Protein AF-0000000065801698 (afdb_homodimer)

Solvent-accessible surface area (backbone atoms only — not comparable to full-atom values): 20460 Å² total; per-residue (Å²): 96,37,34,38,33,41,35,30,36,60,37,56,90,82,57,32,66,11,53,52,47,44,53,54,29,50,53,45,30,39,73,75,41,70,82,44,44,78,46,79,43,58,47,73,79,41,55,24,32,75,39,61,62,28,48,66,34,53,72,70,52,48,40,42,62,55,33,39,16,66,60,52,45,51,54,54,61,67,17,36,30,36,39,40,22,29,28,54,44,90,65,25,55,24,54,35,43,52,22,48,52,60,36,46,66,35,81,79,71,25,25,41,72,39,63,78,78,51,47,72,46,35,58,36,58,59,20,64,29,34,43,40,30,29,23,33,46,58,48,83,74,75,57,84,56,52,53,43,65,58,37,53,53,47,52,44,43,55,30,26,26,37,68,75,50,72,67,44,72,51,54,23,50,56,21,69,70,49,52,75,44,57,62,69,58,56,51,53,74,44,42,71,61,39,41,52,51,31,74,73,102,96,37,34,36,33,40,36,32,38,61,37,55,89,82,56,33,66,10,52,52,47,45,51,52,29,50,53,46,31,37,73,75,41,70,81,45,43,78,46,80,45,59,46,74,78,42,56,24,29,76,38,61,63,29,48,66,33,54,72,71,53,47,39,42,63,57,34,39,16,67,61,53,46,50,53,52,61,67,16,35,29,36,37,42,20,30,29,54,44,9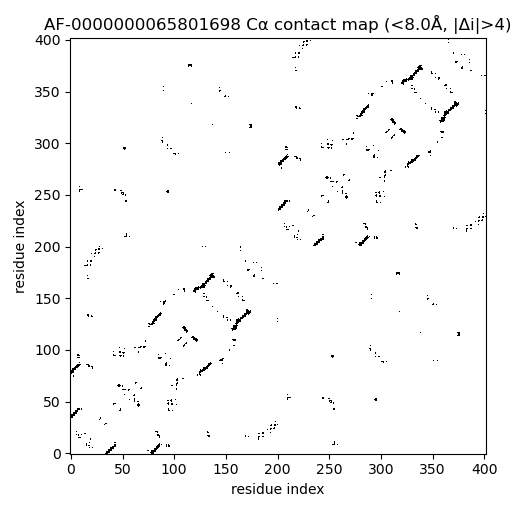0,67,26,55,24,53,34,42,52,21,48,50,59,35,45,66,35,82,80,69,24,26,41,74,39,60,80,79,52,47,70,44,36,57,34,58,58,19,63,29,36,42,40,32,28,22,33,45,58,48,83,76,76,58,86,62,49,53,42,66,60,41,53,52,45,52,43,42,56,29,27,26,37,67,75,52,73,67,45,73,50,53,22,50,56,20,69,71,50,53,75,44,58,62,69,57,54,51,55,74,44,42,69,61,40,41,52,51,31,74,72,102

Structure (mmCIF, N/CA/C/O backbone):
data_AF-0000000065801698-model_v1
#
loop_
_entity.id
_entity.type
_entity.pdbx_description
1 polymer 'FMN-dependent NADH:quinone oxidoreductase'
#
loop_
_atom_site.group_PDB
_atom_site.id
_atom_site.type_symbol
_atom_site.label_atom_id
_atom_site.label_alt_id
_atom_site.label_comp_id
_atom_site.label_asym_id
_atom_site.label_entity_id
_atom_site.label_seq_id
_atom_site.pdbx_PDB_ins_code
_atom_site.Cartn_x
_atom_site.Cartn_y
_atom_site.Cartn_z
_atom_site.occupancy
_atom_site.B_iso_or_equiv
_atom_site.auth_seq_id
_atom_site.auth_comp_id
_atom_site.auth_asym_id
_atom_site.auth_atom_id
_atom_site.pdbx_PDB_model_num
ATOM 1 N N . MET A 1 1 ? 5.68 28.672 13.141 1 96.81 1 MET A N 1
ATOM 2 C CA . MET A 1 1 ? 6.113 27.484 12.414 1 96.81 1 MET A CA 1
ATOM 3 C C . MET A 1 1 ? 5.254 27.25 11.18 1 96.81 1 MET A C 1
ATOM 5 O O . MET A 1 1 ? 4.137 27.766 11.094 1 96.81 1 MET A O 1
ATOM 9 N N . ASN A 1 2 ? 5.82 26.594 10.211 1 98.56 2 ASN A N 1
ATOM 10 C CA . ASN A 1 2 ? 5.094 26.203 9 1 98.56 2 ASN A CA 1
ATOM 11 C C . ASN A 1 2 ? 4.586 24.766 9.094 1 98.56 2 ASN A C 1
ATOM 13 O O . ASN A 1 2 ? 5.379 23.828 9.203 1 98.56 2 ASN A O 1
ATOM 17 N N . ILE A 1 3 ? 3.27 24.625 9.055 1 98.81 3 ILE A N 1
ATOM 18 C CA . ILE A 1 3 ? 2.639 23.312 9.117 1 98.81 3 ILE A CA 1
ATOM 19 C C . ILE A 1 3 ? 2.074 22.938 7.75 1 98.81 3 ILE A C 1
ATOM 21 O O . ILE A 1 3 ? 1.29 23.688 7.168 1 98.81 3 ILE A O 1
ATOM 25 N N . LEU A 1 4 ? 2.562 21.844 7.258 1 98.94 4 LEU A N 1
ATOM 26 C CA . LEU A 1 4 ? 2.029 21.297 6.016 1 98.94 4 LEU A CA 1
ATOM 27 C C . LEU A 1 4 ? 0.995 20.203 6.293 1 98.94 4 LEU A C 1
ATOM 29 O O . LEU A 1 4 ? 1.304 19.203 6.93 1 98.94 4 LEU A O 1
ATOM 33 N N . VAL A 1 5 ? -0.253 20.453 5.898 1 98.88 5 VAL A N 1
ATOM 34 C CA . VAL A 1 5 ? -1.344 19.484 6.047 1 98.88 5 VAL A CA 1
ATOM 35 C C . VAL A 1 5 ? -1.593 18.781 4.719 1 98.88 5 VAL A C 1
ATOM 37 O O . VAL A 1 5 ? -1.855 19.422 3.701 1 98.88 5 VAL A O 1
ATOM 40 N N . ILE A 1 6 ? -1.492 17.484 4.789 1 98.88 6 ILE A N 1
ATOM 41 C CA . ILE A 1 6 ? -1.672 16.672 3.592 1 98.88 6 ILE A CA 1
ATOM 42 C C . ILE A 1 6 ? -2.84 15.711 3.793 1 98.88 6 ILE A C 1
ATOM 44 O O . ILE A 1 6 ? -2.83 14.906 4.723 1 98.88 6 ILE A O 1
ATOM 48 N N . LYS A 1 7 ? -3.832 15.828 2.934 1 98.19 7 LYS A N 1
ATOM 49 C CA . LYS A 1 7 ? -5 14.953 2.926 1 98.19 7 LYS A CA 1
ATOM 50 C C . LYS A 1 7 ? -5.004 14.055 1.692 1 98.19 7 LYS A C 1
ATOM 52 O O . LYS A 1 7 ? -4.656 14.492 0.596 1 98.19 7 LYS A O 1
ATOM 57 N N . SER A 1 8 ? -5.34 12.789 1.943 1 97.19 8 SER A N 1
ATOM 58 C CA . SER A 1 8 ? -5.164 11.891 0.807 1 97.19 8 SER A CA 1
ATOM 59 C C . SER A 1 8 ? -6.23 10.797 0.797 1 97.19 8 SER A C 1
ATOM 61 O O . SER A 1 8 ? -6.035 9.734 0.203 1 97.19 8 SER A O 1
ATOM 63 N N . SER A 1 9 ? -7.34 11 1.373 1 95.06 9 SER A N 1
ATOM 64 C CA . SER A 1 9 ? -8.406 10 1.397 1 95.06 9 SER A CA 1
ATOM 65 C C . SER A 1 9 ? -9.117 9.922 0.053 1 95.06 9 SER A C 1
ATOM 67 O O . SER A 1 9 ? -9.367 10.945 -0.583 1 95.06 9 SER A O 1
ATOM 69 N N . VAL A 1 10 ? -9.539 8.703 -0.298 1 90.31 10 VAL A N 1
ATOM 70 C CA . VAL A 1 10 ? -10.234 8.484 -1.56 1 90.31 10 VAL A CA 1
ATOM 71 C C . VAL A 1 10 ? -11.664 9.016 -1.458 1 90.31 10 VAL A C 1
ATOM 73 O O . VAL A 1 10 ? -12.344 9.188 -2.473 1 90.31 10 VAL A O 1
ATOM 76 N N . ASN A 1 11 ? -12.078 9.406 -0.282 1 88.56 11 ASN A N 1
ATOM 77 C CA . ASN A 1 11 ? -13.453 9.836 -0.056 1 88.56 11 ASN A CA 1
ATOM 78 C C . ASN A 1 11 ? -13.523 11.328 0.25 1 88.56 11 ASN A C 1
ATOM 80 O O . ASN A 1 11 ? -14.523 11.805 0.798 1 88.56 11 ASN A O 1
ATOM 84 N N . GLU A 1 12 ? -12.555 12.031 -0.166 1 86.25 12 GLU A N 1
ATOM 85 C CA . GLU A 1 12 ? -12.461 13.438 0.227 1 86.25 12 GLU A CA 1
ATOM 86 C C . GLU A 1 12 ? -13.672 14.227 -0.255 1 86.25 12 GLU A C 1
ATOM 88 O O . GLU A 1 12 ? -14.211 15.055 0.482 1 86.25 12 GLU A O 1
ATOM 93 N N . LYS A 1 13 ? -14.156 13.953 -1.426 1 82 13 LYS A N 1
ATOM 94 C CA . LYS A 1 13 ? -15.25 14.719 -2.021 1 82 13 LYS A CA 1
ATOM 95 C C . LYS A 1 13 ? -16.562 14.461 -1.294 1 82 13 LYS A C 1
ATOM 97 O O . LYS A 1 13 ? -17.375 15.367 -1.133 1 82 13 LYS A O 1
ATOM 102 N N . LYS A 1 14 ? -16.812 13.25 -0.791 1 83.19 14 LYS A N 1
ATOM 103 C CA . LYS A 1 14 ? -18.062 12.859 -0.153 1 83.19 14 LYS A CA 1
ATOM 104 C C . LYS A 1 14 ? -17.984 13.008 1.363 1 83.19 14 LYS A C 1
ATOM 106 O O . LYS A 1 14 ? -18.969 12.812 2.066 1 83.19 14 LYS A O 1
ATOM 111 N N . GLY A 1 15 ? -16.875 13.359 1.707 1 88.38 15 GLY A N 1
ATOM 112 C CA . GLY A 1 15 ? -16.641 13.383 3.143 1 88.38 15 GLY A CA 1
ATOM 113 C C . GLY A 1 15 ? -15.797 12.219 3.629 1 88.38 15 GLY A C 1
ATOM 114 O O . GLY A 1 15 ? -16.078 11.062 3.297 1 88.38 15 GLY A O 1
ATOM 115 N N . SER A 1 16 ? -14.711 12.508 4.285 1 94.12 16 SER A N 1
ATOM 116 C CA . SER A 1 16 ? -13.75 11.531 4.793 1 94.12 16 SER A CA 1
ATOM 117 C C . SER A 1 16 ? -13.562 11.672 6.301 1 94.12 16 SER A C 1
ATOM 119 O O . SER A 1 16 ? 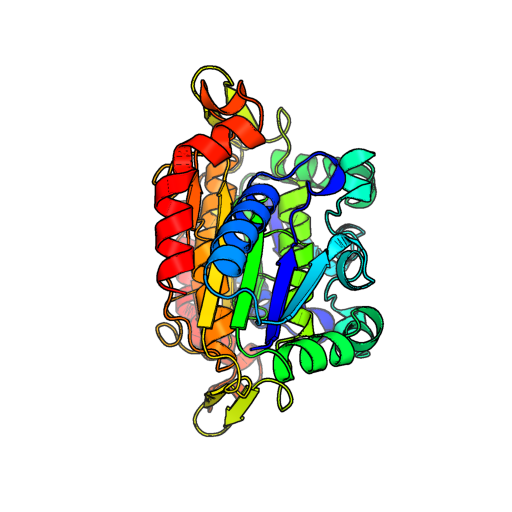-13.398 12.781 6.809 1 94.12 16 SER A O 1
ATOM 121 N N . TYR A 1 17 ? -13.68 10.492 6.938 1 97 17 TYR A N 1
ATOM 122 C CA . TYR A 1 17 ? -13.438 10.469 8.375 1 97 17 TYR A CA 1
ATOM 123 C C . TYR A 1 17 ? -12.062 11.031 8.711 1 97 17 TYR A C 1
ATOM 125 O O . TYR A 1 17 ? -11.93 11.867 9.609 1 97 17 TYR A O 1
ATOM 133 N N . SER A 1 18 ? -11.039 10.609 7.973 1 97.5 18 SER A N 1
ATOM 134 C CA . SER A 1 18 ? -9.68 11.055 8.242 1 97.5 18 SER A CA 1
ATOM 135 C C . SER A 1 18 ? -9.523 12.547 7.965 1 97.5 18 SER A C 1
ATOM 137 O O . SER A 1 18 ? -8.789 13.242 8.672 1 97.5 18 SER A O 1
ATOM 139 N N . SER A 1 19 ? -10.172 13.039 6.953 1 96.81 19 SER A N 1
ATOM 140 C CA . SER A 1 19 ? -10.125 14.461 6.645 1 96.81 19 SER A CA 1
ATOM 141 C C . SER A 1 19 ? -10.766 15.289 7.758 1 96.81 19 SER A C 1
ATOM 143 O O . SER A 1 19 ? -10.258 16.344 8.125 1 96.81 19 SER A O 1
ATOM 145 N N . HIS A 1 20 ? -11.914 14.836 8.289 1 97.56 20 HIS A N 1
ATOM 146 C CA . HIS A 1 20 ? -12.578 15.523 9.398 1 97.56 20 HIS A CA 1
ATOM 147 C C . HIS A 1 20 ? -11.711 15.523 10.648 1 97.56 20 HIS A C 1
ATOM 149 O O . HIS A 1 20 ? -11.68 16.516 11.383 1 97.56 20 HIS A O 1
ATOM 155 N N . LEU A 1 21 ? -11.055 14.398 10.859 1 98.31 21 LEU A N 1
ATOM 156 C CA . LEU A 1 21 ? -10.094 14.336 11.961 1 98.31 21 LEU A CA 1
ATOM 157 C C . LEU A 1 21 ? -9.023 15.414 11.805 1 98.31 21 LEU A C 1
ATOM 159 O O . LEU A 1 21 ? -8.695 16.109 12.773 1 98.31 21 LEU A O 1
ATOM 163 N N . SER A 1 22 ? -8.461 15.5 10.633 1 98.38 22 SER A N 1
ATOM 164 C CA . SER A 1 22 ? -7.422 16.484 10.336 1 98.38 22 SER A CA 1
ATOM 165 C C . SER A 1 22 ? -7.922 17.906 10.57 1 98.38 22 SER A C 1
ATOM 167 O O . SER A 1 22 ? -7.23 18.719 11.188 1 98.38 22 SER A O 1
ATOM 169 N N . ASP A 1 23 ? -9.133 18.188 10.086 1 98 23 ASP A N 1
ATOM 170 C CA . ASP A 1 23 ? -9.711 19.516 10.258 1 98 23 ASP A CA 1
ATOM 171 C C . ASP A 1 23 ? -9.875 19.859 11.734 1 98 23 ASP A C 1
ATOM 173 O O . ASP A 1 23 ? -9.539 20.969 12.164 1 98 23 ASP A O 1
ATOM 177 N N . LEU A 1 24 ? -10.406 18.891 12.461 1 98.44 24 LEU A N 1
ATOM 178 C CA . LEU A 1 24 ? -10.609 19.078 13.891 1 98.44 24 LEU A CA 1
ATOM 179 C C . LEU A 1 24 ? -9.273 19.297 14.602 1 98.44 24 LEU A C 1
ATOM 181 O O . LEU A 1 24 ? -9.156 20.172 15.469 1 98.44 24 LEU A O 1
ATOM 185 N N . PHE A 1 25 ? -8.266 18.5 14.266 1 98.81 25 PHE A N 1
ATOM 186 C CA . PHE A 1 25 ? -6.93 18.625 14.828 1 98.81 25 PHE A CA 1
ATOM 187 C C . PHE A 1 25 ? -6.359 20 14.578 1 98.81 25 PHE A C 1
ATOM 189 O O . PHE A 1 25 ? -5.836 20.641 15.492 1 98.81 25 PHE A O 1
ATOM 196 N N . ILE A 1 26 ? -6.461 20.453 13.336 1 98.62 26 ILE A N 1
ATOM 197 C CA . ILE A 1 26 ? -5.895 21.734 12.953 1 98.62 26 ILE A CA 1
ATOM 198 C C . ILE A 1 26 ? -6.625 22.859 13.68 1 98.62 26 ILE A C 1
ATOM 200 O O . ILE A 1 26 ? -6.008 23.844 14.086 1 98.62 26 ILE A O 1
ATOM 204 N N . LYS A 1 27 ? -7.941 22.688 13.789 1 98.38 27 LYS A N 1
ATOM 205 C CA . LYS A 1 27 ? -8.703 23.672 14.555 1 98.38 27 LYS A CA 1
ATOM 206 C C . LYS A 1 27 ? -8.148 23.828 15.969 1 98.38 27 LYS A C 1
ATOM 208 O O . LYS A 1 27 ? -7.848 24.938 16.406 1 98.38 27 LYS A O 1
ATOM 213 N N . PHE A 1 28 ? -7.977 22.75 16.672 1 98.69 28 PHE A N 1
ATOM 214 C CA . PHE A 1 28 ? -7.453 22.766 18.031 1 98.69 28 PHE A CA 1
ATOM 215 C C . PHE A 1 28 ? -6.016 23.281 18.047 1 98.69 28 PHE A C 1
ATOM 217 O O . PHE A 1 28 ? -5.641 24.062 18.938 1 98.69 28 PHE A O 1
ATOM 224 N N . TYR A 1 29 ? -5.227 22.844 17.078 1 98.69 29 TYR A N 1
ATOM 225 C CA . TYR A 1 29 ? -3.83 23.266 17 1 98.69 29 TYR A CA 1
ATOM 226 C C . TYR A 1 29 ? -3.721 24.781 16.875 1 98.69 29 TYR A C 1
ATOM 228 O O . TYR A 1 29 ? -2.9 25.406 17.547 1 98.69 29 TYR A O 1
ATOM 236 N N . LEU A 1 30 ? -4.543 25.328 16.031 1 98.12 30 LEU A N 1
ATOM 237 C CA . LEU A 1 30 ? -4.492 26.766 15.773 1 98.12 30 LEU A CA 1
ATOM 238 C C . LEU A 1 30 ? -4.988 27.562 16.969 1 98.12 30 LEU A C 1
ATOM 240 O O . LEU A 1 30 ? -4.598 28.719 17.172 1 98.12 30 LEU A O 1
ATOM 244 N N . GLU A 1 31 ? -5.848 26.969 17.766 1 98 31 GLU A N 1
ATOM 245 C CA . GLU A 1 31 ? -6.258 27.594 19.016 1 98 31 GLU A CA 1
ATOM 246 C C . GLU A 1 31 ? -5.078 27.766 19.969 1 98 31 GLU A C 1
ATOM 248 O O . GLU A 1 31 ? -5.016 28.734 20.734 1 98 31 GLU A O 1
ATOM 253 N N . ILE A 1 32 ? -4.172 26.891 19.875 1 97.62 32 ILE A N 1
ATOM 254 C CA . ILE A 1 32 ? -3.012 26.859 20.75 1 97.62 32 ILE A CA 1
ATOM 255 C C . ILE A 1 32 ? -1.871 27.656 20.141 1 97.62 32 ILE A C 1
ATOM 257 O O . ILE A 1 32 ? -1.122 28.328 20.844 1 97.62 32 ILE A O 1
ATOM 261 N N . HIS A 1 33 ? -1.751 27.562 18.844 1 98 33 HIS A N 1
ATOM 262 C CA . HIS A 1 33 ? -0.671 28.219 18.109 1 98 33 HIS A CA 1
ATOM 263 C C . HIS A 1 33 ? -1.22 29.125 17.016 1 98 33 HIS A C 1
ATOM 265 O O . HIS A 1 33 ? -0.954 28.906 15.828 1 98 33 HIS A O 1
ATOM 271 N N . PRO A 1 34 ? -1.867 30.156 17.375 1 97.69 34 PRO A N 1
ATOM 272 C CA . PRO A 1 34 ? -2.553 31 16.406 1 97.69 34 PRO A CA 1
ATOM 273 C C . PRO A 1 34 ? -1.59 31.672 15.43 1 97.69 34 PRO A C 1
ATOM 275 O O . PRO A 1 34 ? -2.008 32.156 14.367 1 97.69 34 PRO A O 1
ATOM 278 N N . GLU A 1 35 ? -0.328 31.688 15.703 1 97.81 35 GLU A N 1
ATOM 279 C CA . GLU A 1 35 ? 0.637 32.406 14.891 1 97.81 35 GLU A CA 1
ATOM 280 C C . GLU A 1 35 ? 1.252 31.516 13.82 1 97.81 35 GLU A C 1
ATOM 282 O O . GLU A 1 35 ? 1.9 32 12.891 1 97.81 35 GLU A O 1
ATOM 287 N N . ASP A 1 36 ? 1.142 30.219 13.961 1 98.06 36 ASP A N 1
ATOM 288 C CA . ASP A 1 36 ? 1.739 29.281 13.016 1 98.06 36 ASP A CA 1
ATOM 289 C C . ASP A 1 36 ? 1.029 29.328 11.664 1 98.06 36 ASP A C 1
ATOM 291 O O . ASP A 1 36 ? -0.14 29.719 11.586 1 98.06 36 ASP A O 1
ATOM 295 N N . GLN A 1 37 ? 1.748 29.047 10.648 1 98.38 37 GLN A N 1
ATOM 296 C CA . GLN A 1 37 ? 1.224 29.062 9.289 1 98.38 37 GLN A CA 1
ATOM 297 C C . GLN A 1 37 ? 0.821 27.656 8.836 1 98.38 37 GLN A C 1
ATOM 299 O O . GLN A 1 37 ? 1.578 26.703 9.008 1 98.38 37 GLN A O 1
ATOM 304 N N . ILE A 1 38 ? -0.379 27.609 8.328 1 98.38 38 ILE A N 1
ATOM 305 C CA . ILE A 1 38 ? -0.914 26.328 7.883 1 98.38 38 ILE A CA 1
ATOM 306 C C . ILE A 1 38 ? -1.077 26.328 6.367 1 98.38 38 ILE A C 1
ATOM 308 O O . ILE A 1 38 ? -1.649 27.25 5.797 1 98.38 38 ILE A O 1
ATOM 312 N N . GLU A 1 39 ? -0.556 25.359 5.676 1 98.5 39 GLU A N 1
ATOM 313 C CA . GLU A 1 39 ? -0.835 25.047 4.273 1 98.5 39 GLU A CA 1
ATOM 314 C C . GLU A 1 39 ? -1.505 23.688 4.125 1 98.5 39 GLU A C 1
ATOM 316 O O . GLU A 1 39 ? -0.99 22.688 4.613 1 98.5 39 GLU A O 1
ATOM 321 N N . VAL A 1 40 ? -2.643 23.688 3.488 1 98.38 40 VAL A N 1
ATOM 322 C CA . VAL A 1 40 ? -3.408 22.453 3.342 1 98.38 40 VAL A CA 1
ATOM 323 C C . VAL A 1 40 ? -3.424 22.031 1.876 1 98.38 40 VAL A C 1
ATOM 325 O O . VAL A 1 40 ? -3.725 22.844 0.991 1 98.38 40 VAL A O 1
ATOM 328 N N . TYR A 1 41 ? -3.061 20.797 1.637 1 98.44 41 TYR A N 1
ATOM 329 C CA . TYR A 1 41 ? -3.145 20.219 0.299 1 98.44 41 TYR A CA 1
ATOM 330 C C . TYR A 1 41 ? -3.967 18.938 0.306 1 98.44 41 TYR A C 1
ATOM 332 O O . TYR A 1 41 ? -3.754 18.062 1.146 1 98.44 41 TYR A O 1
ATOM 340 N N . ASP A 1 42 ? -4.938 18.875 -0.56 1 97.69 42 ASP A N 1
ATOM 341 C CA . ASP A 1 42 ? -5.609 17.625 -0.915 1 97.69 42 ASP A CA 1
ATOM 342 C C . ASP A 1 42 ? -4.961 16.984 -2.135 1 97.69 42 ASP A C 1
ATOM 344 O O . ASP A 1 42 ? -5.129 17.453 -3.26 1 97.69 42 ASP A O 1
ATOM 348 N N . LEU A 1 43 ? -4.289 15.852 -1.904 1 97.88 43 LEU A N 1
ATOM 349 C CA . LEU A 1 43 ? -3.496 15.219 -2.953 1 97.88 43 LEU A CA 1
ATOM 350 C C . LEU A 1 43 ? -4.379 14.805 -4.129 1 97.88 43 LEU A C 1
ATOM 352 O O . LEU A 1 43 ? -3.895 14.672 -5.254 1 97.88 43 LEU A O 1
ATOM 356 N N . ASN A 1 44 ? -5.629 14.609 -3.85 1 96.12 44 ASN A N 1
ATOM 357 C CA . ASN A 1 44 ? -6.543 14.148 -4.891 1 96.12 44 ASN A CA 1
ATOM 358 C C . ASN A 1 44 ? -6.707 15.195 -5.992 1 96.12 44 ASN A C 1
ATOM 360 O O . ASN A 1 44 ? -7.199 14.883 -7.078 1 96.12 44 ASN A O 1
ATOM 364 N N . GLN A 1 45 ? -6.281 16.391 -5.715 1 95.69 45 GLN A N 1
ATOM 365 C CA . GLN A 1 45 ? -6.508 17.5 -6.641 1 95.69 45 GLN A CA 1
ATOM 366 C C . GLN A 1 45 ? -5.289 17.734 -7.527 1 95.69 45 GLN A C 1
ATOM 368 O O . GLN A 1 45 ? -5.254 18.688 -8.305 1 95.69 45 GLN A O 1
ATOM 373 N N . PHE A 1 46 ? -4.309 16.891 -7.445 1 96.75 46 PHE A N 1
ATOM 374 C CA . PHE A 1 46 ? -3.049 17.094 -8.156 1 96.75 46 PHE A CA 1
ATOM 375 C C . PHE A 1 46 ? -2.738 15.906 -9.062 1 96.75 46 PHE A C 1
ATOM 377 O O . PHE A 1 46 ? -3.396 14.867 -8.977 1 96.75 46 PHE A O 1
ATOM 384 N N . GLY A 1 47 ? -1.699 16.078 -9.914 1 95.06 47 GLY A N 1
ATOM 385 C CA . GLY A 1 47 ? -1.354 15.078 -10.914 1 95.06 47 GLY A CA 1
ATOM 386 C C . GLY A 1 47 ? -1.023 13.727 -10.328 1 95.06 47 GLY A C 1
ATOM 387 O O . GLY A 1 47 ? -1.324 12.688 -10.922 1 95.06 47 GLY A O 1
ATOM 388 N N . LEU A 1 48 ? -0.48 13.688 -9.195 1 95.56 48 LEU A N 1
ATOM 389 C CA . LEU A 1 48 ? -0.036 12.43 -8.609 1 95.56 48 LEU A CA 1
ATOM 390 C C . LEU A 1 48 ? -1.226 11.539 -8.266 1 95.56 48 LEU A C 1
ATOM 392 O O . LEU A 1 48 ? -1.074 10.32 -8.102 1 95.56 48 LEU A O 1
ATOM 396 N N . ALA A 1 49 ? -2.432 12.102 -8.102 1 94.75 49 ALA A N 1
ATOM 397 C CA . ALA A 1 49 ? -3.617 11.297 -7.816 1 94.75 49 ALA A CA 1
ATOM 398 C C . ALA A 1 49 ? -3.938 10.367 -8.977 1 94.75 49 ALA A C 1
ATOM 400 O O . ALA A 1 49 ? -4.559 9.32 -8.789 1 94.75 49 ALA A O 1
ATOM 401 N N . ASN A 1 50 ? -3.418 10.75 -10.18 1 93.62 50 ASN A N 1
ATOM 402 C CA . ASN A 1 50 ? -3.73 9.977 -11.375 1 93.62 50 ASN A CA 1
ATOM 403 C C . ASN A 1 50 ? -2.475 9.375 -12 1 93.62 50 ASN A C 1
ATOM 405 O O . ASN A 1 50 ? -2.504 8.906 -13.141 1 93.62 50 ASN A O 1
ATOM 409 N N . THR A 1 51 ? -1.405 9.453 -11.289 1 95.62 51 THR A N 1
ATOM 410 C CA . THR A 1 51 ? -0.133 8.961 -11.805 1 95.62 51 THR A CA 1
ATOM 411 C C . THR A 1 51 ? 0.508 7.988 -10.812 1 95.62 51 THR A C 1
ATOM 413 O O . THR A 1 51 ? 1.053 8.406 -9.789 1 95.62 51 THR A O 1
ATOM 416 N N . ASN A 1 52 ? 0.365 6.715 -11.117 1 96.38 52 ASN A N 1
ATOM 417 C CA . ASN A 1 52 ? 1.074 5.75 -10.281 1 96.38 52 ASN A CA 1
ATOM 418 C C . ASN A 1 52 ? 2.367 5.281 -10.945 1 96.38 52 ASN A C 1
ATOM 420 O O . ASN A 1 52 ? 2.537 5.422 -12.156 1 96.38 52 ASN A O 1
ATOM 424 N N . LEU A 1 53 ? 3.289 4.82 -10.133 1 96.06 53 LEU A N 1
ATOM 425 C CA . LEU A 1 53 ? 4.57 4.316 -10.617 1 96.06 53 LEU A CA 1
ATOM 426 C C . LEU A 1 53 ? 4.387 3.014 -11.383 1 96.06 53 LEU A C 1
ATOM 428 O O . LEU A 1 53 ? 3.889 2.027 -10.836 1 96.06 53 LEU A O 1
ATOM 432 N N . THR A 1 54 ? 4.66 3.07 -12.633 1 94.31 54 THR A N 1
ATOM 433 C CA . THR A 1 54 ? 4.57 1.903 -13.5 1 94.31 54 THR A CA 1
ATOM 434 C C . THR A 1 54 ? 5.949 1.518 -14.031 1 94.31 54 THR A C 1
ATOM 436 O O . THR A 1 54 ? 6.914 2.27 -13.875 1 94.31 54 THR A O 1
ATOM 439 N N . ILE A 1 55 ? 5.969 0.415 -14.617 1 91.31 55 ILE A N 1
ATOM 440 C CA . ILE A 1 55 ? 7.211 -0.045 -15.227 1 91.31 55 ILE A CA 1
ATOM 441 C C . ILE A 1 55 ? 7.664 0.952 -16.297 1 91.31 55 ILE A C 1
ATOM 443 O O . ILE A 1 55 ? 8.852 1.271 -16.391 1 91.31 55 ILE A O 1
ATOM 447 N N . LYS A 1 56 ? 6.75 1.432 -17.031 1 89.75 56 LYS A N 1
ATOM 448 C CA . LYS A 1 56 ? 7.066 2.318 -18.141 1 89.75 56 LYS A CA 1
ATOM 449 C C . LYS A 1 56 ? 7.57 3.67 -17.641 1 89.75 56 LYS A C 1
ATOM 451 O O . LYS A 1 56 ? 8.641 4.129 -18.047 1 89.75 56 LYS A O 1
ATOM 456 N N . ASN A 1 57 ? 6.836 4.262 -16.734 1 91.31 57 ASN A N 1
ATOM 457 C CA . ASN A 1 57 ? 7.188 5.625 -16.344 1 91.31 57 ASN A CA 1
ATOM 458 C C . ASN A 1 57 ? 8.297 5.637 -15.297 1 91.31 57 ASN A C 1
ATOM 460 O O . ASN A 1 57 ? 8.859 6.691 -14.992 1 91.31 57 ASN A O 1
ATOM 464 N N . PHE A 1 58 ? 8.539 4.477 -14.789 1 87.44 58 PHE A N 1
ATOM 465 C CA . PHE A 1 58 ? 9.742 4.332 -13.969 1 87.44 58 PHE A CA 1
ATOM 466 C C . PHE A 1 58 ? 10.992 4.328 -14.844 1 87.44 58 PHE A C 1
ATOM 468 O O . PHE A 1 58 ? 11.953 5.035 -14.555 1 87.44 58 PHE A O 1
ATOM 475 N N . GLU A 1 59 ? 10.93 3.605 -15.875 1 85.12 59 GLU A N 1
ATOM 476 C CA . GLU A 1 59 ? 12.062 3.447 -16.781 1 85.12 59 GLU A CA 1
ATOM 477 C C . GLU A 1 59 ? 12.406 4.766 -17.469 1 85.12 59 GLU A C 1
ATOM 479 O O . GLU A 1 59 ? 13.578 5.137 -17.562 1 85.12 59 GLU A O 1
ATOM 484 N N . ASP A 1 60 ? 11.391 5.426 -17.938 1 88.75 60 ASP A N 1
ATOM 485 C CA . ASP A 1 60 ? 11.672 6.648 -18.688 1 88.75 60 ASP A CA 1
ATOM 486 C C . ASP A 1 60 ? 11.695 7.867 -17.766 1 88.75 60 ASP A C 1
ATOM 488 O O . ASP A 1 60 ? 11.844 9 -18.234 1 88.75 60 ASP A O 1
ATOM 492 N N . LYS A 1 61 ? 11.445 7.688 -16.5 1 87.38 61 LYS A N 1
ATOM 493 C CA . LYS A 1 61 ? 11.562 8.664 -15.414 1 87.38 61 LYS A CA 1
ATOM 494 C C . LYS A 1 61 ? 10.5 9.758 -15.547 1 87.38 61 LYS A C 1
ATOM 496 O O . LYS A 1 61 ? 10.617 10.82 -14.93 1 87.38 61 LYS A O 1
ATOM 501 N N . THR A 1 62 ? 9.484 9.477 -16.297 1 95.44 62 THR A N 1
ATOM 502 C CA . THR A 1 62 ? 8.453 10.484 -16.469 1 95.44 62 THR A CA 1
ATOM 503 C C . THR A 1 62 ? 7.523 10.523 -15.25 1 95.44 62 THR A C 1
ATOM 505 O O . THR A 1 62 ? 6.77 11.477 -15.07 1 95.44 62 THR A O 1
ATOM 508 N N . PHE A 1 63 ? 7.57 9.508 -14.422 1 96.12 63 PHE A N 1
ATOM 509 C CA . PHE A 1 63 ? 6.738 9.445 -13.227 1 96.12 63 PHE A CA 1
ATOM 510 C C . PHE A 1 63 ? 6.949 10.68 -12.359 1 96.12 63 PHE A C 1
ATOM 512 O O . PHE A 1 63 ? 5.984 11.328 -11.945 1 96.12 63 PHE A O 1
ATOM 519 N N . TYR A 1 64 ? 8.172 11.086 -12.141 1 96.88 64 TYR A N 1
ATOM 520 C CA . TYR A 1 64 ? 8.508 12.125 -11.172 1 96.88 64 TYR A CA 1
ATOM 521 C C . TYR A 1 64 ? 8.07 13.492 -11.672 1 96.88 64 TYR A C 1
ATOM 523 O O . TYR A 1 64 ? 7.684 14.352 -10.875 1 96.88 64 TYR A O 1
ATOM 531 N N . GLN A 1 65 ? 8.125 13.641 -12.922 1 97.06 65 GLN A N 1
ATOM 532 C CA . GLN A 1 65 ? 7.625 14.883 -13.5 1 97.06 65 GLN A CA 1
ATOM 533 C C . GLN A 1 65 ? 6.105 14.953 -13.406 1 97.06 65 GLN A C 1
ATOM 535 O O . GLN A 1 65 ? 5.555 15.953 -12.945 1 97.06 65 GLN A O 1
ATOM 540 N N . LYS A 1 66 ? 5.441 13.891 -13.828 1 96.88 66 LYS A N 1
ATOM 541 C CA . LYS A 1 66 ? 3.982 13.859 -13.867 1 96.88 66 LYS A CA 1
ATOM 542 C C . LYS A 1 66 ? 3.4 13.93 -12.453 1 96.88 66 LYS A C 1
ATOM 544 O O . LYS A 1 66 ? 2.328 14.5 -12.25 1 96.88 66 LYS A O 1
ATOM 549 N N . ALA A 1 67 ? 4.109 13.375 -11.484 1 97.44 67 ALA A N 1
ATOM 550 C CA . ALA A 1 67 ? 3.666 13.367 -10.094 1 97.44 67 ALA A CA 1
ATOM 551 C C . ALA A 1 67 ? 4.105 14.633 -9.367 1 97.44 67 ALA A C 1
ATOM 553 O O . ALA A 1 67 ? 3.834 14.797 -8.18 1 97.44 67 ALA A O 1
ATOM 554 N N . GLU A 1 68 ? 4.781 15.516 -10.094 1 97.81 68 GLU A N 1
ATOM 555 C CA . GLU A 1 68 ? 5.273 16.766 -9.531 1 97.81 68 GLU A CA 1
ATOM 556 C C . GLU A 1 68 ? 6.129 16.516 -8.289 1 97.81 68 GLU A C 1
ATOM 558 O O . GLU A 1 68 ? 5.922 17.141 -7.25 1 97.81 68 GLU A O 1
ATOM 563 N N . SER A 1 69 ? 7.043 15.57 -8.383 1 98.06 69 SER A N 1
ATOM 564 C CA . SER A 1 69 ? 7.906 15.125 -7.289 1 98.06 69 SER A CA 1
ATOM 565 C C . SER A 1 69 ? 8.648 16.297 -6.66 1 98.06 69 SER A C 1
ATOM 567 O O . SER A 1 69 ? 8.609 16.484 -5.441 1 98.06 69 SER A O 1
ATOM 569 N N . ASP A 1 70 ? 9.211 17.172 -7.477 1 98.38 70 ASP A N 1
ATOM 570 C CA . ASP A 1 70 ? 9.992 18.297 -6.965 1 98.38 70 ASP A CA 1
ATOM 571 C C . ASP A 1 70 ? 9.117 19.266 -6.188 1 98.38 70 ASP A C 1
ATOM 573 O O . ASP A 1 70 ? 9.547 19.844 -5.184 1 98.38 70 ASP A O 1
ATOM 577 N N . PHE A 1 71 ? 7.961 19.5 -6.66 1 98.75 71 PHE A N 1
ATOM 578 C CA . PHE A 1 71 ? 7.035 20.375 -5.965 1 98.75 71 PHE A CA 1
ATOM 579 C C . PHE A 1 71 ? 6.762 19.875 -4.555 1 98.75 71 PHE A C 1
ATOM 581 O O . PHE A 1 71 ? 6.883 20.641 -3.586 1 98.75 71 PHE A O 1
ATOM 588 N N . TRP A 1 72 ? 6.457 18.641 -4.426 1 98.81 72 TRP A N 1
ATOM 589 C CA . TRP A 1 72 ? 6.109 18.062 -3.133 1 98.81 72 TRP A CA 1
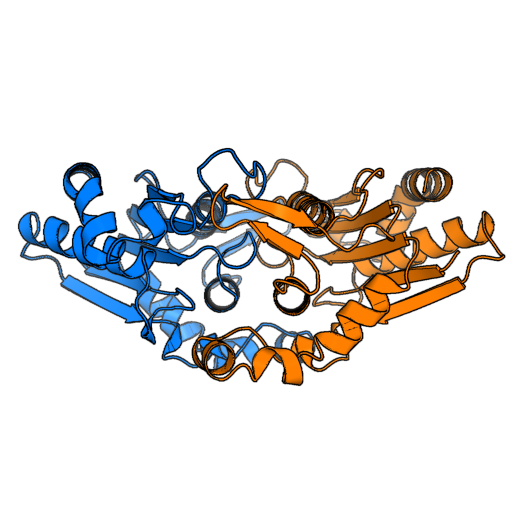ATOM 590 C C . TRP A 1 72 ? 7.328 17.984 -2.219 1 98.81 72 TRP A C 1
ATOM 592 O O . TRP A 1 72 ? 7.23 18.266 -1.021 1 98.81 72 TRP A O 1
ATOM 602 N N . ILE A 1 73 ? 8.453 17.594 -2.77 1 98.88 73 ILE A N 1
ATOM 603 C CA . ILE A 1 73 ? 9.68 17.531 -1.979 1 98.88 73 ILE A CA 1
ATOM 604 C C . ILE A 1 73 ? 10.023 18.922 -1.447 1 98.88 73 ILE A C 1
ATOM 606 O O . ILE A 1 73 ? 10.422 19.078 -0.289 1 98.88 73 ILE A O 1
ATOM 610 N N . ASN A 1 74 ? 9.844 19.938 -2.289 1 98.81 74 ASN A N 1
ATOM 611 C CA . ASN A 1 74 ? 10.086 21.297 -1.846 1 98.81 74 ASN A CA 1
ATOM 612 C C . ASN A 1 74 ? 9.133 21.719 -0.73 1 98.81 74 ASN A C 1
ATOM 614 O O . ASN A 1 74 ? 9.539 22.375 0.232 1 98.81 74 ASN A O 1
ATOM 618 N N . LYS A 1 75 ? 7.832 21.359 -0.854 1 98.88 75 LYS A N 1
ATOM 619 C CA . LYS A 1 75 ? 6.871 21.625 0.212 1 98.88 75 LYS A CA 1
ATOM 620 C C . LYS A 1 75 ? 7.309 20.984 1.521 1 98.88 75 LYS A C 1
ATOM 622 O O . LYS A 1 75 ? 7.227 21.594 2.586 1 98.88 75 LYS A O 1
ATOM 627 N N . LEU A 1 76 ? 7.77 19.766 1.445 1 98.94 76 LEU A N 1
ATOM 628 C CA . LEU A 1 76 ? 8.211 19.031 2.627 1 98.94 76 LEU A CA 1
ATOM 629 C C . LEU A 1 76 ? 9.445 19.688 3.24 1 98.94 76 LEU A C 1
ATOM 631 O O . LEU A 1 76 ? 9.555 19.781 4.465 1 98.94 76 LEU A O 1
ATOM 635 N N . ARG A 1 77 ? 10.32 20.156 2.42 1 98.69 77 ARG A N 1
ATOM 636 C CA . ARG A 1 77 ? 11.562 20.766 2.891 1 98.69 77 ARG A CA 1
ATOM 637 C C . ARG A 1 77 ? 11.297 22.078 3.627 1 98.69 77 ARG A C 1
ATOM 639 O O . ARG A 1 77 ? 12.047 22.453 4.531 1 98.69 77 ARG A O 1
ATOM 646 N N . LYS A 1 78 ? 10.242 22.672 3.285 1 98.5 78 LYS A N 1
ATOM 647 C CA . LYS A 1 78 ? 9.945 23.984 3.852 1 98.5 78 LYS A CA 1
ATOM 648 C C . LYS A 1 78 ? 9.062 23.859 5.09 1 98.5 78 LYS A C 1
ATOM 650 O O . LYS A 1 78 ? 8.828 24.844 5.797 1 98.5 78 LYS A O 1
ATOM 655 N N . ALA A 1 79 ? 8.586 22.672 5.379 1 98.81 79 ALA A N 1
ATOM 656 C CA . ALA A 1 79 ? 7.66 22.469 6.488 1 98.81 79 ALA A CA 1
ATOM 657 C C . ALA A 1 79 ? 8.414 22.172 7.781 1 98.81 79 ALA A C 1
ATOM 659 O O . ALA A 1 79 ? 9.398 21.438 7.773 1 98.81 79 ALA A O 1
ATOM 660 N N . ASP A 1 80 ? 7.941 22.766 8.883 1 98.81 80 ASP A N 1
ATOM 661 C CA . ASP A 1 80 ? 8.461 22.438 10.203 1 98.81 80 ASP A CA 1
ATOM 662 C C . ASP A 1 80 ? 7.785 21.188 10.758 1 98.81 80 ASP A C 1
ATOM 664 O O . ASP A 1 80 ? 8.422 20.375 11.438 1 98.81 80 ASP A O 1
ATOM 668 N N . LYS A 1 81 ? 6.492 21.047 10.539 1 98.81 81 LYS A N 1
ATOM 669 C CA . LYS A 1 81 ? 5.684 19.906 10.969 1 98.81 81 LYS A CA 1
ATOM 670 C C . LYS A 1 81 ? 4.695 19.5 9.883 1 98.81 81 LYS A C 1
ATOM 672 O O . LYS A 1 81 ? 4.359 20.297 9.008 1 98.81 81 LYS A O 1
ATOM 677 N N . ILE A 1 82 ? 4.297 18.234 9.992 1 98.94 82 ILE A N 1
ATOM 678 C CA . ILE A 1 82 ? 3.377 17.688 8.992 1 98.94 82 ILE A CA 1
ATOM 679 C C . ILE A 1 82 ? 2.162 17.078 9.695 1 98.94 82 ILE A C 1
ATOM 681 O O . ILE A 1 82 ? 2.295 16.422 10.727 1 98.94 82 ILE A O 1
ATOM 685 N N . VAL A 1 83 ? 0.999 17.359 9.203 1 98.94 83 VAL A N 1
ATOM 686 C CA . VAL A 1 83 ? -0.217 16.609 9.492 1 98.94 83 VAL A CA 1
ATOM 687 C C . VAL A 1 83 ? -0.635 15.805 8.266 1 98.94 83 VAL A C 1
ATOM 689 O O . VAL A 1 83 ? -0.847 16.375 7.191 1 98.94 83 VAL A O 1
ATOM 692 N N . PHE A 1 84 ? -0.688 14.516 8.438 1 98.94 84 PHE A N 1
ATOM 693 C CA . PHE A 1 84 ? -0.999 13.633 7.316 1 98.94 84 PHE A CA 1
ATOM 694 C C . PHE A 1 84 ? -2.254 12.812 7.605 1 98.94 84 PHE A C 1
ATOM 696 O O . PHE A 1 84 ? -2.352 12.164 8.648 1 98.94 84 PHE A O 1
ATOM 703 N N . SER A 1 85 ? -3.23 12.875 6.723 1 98.5 85 SER A N 1
ATOM 704 C CA . SER A 1 85 ? -4.465 12.125 6.934 1 98.5 85 SER A CA 1
ATOM 705 C C . SER A 1 85 ? -4.832 11.305 5.707 1 98.5 85 SER A C 1
ATOM 707 O O . SER A 1 85 ? -4.68 11.766 4.574 1 98.5 85 SER A O 1
ATOM 709 N N . THR A 1 86 ? -5.219 10.07 5.914 1 97.62 86 THR A N 1
ATOM 710 C CA . THR A 1 86 ? -5.715 9.188 4.863 1 97.62 86 THR A CA 1
ATOM 711 C C . THR A 1 86 ? -6.621 8.109 5.445 1 97.62 86 THR A C 1
ATOM 713 O O . THR A 1 86 ? -6.516 7.773 6.629 1 97.62 86 THR A O 1
ATOM 716 N N . SER A 1 87 ? -7.52 7.652 4.668 1 93.44 87 SER A N 1
ATOM 717 C CA . SER A 1 87 ? -8.328 6.496 5.051 1 93.44 87 SER A CA 1
ATOM 718 C C . SER A 1 87 ? -7.656 5.195 4.629 1 93.44 87 SER A C 1
ATOM 720 O O . SER A 1 87 ? -6.77 5.195 3.771 1 93.44 87 SER A O 1
ATOM 722 N N . MET A 1 88 ? -8.094 4.117 5.32 1 93.56 88 MET A N 1
ATOM 723 C CA . MET A 1 88 ? -7.73 2.791 4.836 1 93.56 88 MET A CA 1
ATOM 724 C C . MET A 1 88 ? -8.562 2.406 3.617 1 93.56 88 MET A C 1
ATOM 726 O O . MET A 1 88 ? -9.781 2.584 3.609 1 93.56 88 MET A O 1
ATOM 730 N N . THR A 1 89 ? -7.93 2.012 2.596 1 93.25 89 THR A N 1
ATOM 731 C CA . THR A 1 89 ? -8.57 1.483 1.395 1 93.25 89 THR A CA 1
ATOM 732 C C . THR A 1 89 ? -8.07 0.071 1.096 1 93.25 89 THR A C 1
ATOM 734 O O . THR A 1 89 ? -6.902 -0.122 0.75 1 93.25 89 THR A O 1
ATOM 737 N N . ASN A 1 90 ? -8.945 -0.867 1.329 1 91.94 90 ASN A N 1
ATOM 738 C CA . ASN A 1 90 ? -8.625 -2.271 1.092 1 91.94 90 ASN A CA 1
ATOM 739 C C . ASN A 1 90 ? -7.344 -2.686 1.808 1 91.94 90 ASN A C 1
ATOM 741 O O . ASN A 1 90 ? -6.426 -3.221 1.184 1 91.94 90 ASN A O 1
ATOM 745 N N . PHE A 1 91 ? -7.285 -2.357 3.133 1 90.75 91 PHE A N 1
ATOM 746 C CA . PHE A 1 91 ? -6.324 -2.85 4.113 1 90.75 91 PHE A CA 1
ATOM 747 C C . PHE A 1 91 ? -5.008 -2.088 4.012 1 90.75 91 PHE A C 1
ATOM 749 O O . PHE A 1 91 ? -4.02 -2.457 4.648 1 90.75 91 PHE A O 1
ATOM 756 N N . ASN A 1 92 ? -4.977 -1.053 3.26 1 92.31 92 ASN A N 1
ATOM 757 C CA . ASN A 1 92 ? -3.799 -0.2 3.123 1 92.31 92 ASN A CA 1
ATOM 758 C C . ASN A 1 92 ? -4.188 1.264 2.936 1 92.31 92 ASN A C 1
ATOM 760 O O . ASN A 1 92 ? -5.371 1.593 2.865 1 92.31 92 ASN A O 1
ATOM 764 N N . TYR A 1 93 ? -3.09 2.08 2.953 1 94.62 93 TYR A N 1
ATOM 765 C CA . TYR A 1 93 ? -3.393 3.453 2.572 1 94.62 93 TYR A CA 1
ATOM 766 C C . TYR A 1 93 ? -3.82 3.533 1.111 1 94.62 93 TYR A C 1
ATOM 768 O O . TYR A 1 93 ? -3.65 2.574 0.355 1 94.62 93 TYR A O 1
ATOM 776 N N . SER A 1 94 ? -4.414 4.605 0.747 1 95.88 94 SER A N 1
ATOM 777 C CA . SER A 1 94 ? -5 4.789 -0.577 1 95.88 94 SER A CA 1
ATOM 778 C C . SER A 1 94 ? -3.932 4.75 -1.665 1 95.88 94 SER A C 1
ATOM 780 O O . SER A 1 94 ? -2.752 4.984 -1.393 1 95.88 94 SER A O 1
ATOM 782 N N . ALA A 1 95 ? -4.352 4.473 -2.889 1 96.69 95 ALA A N 1
ATOM 783 C CA . ALA A 1 95 ? -3.453 4.527 -4.039 1 96.69 95 ALA A CA 1
ATOM 784 C C . ALA A 1 95 ? -2.822 5.91 -4.176 1 96.69 95 ALA A C 1
ATOM 786 O O . ALA A 1 95 ? -1.646 6.031 -4.523 1 96.69 95 ALA A O 1
ATOM 787 N N . THR A 1 96 ? -3.605 6.934 -3.92 1 97.19 96 THR A N 1
ATOM 788 C CA . THR A 1 96 ? -3.098 8.305 -3.961 1 97.19 96 THR A CA 1
ATOM 789 C C . THR A 1 96 ? -1.956 8.484 -2.967 1 97.19 96 THR A C 1
ATOM 791 O O . THR A 1 96 ? -0.929 9.086 -3.295 1 97.19 96 THR A O 1
ATOM 794 N N . THR A 1 97 ? -2.133 7.945 -1.79 1 97.81 97 THR A N 1
ATOM 795 C CA . THR A 1 97 ? -1.074 8 -0.788 1 97.81 97 THR A CA 1
ATOM 796 C C . THR A 1 97 ? 0.163 7.246 -1.266 1 97.81 97 THR A C 1
ATOM 798 O O . THR A 1 97 ? 1.288 7.723 -1.104 1 97.81 97 THR A O 1
ATOM 801 N N . LYS A 1 98 ? -0.038 6.055 -1.841 1 97.25 98 LYS A N 1
ATOM 802 C CA . LYS A 1 98 ? 1.071 5.297 -2.408 1 97.25 98 LYS A CA 1
ATOM 803 C C . LYS A 1 98 ? 1.826 6.117 -3.447 1 97.25 98 LYS A C 1
ATOM 805 O O . LYS A 1 98 ? 3.059 6.148 -3.447 1 97.25 98 LYS A O 1
ATOM 810 N N . ASN A 1 99 ? 1.08 6.742 -4.332 1 97.69 99 ASN A N 1
ATOM 811 C CA . ASN A 1 99 ? 1.695 7.57 -5.363 1 97.69 99 ASN A CA 1
ATOM 812 C C . ASN A 1 99 ? 2.508 8.711 -4.754 1 97.69 99 ASN A C 1
ATOM 814 O O . ASN A 1 99 ? 3.594 9.031 -5.238 1 97.69 99 ASN A O 1
ATOM 818 N N . PHE A 1 100 ? 1.995 9.305 -3.721 1 98.69 100 PHE A N 1
ATOM 819 C CA . PHE A 1 100 ? 2.686 10.391 -3.033 1 98.69 100 PHE A CA 1
ATOM 820 C C . PHE A 1 100 ? 4.02 9.914 -2.469 1 98.69 100 PHE A C 1
ATOM 822 O O . PHE A 1 100 ? 5.055 10.531 -2.711 1 98.69 100 PHE A O 1
ATOM 829 N N . PHE A 1 101 ? 4.004 8.805 -1.762 1 98.06 101 PHE A N 1
ATOM 830 C CA . PHE A 1 101 ? 5.23 8.312 -1.146 1 98.06 101 PHE A CA 1
ATOM 831 C C . PHE A 1 101 ? 6.23 7.871 -2.209 1 98.06 101 PHE A C 1
ATOM 833 O O . PHE A 1 101 ? 7.438 8.07 -2.051 1 98.06 101 PHE A O 1
ATOM 840 N N . ASP A 1 102 ? 5.738 7.297 -3.26 1 97.69 102 ASP A N 1
ATOM 841 C CA . ASP A 1 102 ? 6.637 6.965 -4.359 1 97.69 102 ASP A CA 1
ATOM 842 C C . ASP A 1 102 ? 7.254 8.227 -4.965 1 97.69 102 ASP A C 1
ATOM 844 O O . ASP A 1 102 ? 8.398 8.203 -5.414 1 97.69 102 ASP A O 1
ATOM 848 N N . ALA A 1 103 ? 6.535 9.281 -4.961 1 98.12 103 ALA A N 1
ATOM 849 C CA . ALA A 1 103 ? 6.98 10.523 -5.586 1 98.12 103 ALA A CA 1
ATOM 850 C C . ALA A 1 103 ? 8.016 11.234 -4.719 1 98.12 103 ALA A C 1
ATOM 852 O O . ALA A 1 103 ? 8.867 11.969 -5.23 1 98.12 103 ALA A O 1
ATOM 853 N N . ILE A 1 104 ? 7.961 10.992 -3.42 1 98.69 104 ILE A N 1
ATOM 854 C CA . ILE A 1 104 ? 8.82 11.812 -2.572 1 98.69 104 ILE A CA 1
ATOM 855 C C . ILE A 1 104 ? 9.984 10.984 -2.051 1 98.69 104 ILE A C 1
ATOM 857 O O . ILE A 1 104 ? 10.922 11.523 -1.455 1 98.69 104 ILE A O 1
ATOM 861 N N . THR A 1 105 ? 9.938 9.648 -2.176 1 97.25 105 THR A N 1
ATOM 862 C CA . THR A 1 105 ? 11.047 8.781 -1.787 1 97.25 105 THR A CA 1
ATOM 863 C C . THR A 1 105 ? 12.055 8.664 -2.924 1 97.25 105 THR A C 1
ATOM 865 O O . THR A 1 105 ? 12.039 7.691 -3.682 1 97.25 105 THR A O 1
ATOM 868 N N . VAL A 1 106 ? 12.938 9.625 -3.037 1 96.44 106 VAL A N 1
ATOM 869 C CA . VAL A 1 106 ? 13.836 9.773 -4.176 1 96.44 106 VAL A CA 1
ATOM 870 C C . VAL A 1 106 ? 15.281 9.844 -3.688 1 96.44 106 VAL A C 1
ATOM 872 O O . VAL A 1 106 ? 15.633 10.711 -2.885 1 96.44 106 VAL A O 1
ATOM 875 N N . PRO A 1 107 ? 16.109 8.984 -4.18 1 94.12 107 PRO A N 1
ATOM 876 C CA . PRO A 1 107 ? 17.516 9.016 -3.785 1 94.12 107 PRO A CA 1
ATOM 877 C C . PRO A 1 107 ? 18.188 10.352 -4.082 1 94.12 107 PRO A C 1
ATOM 879 O O . PRO A 1 107 ? 17.906 10.969 -5.113 1 94.12 107 PRO A O 1
ATOM 882 N N . ASN A 1 108 ? 18.984 10.766 -3.154 1 96.25 108 ASN A N 1
ATOM 883 C CA . ASN A 1 108 ? 19.781 11.977 -3.246 1 96.25 108 ASN A CA 1
ATOM 884 C C . ASN A 1 108 ? 18.906 13.227 -3.172 1 96.25 108 ASN A C 1
ATOM 886 O O . ASN A 1 108 ? 19.406 14.352 -3.307 1 96.25 108 ASN A O 1
ATOM 890 N N . LYS A 1 109 ? 17.656 13.055 -3.021 1 97.75 109 LYS A N 1
ATOM 891 C CA . LYS A 1 109 ? 16.766 14.195 -2.797 1 97.75 109 LYS A CA 1
ATOM 892 C C . LYS A 1 109 ? 16.156 14.148 -1.399 1 97.75 109 LYS A C 1
ATOM 894 O O . LYS A 1 109 ? 16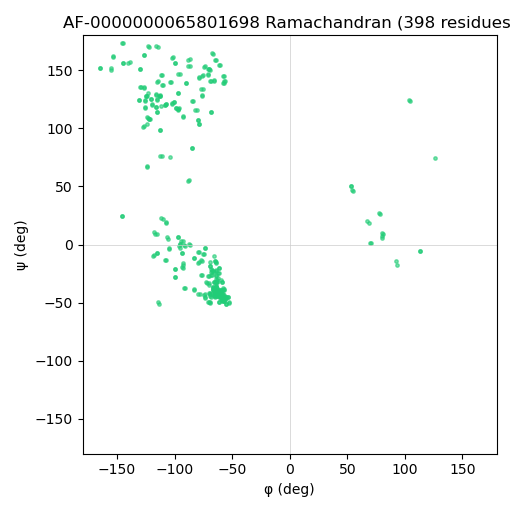.234 15.125 -0.651 1 97.75 109 LYS A O 1
ATOM 899 N N . THR A 1 110 ? 15.594 12.992 -1.075 1 98.69 110 THR A N 1
ATOM 900 C CA . THR A 1 110 ? 14.969 12.922 0.24 1 98.69 110 THR A CA 1
ATOM 901 C C . THR A 1 110 ? 15.648 11.867 1.109 1 98.69 110 THR A C 1
ATOM 903 O O . THR A 1 110 ? 15.367 11.758 2.303 1 98.69 110 THR A O 1
ATOM 906 N N . PHE A 1 111 ? 16.531 11.07 0.528 1 97.06 111 PHE A N 1
ATOM 907 C CA . PHE A 1 111 ? 17.375 10.188 1.31 1 97.06 111 PHE A CA 1
ATOM 908 C C . PHE A 1 111 ? 18.688 9.891 0.569 1 97.06 111 PHE A C 1
ATOM 910 O O . PHE A 1 111 ? 18.781 10.125 -0.638 1 97.06 111 PHE A O 1
ATOM 917 N N . LEU A 1 112 ? 19.672 9.43 1.322 1 95.69 112 LEU A N 1
ATOM 918 C CA . LEU A 1 112 ? 20.938 8.938 0.793 1 95.69 112 LEU A CA 1
ATOM 919 C C . LEU A 1 112 ? 21.094 7.449 1.067 1 95.69 112 LEU A C 1
ATOM 921 O O . LEU A 1 112 ? 20.641 6.949 2.1 1 95.69 112 LEU A O 1
ATOM 925 N N . LEU A 1 113 ? 21.625 6.793 0.084 1 87.62 113 LEU A N 1
ATOM 926 C CA . LEU A 1 113 ? 21.984 5.387 0.253 1 87.62 113 LEU A CA 1
ATOM 927 C C . LEU A 1 113 ? 23.5 5.191 0.12 1 87.62 113 LEU A C 1
ATOM 929 O O . LEU A 1 113 ? 24.094 5.574 -0.893 1 87.62 113 LEU A O 1
ATOM 933 N N . ASP A 1 114 ? 24.078 4.711 1.233 1 86.12 114 ASP A N 1
ATOM 934 C CA . ASP A 1 114 ? 25.469 4.25 1.125 1 86.12 114 ASP A CA 1
ATOM 935 C C . ASP A 1 114 ? 25.531 2.855 0.508 1 86.12 114 ASP A C 1
ATOM 937 O O . ASP A 1 114 ? 25.203 1.863 1.166 1 86.12 114 ASP A O 1
ATOM 941 N N . LYS A 1 115 ? 25.922 2.715 -0.618 1 77.25 115 LYS A N 1
ATOM 942 C CA . LYS A 1 115 ? 25.875 1.472 -1.384 1 77.25 115 LYS A CA 1
ATOM 943 C C . LYS A 1 115 ? 26.828 0.432 -0.798 1 77.25 115 LYS A C 1
ATOM 945 O O . LYS A 1 115 ? 26.672 -0.766 -1.042 1 77.25 115 LYS A O 1
ATOM 950 N N . ASN A 1 116 ? 27.812 0.908 -0.089 1 79.44 116 ASN A N 1
ATOM 951 C CA . ASN A 1 116 ? 28.797 -0.003 0.502 1 79.44 116 ASN A CA 1
ATOM 952 C C . ASN A 1 116 ? 28.25 -0.648 1.776 1 79.44 116 ASN A C 1
ATOM 954 O O . ASN A 1 116 ? 28.406 -1.855 1.976 1 79.44 116 ASN A O 1
ATOM 958 N N . THR A 1 117 ? 27.625 0.13 2.551 1 78.19 117 THR A N 1
ATOM 959 C CA . THR A 1 117 ? 27.141 -0.344 3.844 1 78.19 117 THR A CA 1
ATOM 960 C C . THR A 1 117 ? 25.656 -0.681 3.781 1 78.19 117 THR A C 1
ATOM 962 O O . THR A 1 117 ? 25.141 -1.392 4.645 1 78.19 117 THR A O 1
ATOM 965 N N . GLY A 1 118 ? 25 -0.104 2.779 1 77.12 118 GLY A N 1
ATOM 966 C CA . GLY A 1 118 ? 23.562 -0.276 2.693 1 77.12 118 GLY A CA 1
ATOM 967 C C . GLY A 1 118 ? 22.797 0.64 3.627 1 77.12 118 GLY A C 1
ATOM 968 O O . GLY A 1 118 ? 21.578 0.53 3.75 1 77.12 118 GLY A O 1
ATOM 969 N N . LYS A 1 119 ? 23.656 1.542 4.23 1 84.5 119 LYS A N 1
ATOM 970 C CA . LYS A 1 119 ? 23.047 2.441 5.203 1 84.5 119 LYS A CA 1
ATOM 971 C C . LYS A 1 119 ? 22.281 3.561 4.508 1 84.5 119 LYS A C 1
ATOM 973 O O . LYS A 1 119 ? 22.75 4.117 3.514 1 84.5 119 LYS A O 1
ATOM 978 N N . TYR A 1 120 ? 21.062 3.807 4.984 1 88.31 120 TYR A N 1
ATOM 979 C CA . TYR A 1 120 ? 20.234 4.902 4.496 1 88.31 120 TYR A CA 1
ATOM 980 C C . TYR A 1 120 ? 20.234 6.066 5.48 1 88.31 120 TYR A C 1
ATOM 982 O O . TYR A 1 120 ? 20.25 5.863 6.695 1 88.31 120 TYR A O 1
ATOM 990 N N . THR A 1 121 ? 20.281 7.289 4.965 1 95.31 121 THR A N 1
ATOM 991 C CA . THR A 1 121 ? 20.156 8.516 5.742 1 95.31 121 THR A CA 1
ATOM 992 C C . THR A 1 121 ? 19.047 9.406 5.18 1 95.31 121 THR A C 1
ATOM 994 O O . THR A 1 121 ? 19.094 9.805 4.016 1 95.31 121 THR A O 1
ATOM 997 N N . GLY A 1 122 ? 18.016 9.656 5.992 1 97.5 122 GLY A N 1
ATOM 998 C CA . GLY A 1 122 ? 16.953 10.562 5.578 1 97.5 122 GLY A CA 1
ATOM 999 C C . GLY A 1 122 ? 17.406 12.016 5.531 1 97.5 122 GLY A C 1
ATOM 1000 O O . GLY A 1 122 ? 18.234 12.438 6.336 1 97.5 122 GLY A O 1
ATOM 1001 N N . LEU A 1 123 ? 16.797 12.781 4.66 1 98.69 123 LEU A N 1
ATOM 1002 C CA . LEU A 1 123 ? 17.281 14.141 4.43 1 98.69 123 LEU A CA 1
ATOM 1003 C C . LEU A 1 123 ? 16.234 15.164 4.855 1 98.69 123 LEU A C 1
ATOM 1005 O O . LEU A 1 123 ? 16.5 16.375 4.848 1 98.69 123 LEU A O 1
ATOM 1009 N N . LEU A 1 124 ? 15.055 14.742 5.203 1 98.81 124 LEU A N 1
ATOM 1010 C CA . LEU A 1 124 ? 14.008 15.672 5.613 1 98.81 124 LEU A CA 1
ATOM 1011 C C . LEU A 1 124 ? 14.086 15.953 7.109 1 98.81 124 LEU A C 1
ATOM 1013 O O . LEU A 1 124 ? 13.078 15.844 7.816 1 98.81 124 LEU A O 1
ATOM 1017 N N . LYS A 1 125 ? 15.227 16.391 7.555 1 98.56 125 LYS A N 1
ATOM 1018 C CA . LYS A 1 125 ? 15.516 16.578 8.969 1 98.56 125 LYS A CA 1
ATOM 1019 C C . LYS A 1 125 ? 14.867 17.859 9.5 1 98.56 125 LYS A C 1
ATOM 1021 O O . LYS A 1 125 ? 14.789 18.062 10.711 1 98.56 125 LYS A O 1
ATOM 1026 N N . ASN A 1 126 ? 14.438 18.656 8.578 1 98.69 126 ASN A N 1
ATOM 1027 C CA . ASN A 1 126 ? 13.75 19.891 8.945 1 98.69 126 ASN A CA 1
ATOM 1028 C C . ASN A 1 126 ? 12.406 19.609 9.609 1 98.69 126 ASN A C 1
ATOM 1030 O O . ASN A 1 126 ? 11.867 20.469 10.32 1 98.69 126 ASN A O 1
ATOM 1034 N N . ILE A 1 127 ? 11.836 18.438 9.352 1 98.81 127 ILE A N 1
ATOM 1035 C CA . ILE A 1 127 ? 10.516 18.109 9.867 1 98.81 127 ILE A CA 1
ATOM 1036 C C . ILE A 1 127 ? 10.641 17.625 11.312 1 98.81 127 ILE A C 1
ATOM 1038 O O . ILE A 1 127 ? 11.141 16.531 11.57 1 98.81 127 ILE A O 1
ATOM 1042 N N . GLN A 1 128 ? 10.078 18.375 12.164 1 98.69 128 GLN A N 1
ATOM 1043 C CA . GLN A 1 128 ? 10.32 18.188 13.594 1 98.69 128 GLN A CA 1
ATOM 1044 C C . GLN A 1 128 ? 9.266 17.266 14.211 1 98.69 128 GLN A C 1
ATOM 1046 O O . GLN A 1 128 ? 9.445 16.766 15.32 1 98.69 128 GLN A O 1
ATOM 1051 N N . ASN A 1 129 ? 8.172 17.141 13.547 1 98.81 129 ASN A N 1
ATOM 1052 C CA . ASN A 1 129 ? 7.121 16.234 14 1 98.81 129 ASN A CA 1
ATOM 1053 C C . ASN A 1 129 ? 6.102 15.961 12.898 1 98.81 129 ASN A C 1
ATOM 1055 O O . ASN A 1 129 ? 5.926 16.781 11.992 1 98.81 129 ASN A O 1
ATOM 1059 N N . VAL A 1 130 ? 5.5 14.805 12.969 1 98.88 130 VAL A N 1
ATOM 1060 C CA . VAL A 1 130 ? 4.43 14.414 12.062 1 98.88 130 VAL A CA 1
ATOM 1061 C C . VAL A 1 130 ? 3.242 13.875 12.852 1 98.88 130 VAL A C 1
ATOM 1063 O O . VAL A 1 130 ? 3.4 12.977 13.68 1 98.88 130 VAL A O 1
ATOM 1066 N N . GLN A 1 131 ? 2.061 14.445 12.672 1 98.88 131 GLN A N 1
ATOM 1067 C CA . GLN A 1 131 ? 0.824 13.875 13.195 1 98.88 131 GLN A CA 1
ATOM 1068 C C . GLN A 1 131 ? 0.073 13.102 12.117 1 98.88 131 GLN A C 1
ATOM 1070 O O . GLN A 1 131 ? -0.364 13.688 11.117 1 98.88 131 GLN A O 1
ATOM 1075 N N . ILE A 1 132 ? -0.048 11.836 12.383 1 98.69 132 ILE A N 1
ATOM 1076 C CA . ILE A 1 132 ? -0.726 10.945 11.445 1 98.69 132 ILE A CA 1
ATOM 1077 C C . ILE A 1 132 ? -2.137 10.648 11.945 1 98.69 132 ILE A C 1
ATOM 1079 O O . ILE A 1 132 ? -2.314 10.148 13.055 1 98.69 132 ILE A O 1
ATOM 1083 N N . LEU A 1 133 ? -3.143 10.984 11.148 1 98.62 133 LEU A N 1
ATOM 1084 C CA . LEU A 1 133 ? -4.559 10.82 11.445 1 98.62 133 LEU A CA 1
ATOM 1085 C C . LEU A 1 133 ? -5.246 9.969 10.391 1 98.62 133 LEU A C 1
ATOM 1087 O O . LEU A 1 133 ? -5.449 10.414 9.258 1 98.62 133 LEU A O 1
ATOM 1091 N N . THR A 1 134 ? -5.609 8.727 10.773 1 97.38 134 THR A N 1
ATOM 1092 C CA . THR A 1 134 ? -6.156 7.809 9.789 1 97.38 134 THR A CA 1
ATOM 1093 C C . THR A 1 134 ? -7.5 7.25 10.25 1 97.38 134 THR A C 1
ATOM 1095 O O . THR A 1 134 ? -7.898 7.457 11.398 1 97.38 134 THR A O 1
ATOM 1098 N N . ALA A 1 135 ? -8.227 6.699 9.328 1 96.06 135 ALA A N 1
ATOM 1099 C CA . ALA A 1 135 ? -9.5 6.043 9.617 1 96.06 135 ALA A CA 1
ATOM 1100 C C . ALA A 1 135 ? -9.555 4.656 8.984 1 96.06 135 ALA A C 1
ATOM 1102 O O . ALA A 1 135 ? -8.891 4.395 7.98 1 96.06 135 ALA A O 1
ATOM 1103 N N . GLN A 1 136 ? -10.312 3.807 9.625 1 93.25 136 GLN A N 1
ATOM 1104 C CA . GLN A 1 136 ? -10.539 2.477 9.07 1 93.25 136 GLN A CA 1
ATOM 1105 C C . GLN A 1 136 ? -11.953 1.992 9.367 1 93.25 136 GLN A C 1
ATOM 1107 O O . GLN A 1 136 ? -12.562 2.412 10.359 1 93.25 136 GLN A O 1
ATOM 1112 N N . GLY A 1 137 ? -12.406 1.081 8.547 1 90.06 137 GLY A N 1
ATOM 1113 C CA . GLY A 1 137 ? -13.773 0.584 8.68 1 90.06 137 GLY A CA 1
ATOM 1114 C C . GLY A 1 137 ? -13.953 -0.354 9.852 1 90.06 137 GLY A C 1
ATOM 1115 O O . GLY A 1 137 ? -14.914 -0.223 10.617 1 90.06 137 GLY A O 1
ATOM 1116 N N . ALA A 1 138 ? -13.039 -1.262 10.062 1 88 138 ALA A N 1
ATOM 1117 C CA . ALA A 1 138 ? -13.141 -2.273 11.117 1 88 138 ALA A CA 1
ATOM 1118 C C . ALA A 1 138 ? -12.586 -1.75 12.438 1 88 138 ALA A C 1
ATOM 1120 O O . ALA A 1 138 ? -11.711 -0.878 12.445 1 88 138 ALA A O 1
ATOM 1121 N N . PRO A 1 139 ? -13.055 -2.26 13.523 1 88.62 139 PRO A N 1
ATOM 1122 C CA . PRO A 1 139 ? -12.406 -1.973 14.805 1 88.62 139 PRO A CA 1
ATOM 1123 C C . PRO A 1 139 ? -10.961 -2.457 14.859 1 88.62 139 PRO A C 1
ATOM 1125 O O . PRO A 1 139 ? -10.586 -3.389 14.141 1 88.62 139 PRO A O 1
ATOM 1128 N N . LEU A 1 140 ? -10.211 -1.823 15.688 1 87.06 140 LEU A N 1
ATOM 1129 C CA . LEU A 1 140 ? -8.828 -2.256 15.883 1 87.06 140 LEU A CA 1
ATOM 1130 C C . LEU A 1 140 ? -8.773 -3.721 16.312 1 87.06 140 LEU A C 1
ATOM 1132 O O . LEU A 1 140 ? -9.602 -4.172 17.109 1 87.06 140 LEU A O 1
ATOM 1136 N N . GLY A 1 141 ? -7.859 -4.398 15.82 1 80.69 141 GLY A N 1
ATOM 1137 C CA . GLY A 1 141 ? -7.645 -5.773 16.25 1 80.69 141 GLY A CA 1
ATOM 1138 C C . GLY A 1 141 ? -8.375 -6.785 15.383 1 80.69 141 GLY A C 1
ATOM 1139 O O . GLY A 1 141 ? -8.086 -7.98 15.438 1 80.69 141 GLY A O 1
ATOM 1140 N N . TRP A 1 142 ? -9.367 -6.336 14.602 1 77.69 142 TRP A N 1
ATOM 1141 C CA . TRP A 1 142 ? -10.109 -7.27 13.766 1 77.69 142 TRP A CA 1
ATOM 1142 C C . TRP A 1 142 ? -9.211 -7.887 12.695 1 77.69 142 TRP A C 1
ATOM 1144 O O . TRP A 1 142 ? -9.312 -9.078 12.406 1 77.69 142 TRP A O 1
ATOM 1154 N N . TYR A 1 143 ? -8.367 -6.969 12.156 1 70.56 143 TYR A N 1
ATOM 1155 C CA . TYR A 1 143 ? -7.383 -7.449 11.188 1 70.56 143 TYR A CA 1
ATOM 1156 C C . TYR A 1 143 ? -5.969 -7.082 11.617 1 70.56 143 TYR A C 1
ATOM 1158 O O . TYR A 1 143 ? -5.57 -5.918 11.539 1 70.56 143 TYR A O 1
ATOM 1166 N N . PRO A 1 144 ? -5.332 -8.031 12.094 1 65.75 144 PRO A N 1
ATOM 1167 C CA . PRO A 1 144 ? -4.016 -7.738 12.672 1 65.75 144 PRO A CA 1
ATOM 1168 C C . PRO A 1 144 ? -3.008 -7.273 11.625 1 65.75 144 PRO A C 1
ATOM 1170 O O . PRO A 1 144 ? -1.884 -6.898 11.969 1 65.75 144 PRO A O 1
ATOM 1173 N N . PHE A 1 145 ? -3.549 -7.477 10.453 1 64.06 145 PHE A N 1
ATOM 1174 C CA . PHE A 1 145 ? -2.566 -7.191 9.414 1 64.06 145 PHE A CA 1
ATOM 1175 C C . PHE A 1 145 ? -2.953 -5.945 8.625 1 64.06 145 PHE A C 1
ATOM 1177 O O . PHE A 1 145 ? -4.117 -5.535 8.633 1 64.06 145 PHE A O 1
ATOM 1184 N N . GLY A 1 146 ? -2.135 -4.906 8.633 1 64.5 146 GLY A N 1
ATOM 1185 C CA . GLY A 1 146 ? -2.402 -3.662 7.93 1 64.5 146 GLY A CA 1
ATOM 1186 C C . GLY A 1 146 ? -2.322 -2.441 8.828 1 64.5 146 GLY A C 1
ATOM 1187 O O . GLY A 1 146 ? -3.324 -2.035 9.422 1 64.5 146 GLY A O 1
ATOM 1188 N N . ASN A 1 147 ? -1.42 -2.176 9.07 1 82.12 147 ASN A N 1
ATOM 1189 C CA . ASN A 1 147 ? -1.204 -0.967 9.859 1 82.12 147 ASN A CA 1
ATOM 1190 C C . ASN A 1 147 ? -0.681 0.178 9 1 82.12 147 ASN A C 1
ATOM 1192 O O . ASN A 1 147 ? 0.508 0.498 9.039 1 82.12 147 ASN A O 1
ATOM 1196 N N . HIS A 1 148 ? -1.771 0.687 8.227 1 90.5 148 HIS A N 1
ATOM 1197 C CA . HIS A 1 148 ? -1.428 1.741 7.281 1 90.5 148 HIS A CA 1
ATOM 1198 C C . HIS A 1 148 ? -0.83 2.949 7.992 1 90.5 148 HIS A C 1
ATOM 1200 O O . HIS A 1 148 ? 0.073 3.604 7.465 1 90.5 148 HIS A O 1
ATOM 1206 N N . SER A 1 149 ? -1.239 3.191 9.25 1 93.12 149 SER A N 1
ATOM 1207 C CA . SER A 1 149 ? -0.706 4.309 10.023 1 93.12 149 SER A CA 1
ATOM 1208 C C . SER A 1 149 ? 0.76 4.086 10.383 1 93.12 149 SER A C 1
ATOM 1210 O O . SER A 1 149 ? 1.586 4.988 10.227 1 93.12 149 SER A O 1
ATOM 1212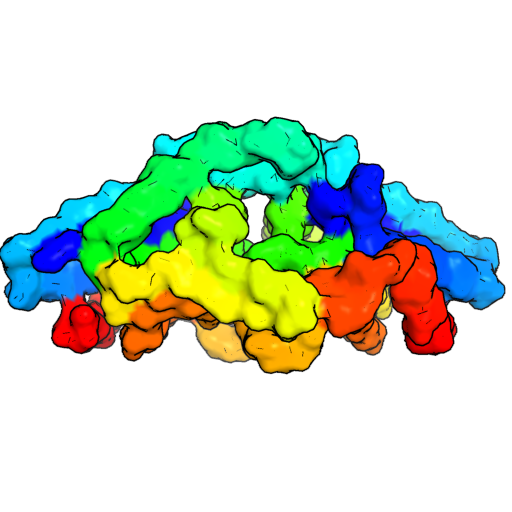 N N . ALA A 1 150 ? 1.065 2.852 10.836 1 90.25 150 ALA A N 1
ATOM 1213 C CA . ALA A 1 150 ? 2.441 2.525 11.203 1 90.25 150 ALA A CA 1
ATOM 1214 C C . ALA A 1 150 ? 3.363 2.6 9.984 1 90.25 150 ALA A C 1
ATOM 1216 O O . ALA A 1 150 ? 4.523 3.006 10.102 1 90.25 150 ALA A O 1
ATOM 1217 N N . LEU A 1 151 ? 2.857 2.213 8.875 1 91 151 LEU A N 1
ATOM 1218 C CA . LEU A 1 151 ? 3.652 2.279 7.656 1 91 151 LEU A CA 1
ATOM 1219 C C . LEU A 1 151 ? 3.957 3.727 7.281 1 91 151 LEU A C 1
ATOM 1221 O O . LEU A 1 151 ? 5.09 4.055 6.918 1 91 151 LEU A O 1
ATOM 1225 N N . ILE A 1 152 ? 2.98 4.559 7.379 1 96.06 152 ILE A N 1
ATOM 1226 C CA . ILE A 1 152 ? 3.166 5.977 7.082 1 96.06 152 ILE A CA 1
ATOM 1227 C C . ILE A 1 152 ? 4.215 6.566 8.023 1 96.06 152 ILE A C 1
ATOM 1229 O O . ILE A 1 152 ? 5.117 7.281 7.582 1 96.06 152 ILE A O 1
ATOM 1233 N N . LYS A 1 153 ? 4.113 6.223 9.297 1 95.75 153 LYS A N 1
ATOM 1234 C CA . LYS A 1 153 ? 5.086 6.68 10.289 1 95.75 153 LYS A CA 1
ATOM 1235 C C . LYS A 1 153 ? 6.504 6.27 9.898 1 95.75 153 LYS A C 1
ATOM 1237 O O . LYS A 1 153 ? 7.422 7.09 9.922 1 95.75 153 LYS A O 1
ATOM 1242 N N . GLN A 1 154 ? 6.633 5.074 9.5 1 92.69 154 GLN A N 1
ATOM 1243 C CA . GLN A 1 154 ? 7.941 4.531 9.164 1 92.69 154 GLN A CA 1
ATOM 1244 C C . GLN A 1 154 ? 8.539 5.242 7.957 1 92.69 154 GLN A C 1
ATOM 1246 O O . GLN A 1 154 ? 9.742 5.516 7.922 1 92.69 154 GLN A O 1
ATOM 1251 N N . ILE A 1 155 ? 7.754 5.496 6.984 1 95.56 155 ILE A N 1
ATOM 1252 C CA . ILE A 1 155 ? 8.258 6.129 5.773 1 95.56 155 ILE A CA 1
ATOM 1253 C C . ILE A 1 155 ? 8.766 7.535 6.098 1 95.56 155 ILE A C 1
ATOM 1255 O O . ILE A 1 155 ? 9.852 7.922 5.672 1 95.56 155 ILE A O 1
ATOM 1259 N N . PHE A 1 156 ? 8 8.266 6.902 1 97.88 156 PHE A N 1
ATOM 1260 C CA . PHE A 1 156 ? 8.453 9.602 7.285 1 97.88 156 PHE A CA 1
ATOM 1261 C C . PHE A 1 156 ? 9.742 9.523 8.086 1 97.88 156 PHE A C 1
ATOM 1263 O O . PHE A 1 156 ? 10.656 10.328 7.887 1 97.88 156 PHE A O 1
ATOM 1270 N N . GLU A 1 157 ? 9.82 8.555 9 1 96.19 157 GLU A N 1
ATOM 1271 C CA . GLU A 1 157 ? 11.039 8.375 9.781 1 96.19 157 GLU A CA 1
ATOM 1272 C C . GLU A 1 157 ? 12.219 8.016 8.883 1 96.19 157 GLU A C 1
ATOM 1274 O O . GLU A 1 157 ? 13.328 8.531 9.07 1 96.19 157 GLU A O 1
ATOM 1279 N N . PHE A 1 158 ? 11.984 7.191 7.941 1 94.5 158 PHE A N 1
ATOM 1280 C CA . PHE A 1 158 ? 13.023 6.812 6.992 1 94.5 158 PHE A CA 1
ATOM 1281 C C . PHE A 1 158 ? 13.547 8.031 6.246 1 94.5 158 PHE A C 1
ATOM 1283 O O . PHE A 1 158 ? 14.75 8.148 6.008 1 94.5 158 PHE A O 1
ATOM 1290 N N . LEU A 1 159 ? 12.68 8.922 5.902 1 97.69 159 LEU A N 1
ATOM 1291 C CA . LEU A 1 159 ? 13.039 10.086 5.094 1 97.69 159 LEU A CA 1
ATOM 1292 C C . LEU A 1 159 ? 13.695 11.156 5.949 1 97.69 159 LEU A C 1
ATOM 1294 O O . LEU A 1 159 ? 14.125 12.195 5.43 1 97.69 159 LEU A O 1
ATOM 1298 N N . GLY A 1 160 ? 13.727 10.938 7.289 1 98.12 160 GLY A N 1
ATOM 1299 C CA . GLY A 1 160 ? 14.508 11.82 8.141 1 98.12 160 GLY A CA 1
ATOM 1300 C C . GLY A 1 160 ? 13.656 12.656 9.078 1 98.12 160 GLY A C 1
ATOM 1301 O O . GLY A 1 160 ? 14.188 13.359 9.945 1 98.12 160 GLY A O 1
ATOM 1302 N N . ALA A 1 161 ? 12.352 12.539 8.898 1 98.69 161 ALA A N 1
ATOM 1303 C CA . ALA A 1 161 ? 11.453 13.297 9.773 1 98.69 161 ALA A CA 1
ATOM 1304 C C . ALA A 1 161 ? 11.453 12.727 11.188 1 98.69 161 ALA A C 1
ATOM 1306 O O . ALA A 1 161 ? 11.625 11.516 11.375 1 98.69 161 ALA A O 1
ATOM 1307 N N . LYS A 1 162 ? 11.312 13.594 12.148 1 98.31 162 LYS A N 1
ATOM 1308 C CA . LYS A 1 162 ? 11.008 13.148 13.508 1 98.31 162 LYS A CA 1
ATOM 1309 C C . LYS A 1 162 ? 9.516 12.922 13.695 1 98.31 162 LYS A C 1
ATOM 1311 O O . LYS A 1 162 ? 8.703 13.789 13.359 1 98.31 162 LYS A O 1
ATOM 1316 N N . VAL A 1 163 ? 9.227 11.742 14.086 1 97.81 163 VAL A N 1
ATOM 1317 C CA . VAL A 1 163 ? 7.828 11.445 14.375 1 97.81 163 VAL A CA 1
ATOM 1318 C C . VAL A 1 163 ? 7.66 11.188 15.875 1 97.81 163 VAL A C 1
ATOM 1320 O O . VAL A 1 163 ? 7.812 10.055 16.344 1 97.81 163 VAL A O 1
ATOM 1323 N N . ARG A 1 164 ? 7.223 12.195 16.547 1 97.56 164 ARG A N 1
ATOM 1324 C CA . ARG A 1 164 ? 7.141 12.148 18 1 97.56 164 ARG A CA 1
ATOM 1325 C C . ARG A 1 164 ? 5.715 11.852 18.469 1 97.56 164 ARG A C 1
ATOM 1327 O O . ARG A 1 164 ? 5.508 11.305 19.547 1 97.56 164 ARG A O 1
ATOM 1334 N N . SER A 1 165 ? 4.82 12.242 17.672 1 97.06 165 SER A N 1
ATOM 1335 C CA . SER A 1 165 ? 3.414 12.055 18 1 97.06 165 SER A CA 1
ATOM 1336 C C . SER A 1 165 ? 2.965 10.625 17.734 1 97.06 165 SER A C 1
ATOM 1338 O O . SER A 1 165 ? 3.377 10.016 16.75 1 97.06 165 SER A O 1
ATOM 1340 N N . ASP A 1 166 ? 2.105 10.148 18.594 1 95.06 166 ASP A N 1
ATOM 1341 C CA . ASP A 1 166 ? 1.387 8.922 18.266 1 95.06 166 ASP A CA 1
ATOM 1342 C C . ASP A 1 166 ? 0.413 9.156 17.109 1 95.06 166 ASP A C 1
ATOM 1344 O O . ASP A 1 166 ? -0.224 10.203 17.031 1 95.06 166 ASP A O 1
ATOM 1348 N N . PHE A 1 167 ? 0.365 8.164 16.266 1 96.19 167 PHE A N 1
ATOM 1349 C CA . PHE A 1 167 ? -0.699 8.281 15.273 1 96.19 167 PHE A CA 1
ATOM 1350 C C . PHE A 1 167 ? -2.057 7.98 15.898 1 96.19 167 PHE A C 1
ATOM 1352 O O . PHE A 1 167 ? -2.137 7.289 16.922 1 96.19 167 PHE A O 1
ATOM 1359 N N . PHE A 1 168 ? -3.094 8.547 15.336 1 97.75 168 PHE A N 1
ATOM 1360 C CA . PHE A 1 168 ? -4.465 8.328 15.781 1 97.75 168 PHE A CA 1
ATOM 1361 C C . PHE A 1 168 ? -5.281 7.645 14.688 1 97.75 168 PHE A C 1
ATOM 1363 O O . PHE A 1 168 ? -5.262 8.07 13.531 1 97.75 168 PHE A O 1
ATOM 1370 N N . VAL A 1 169 ? -5.945 6.559 15.086 1 96.31 169 VAL A N 1
ATOM 1371 C CA . VAL A 1 169 ? -6.777 5.805 14.156 1 96.31 169 VAL A CA 1
ATOM 1372 C C . VAL A 1 169 ? -8.242 5.879 14.594 1 96.31 169 VAL A C 1
ATOM 1374 O O . VAL A 1 169 ? -8.586 5.426 15.688 1 96.31 169 VAL A O 1
ATOM 1377 N N . LEU A 1 170 ? -9.062 6.527 13.789 1 96.94 170 LEU A N 1
ATOM 1378 C CA . LEU A 1 170 ? -10.508 6.414 13.977 1 96.94 170 LEU A CA 1
ATOM 1379 C C . LEU A 1 170 ? -11.023 5.102 13.398 1 96.94 170 LEU A C 1
ATOM 1381 O O . LEU A 1 170 ? -11.203 4.98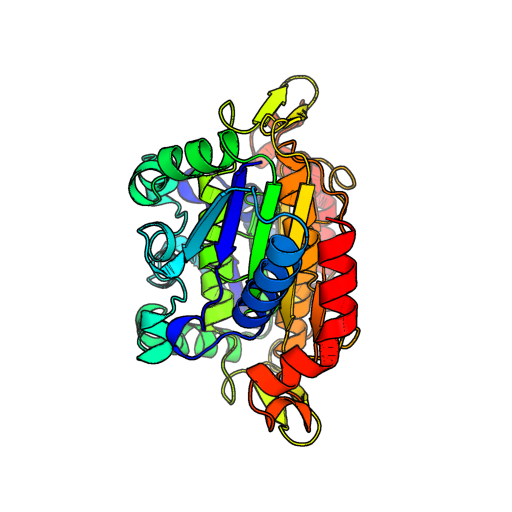4 12.18 1 96.94 170 LEU A O 1
ATOM 1385 N N . ASP A 1 171 ? -11.312 4.152 14.273 1 93.75 171 ASP A N 1
ATOM 1386 C CA . ASP A 1 171 ? -11.641 2.797 13.844 1 93.75 171 ASP A CA 1
ATOM 1387 C C . ASP A 1 171 ? -13.148 2.555 13.898 1 93.75 171 ASP A C 1
ATOM 1389 O O . ASP A 1 171 ? -13.883 3.338 14.5 1 93.75 171 ASP A O 1
ATOM 1393 N N . GLY A 1 172 ? -13.617 1.536 13.18 1 91.62 172 GLY A N 1
ATOM 1394 C CA . GLY A 1 172 ? -14.992 1.069 13.25 1 91.62 172 GLY A CA 1
ATOM 1395 C C . GLY A 1 172 ? -15.961 1.944 12.469 1 91.62 172 GLY A C 1
ATOM 1396 O O . GLY A 1 172 ? -17.156 1.992 12.781 1 91.62 172 GLY A O 1
ATOM 1397 N N . THR A 1 173 ? -15.477 2.623 11.469 1 92.56 173 THR A N 1
ATOM 1398 C CA . THR A 1 173 ? -16.312 3.582 10.766 1 92.56 173 THR A CA 1
ATOM 1399 C C . THR A 1 173 ? -17.406 2.865 9.969 1 92.56 173 THR A C 1
ATOM 1401 O O . THR A 1 173 ? -18.406 3.475 9.594 1 92.56 173 THR A O 1
ATOM 1404 N N . LYS A 1 174 ? -17.266 1.519 9.688 1 88.38 174 LYS A N 1
ATOM 1405 C CA . LYS A 1 174 ? -18.219 0.8 8.852 1 88.38 174 LYS A CA 1
ATOM 1406 C C . LYS A 1 174 ? -19.109 -0.114 9.695 1 88.38 174 LYS A C 1
ATOM 1408 O O . LYS A 1 174 ? -19.906 -0.889 9.148 1 88.38 174 LYS A O 1
ATOM 1413 N N . VAL A 1 175 ? -18.953 -0.029 10.953 1 88.06 175 VAL A N 1
ATOM 1414 C CA . VAL A 1 175 ? -19.719 -0.93 11.82 1 88.06 175 VAL A CA 1
ATOM 1415 C C . VAL A 1 175 ? -20.766 -0.139 12.602 1 88.06 175 VAL A C 1
ATOM 1417 O O . VAL A 1 175 ? -20.516 1.004 12.992 1 88.06 175 VAL A O 1
ATOM 1420 N N . ALA A 1 176 ? -21.938 -0.778 12.852 1 87.94 176 ALA A N 1
ATOM 1421 C CA . ALA A 1 176 ? -22.969 -0.166 13.688 1 87.94 176 ALA A CA 1
ATOM 1422 C C . ALA A 1 176 ? -22.484 -0.012 15.125 1 87.94 176 ALA A C 1
ATOM 1424 O O . ALA A 1 176 ? -21.766 -0.869 15.641 1 87.94 176 ALA A O 1
ATOM 1425 N N . PRO A 1 177 ? -22.828 1.134 15.797 1 89.56 177 PRO A N 1
ATOM 1426 C CA . PRO A 1 177 ? -23.734 2.186 15.32 1 89.56 177 PRO A CA 1
ATOM 1427 C C . PRO A 1 177 ? -22.984 3.332 14.633 1 89.56 177 PRO A C 1
ATOM 1429 O O . PRO A 1 177 ? -23.609 4.316 14.234 1 89.56 177 PRO A O 1
ATOM 1432 N N . ASN A 1 178 ? -21.672 3.201 14.5 1 89.75 178 ASN A N 1
ATOM 1433 C CA . ASN A 1 178 ? -20.844 4.301 14.008 1 89.75 178 ASN A CA 1
ATOM 1434 C C . ASN A 1 178 ? -21.203 4.656 12.562 1 89.75 178 ASN A C 1
ATOM 1436 O O . ASN A 1 178 ? -21.219 5.836 12.203 1 89.75 178 ASN A O 1
ATOM 1440 N N . ASN A 1 179 ? -21.531 3.609 11.828 1 88.06 179 ASN A N 1
ATOM 1441 C CA . ASN A 1 179 ? -21.797 3.807 10.414 1 88.06 179 ASN A CA 1
ATOM 1442 C C . ASN A 1 179 ? -23.141 4.496 10.188 1 88.06 179 ASN A C 1
ATOM 1444 O O . ASN A 1 179 ? -23.5 4.824 9.055 1 88.06 179 ASN A O 1
ATOM 1448 N N . GLN A 1 180 ? -23.812 4.723 11.258 1 90.12 180 GLN A N 1
ATOM 1449 C CA . GLN A 1 180 ? -25.125 5.352 11.156 1 90.12 180 GLN A CA 1
ATOM 1450 C C . GLN A 1 180 ? -25.078 6.816 11.586 1 90.12 180 GLN A C 1
ATOM 1452 O O . GLN A 1 180 ? -26.062 7.535 11.492 1 90.12 180 GLN A O 1
ATOM 1457 N N . LYS A 1 181 ? -24 7.301 12.031 1 93.12 181 LYS A N 1
ATOM 1458 C CA . LYS A 1 181 ? -23.797 8.68 12.477 1 93.12 181 LYS A CA 1
ATOM 1459 C C . LYS A 1 181 ? -23.219 9.539 11.359 1 93.12 181 LYS A C 1
ATOM 1461 O O . LYS A 1 181 ? -22.438 9.047 10.539 1 93.12 181 LYS A O 1
ATOM 1466 N N . PRO A 1 182 ? -23.688 10.836 11.438 1 95.31 182 PRO A N 1
ATOM 1467 C CA . PRO A 1 182 ? -22.922 11.727 10.578 1 95.31 182 PRO A CA 1
ATOM 1468 C C . PRO A 1 182 ? -21.422 11.719 10.906 1 95.31 182 PRO A C 1
ATOM 1470 O O . PRO A 1 182 ? -21.047 11.594 12.078 1 95.31 182 PRO A O 1
ATOM 1473 N N . ILE A 1 183 ? -20.594 11.859 9.875 1 96.06 183 ILE A N 1
ATOM 1474 C CA . ILE A 1 183 ? -19.141 11.781 10.023 1 96.06 183 ILE A CA 1
ATOM 1475 C C . ILE A 1 183 ? -18.688 12.75 11.117 1 96.06 183 ILE A C 1
ATOM 1477 O O . ILE A 1 183 ? -17.938 12.367 12.016 1 96.06 183 ILE A O 1
ATOM 1481 N N . ALA A 1 184 ? -19.156 14 11.023 1 95.06 184 ALA A N 1
ATOM 1482 C CA . ALA A 1 184 ? -18.75 15.039 11.977 1 95.06 184 ALA A CA 1
ATOM 1483 C C . ALA A 1 184 ? -19.094 14.625 13.406 1 95.06 184 ALA A C 1
ATOM 1485 O O . ALA A 1 184 ? -18.312 14.867 14.328 1 95.06 184 ALA A O 1
ATOM 1486 N N . ASP A 1 185 ? -20.234 13.977 13.555 1 96.31 185 ASP A N 1
ATOM 1487 C CA . ASP A 1 185 ? -20.672 13.555 14.883 1 96.31 185 ASP A CA 1
ATOM 1488 C C . ASP A 1 185 ? -19.781 12.43 15.414 1 96.31 185 ASP A C 1
ATOM 1490 O O . ASP A 1 185 ? -19.422 12.422 16.594 1 96.31 185 ASP A O 1
ATOM 1494 N N . PHE A 1 186 ? -19.469 11.539 14.578 1 96.75 186 PHE A N 1
ATOM 1495 C CA . PHE A 1 186 ? -18.609 10.43 14.984 1 96.75 186 PHE A CA 1
ATOM 1496 C C . PHE A 1 186 ? -17.219 10.93 15.359 1 96.75 186 PHE A C 1
ATOM 1498 O O . PHE A 1 186 ? -16.672 10.539 16.391 1 96.75 186 PHE A O 1
ATOM 1505 N N . VAL A 1 187 ? -16.656 11.805 14.609 1 97.38 187 VAL A N 1
ATOM 1506 C CA . VAL A 1 187 ? -15.336 12.375 14.875 1 97.38 187 VAL A CA 1
ATOM 1507 C C . VAL A 1 187 ? -15.375 13.172 16.172 1 97.38 187 VAL A C 1
ATOM 1509 O O . VAL A 1 187 ? -14.438 13.109 16.969 1 97.38 187 VAL A O 1
ATOM 1512 N N . ALA A 1 188 ? -16.453 13.875 16.422 1 96.56 188 ALA A N 1
ATOM 1513 C CA . ALA A 1 188 ? -16.594 14.734 17.594 1 96.56 188 ALA A CA 1
ATOM 1514 C C . ALA A 1 188 ? -16.562 13.906 18.875 1 96.56 188 ALA A C 1
ATOM 1516 O O . ALA A 1 188 ? -16.203 14.414 19.953 1 96.56 188 ALA A O 1
ATOM 1517 N N . GLN A 1 189 ? -16.969 12.656 18.734 1 96.88 189 GLN A N 1
ATOM 1518 C CA . GLN A 1 189 ? -16.922 11.773 19.891 1 96.88 189 GLN A CA 1
ATOM 1519 C C . GLN A 1 189 ? -15.484 11.602 20.391 1 96.88 189 GLN A C 1
ATOM 1521 O O . GLN A 1 189 ? -15.258 11.219 21.531 1 96.88 189 GLN A O 1
ATOM 1526 N N . ARG A 1 190 ? -14.531 11.891 19.516 1 97.62 190 ARG A N 1
ATOM 1527 C CA . ARG A 1 190 ? -13.117 11.734 19.875 1 97.62 190 ARG A CA 1
ATOM 1528 C C . ARG A 1 190 ? -12.453 13.086 20.078 1 97.62 190 ARG A C 1
ATOM 1530 O O . ARG A 1 190 ? -11.219 13.18 20.094 1 97.62 190 ARG A O 1
ATOM 1537 N N . GLN A 1 191 ? -13.164 14.102 20.281 1 97.69 191 GLN A N 1
ATOM 1538 C CA . GLN A 1 191 ? -12.641 15.461 20.297 1 97.69 191 GLN A CA 1
ATOM 1539 C C . GLN A 1 191 ? -11.617 15.648 21.422 1 97.69 191 GLN A C 1
ATOM 1541 O O . GLN A 1 191 ? -10.625 16.359 21.25 1 97.69 191 GLN A O 1
ATOM 1546 N N . ASN A 1 192 ? -11.828 15.078 22.578 1 98.19 192 ASN A N 1
ATOM 1547 C CA . ASN A 1 192 ? -10.891 15.234 23.672 1 98.19 192 ASN A CA 1
ATOM 1548 C C . ASN A 1 192 ? -9.531 14.625 23.344 1 98.19 192 ASN A C 1
ATOM 1550 O O . ASN A 1 192 ? -8.492 15.227 23.641 1 98.19 192 ASN A O 1
ATOM 1554 N N . GLN A 1 193 ? -9.586 13.484 22.734 1 98.19 193 GLN A N 1
ATOM 1555 C CA . GLN A 1 193 ? -8.344 12.844 22.328 1 98.19 193 GLN A CA 1
ATOM 1556 C C . GLN A 1 193 ? -7.613 13.68 21.266 1 98.19 193 GLN A C 1
ATOM 1558 O O . GLN A 1 193 ? -6.395 13.844 21.344 1 98.19 193 GLN A O 1
ATOM 1563 N N . ILE A 1 194 ? -8.344 14.18 20.359 1 98.44 194 ILE A N 1
ATOM 1564 C CA . ILE A 1 194 ? -7.762 14.977 19.281 1 98.44 194 ILE A CA 1
ATOM 1565 C C . ILE A 1 194 ? -7.191 16.266 19.844 1 98.44 194 ILE A C 1
ATOM 1567 O O . ILE A 1 194 ? -6.141 16.75 19.391 1 98.44 194 ILE A O 1
ATOM 1571 N N . LYS A 1 195 ? -7.875 16.844 20.797 1 98.19 195 LYS A N 1
ATOM 1572 C CA . LYS A 1 195 ? -7.379 18.047 21.438 1 98.19 195 LYS A CA 1
ATOM 1573 C C . LYS A 1 195 ? -6.051 17.797 22.156 1 98.19 195 LYS A C 1
ATOM 1575 O O . LYS A 1 195 ? -5.125 18.594 22.062 1 98.19 195 LYS A O 1
ATOM 1580 N N . ILE A 1 196 ? -5.953 16.688 22.844 1 98.12 196 ILE A N 1
ATOM 1581 C CA . ILE A 1 196 ? -4.727 16.328 23.547 1 98.12 196 ILE A CA 1
ATOM 1582 C C . ILE A 1 196 ? -3.588 16.141 22.547 1 98.12 196 ILE A C 1
ATOM 1584 O O . ILE A 1 196 ? -2.465 16.594 22.781 1 98.12 196 ILE A O 1
ATOM 1588 N N . LEU A 1 197 ? -3.896 15.508 21.391 1 98.12 197 LEU A N 1
ATOM 1589 C CA . LEU A 1 197 ? -2.891 15.359 20.344 1 98.12 197 LEU A CA 1
ATOM 1590 C C . LEU A 1 197 ? -2.406 16.719 19.859 1 98.12 197 LEU A C 1
ATOM 1592 O O . LEU A 1 197 ? -1.205 16.922 19.672 1 98.12 197 LEU A O 1
ATOM 1596 N N . ALA A 1 198 ? -3.297 17.578 19.656 1 98.25 198 ALA A N 1
ATOM 1597 C CA . ALA A 1 198 ? -2.955 18.922 19.188 1 98.25 198 ALA A CA 1
ATOM 1598 C C . ALA A 1 198 ? -2.096 19.672 20.203 1 98.25 198 ALA A C 1
ATOM 1600 O O . ALA A 1 198 ? -1.143 20.359 19.828 1 98.25 198 ALA A O 1
ATOM 1601 N N . GLU A 1 199 ? -2.432 19.516 21.469 1 97.56 199 GLU A N 1
ATOM 1602 C CA . GLU A 1 199 ? -1.712 20.188 22.547 1 97.56 199 GLU A CA 1
ATOM 1603 C C . GLU A 1 199 ? -0.27 19.688 22.625 1 97.56 199 GLU A C 1
ATOM 1605 O O . GLU A 1 199 ? 0.631 20.453 22.984 1 97.56 199 GLU A O 1
ATOM 1610 N N . ASN A 1 200 ? -0.117 18.453 22.281 1 97.19 200 ASN A N 1
ATOM 1611 C CA . ASN A 1 200 ? 1.2 17.844 22.438 1 97.19 200 ASN A CA 1
ATOM 1612 C C . ASN A 1 200 ? 1.994 17.906 21.125 1 97.19 200 ASN A C 1
ATOM 1614 O O . ASN A 1 200 ? 3.117 17.406 21.062 1 97.19 200 ASN A O 1
ATOM 1618 N N . PHE A 1 201 ? 1.409 18.469 20.125 1 97.5 201 PHE A N 1
ATOM 1619 C CA . PHE A 1 201 ? 2.002 18.484 18.797 1 97.5 201 PHE A CA 1
ATOM 1620 C C . PHE A 1 201 ? 2.92 19.688 18.609 1 97.5 201 PHE A C 1
ATOM 1622 O O . PHE A 1 201 ? 3.998 19.562 18.031 1 97.5 201 PHE A O 1
ATOM 1629 N N . MET B 1 1 ? -4.637 -29.547 -11.578 1 96.75 1 MET B N 1
ATOM 1630 C CA . MET B 1 1 ? -5.105 -28.312 -10.953 1 96.75 1 MET B CA 1
ATOM 1631 C C . MET B 1 1 ? -4.762 -27.094 -11.812 1 96.75 1 MET B C 1
ATOM 1633 O O . MET B 1 1 ? -3.873 -27.172 -12.664 1 96.75 1 MET B O 1
ATOM 1637 N N . ASN B 1 2 ? -5.523 -26.062 -11.656 1 98.56 2 ASN B N 1
ATOM 1638 C CA . ASN B 1 2 ? -5.262 -24.781 -12.336 1 98.56 2 ASN B CA 1
ATOM 1639 C C . ASN B 1 2 ? -4.512 -23.812 -11.422 1 98.56 2 ASN B C 1
ATOM 1641 O O . ASN B 1 2 ? -5.02 -23.422 -10.375 1 98.56 2 ASN B O 1
ATOM 1645 N N . ILE B 1 3 ? -3.295 -23.453 -11.836 1 98.81 3 ILE B N 1
ATOM 1646 C CA . ILE B 1 3 ? -2.463 -22.531 -11.078 1 98.81 3 ILE B CA 1
ATOM 1647 C C . ILE B 1 3 ? -2.41 -21.188 -11.797 1 98.81 3 ILE B C 1
ATOM 1649 O O . ILE B 1 3 ? -2.055 -21.109 -12.977 1 98.81 3 ILE B O 1
ATOM 1653 N N . LEU B 1 4 ? -2.84 -20.188 -11.086 1 98.94 4 LEU B N 1
ATOM 1654 C CA . LEU B 1 4 ? -2.736 -18.828 -11.594 1 98.94 4 LEU B CA 1
ATOM 1655 C C . LEU B 1 4 ? -1.5 -18.125 -11.039 1 98.94 4 LEU B C 1
ATOM 1657 O O . LEU B 1 4 ? -1.358 -17.984 -9.82 1 98.94 4 LEU B O 1
ATOM 1661 N N . VAL B 1 5 ? -0.564 -17.766 -11.914 1 98.88 5 VAL B N 1
ATOM 1662 C CA . VAL B 1 5 ? 0.65 -17.047 -11.539 1 98.88 5 VAL B CA 1
ATOM 1663 C C . VAL B 1 5 ? 0.492 -15.562 -11.867 1 98.88 5 VAL B C 1
ATOM 1665 O O . VAL B 1 5 ? 0.223 -15.195 -13.008 1 98.88 5 VAL B O 1
ATOM 1668 N N . ILE B 1 6 ? 0.659 -14.797 -10.844 1 98.88 6 ILE B N 1
ATOM 1669 C CA . ILE B 1 6 ? 0.506 -13.352 -10.984 1 98.88 6 ILE B CA 1
ATOM 1670 C C . ILE B 1 6 ? 1.812 -12.656 -10.617 1 98.88 6 ILE B C 1
ATOM 1672 O O . ILE B 1 6 ? 2.303 -12.805 -9.492 1 98.88 6 ILE B O 1
ATOM 1676 N N . LYS B 1 7 ? 2.379 -11.922 -11.562 1 98.25 7 LYS B N 1
ATOM 1677 C CA . LYS B 1 7 ? 3.588 -11.125 -11.375 1 98.25 7 LYS B CA 1
ATOM 1678 C C . LYS B 1 7 ? 3.275 -9.633 -11.414 1 98.25 7 LYS B C 1
ATOM 1680 O O . LYS B 1 7 ? 2.461 -9.188 -12.227 1 98.25 7 LYS B O 1
ATOM 1685 N N . SER B 1 8 ? 3.9 -8.922 -10.477 1 97.31 8 SER B N 1
ATOM 1686 C CA . SER B 1 8 ? 3.461 -7.531 -10.398 1 97.31 8 SER B CA 1
ATOM 1687 C C . SER B 1 8 ? 4.613 -6.609 -10.016 1 97.31 8 SER B C 1
ATOM 1689 O O . SER B 1 8 ? 4.391 -5.504 -9.516 1 97.31 8 SER B O 1
ATOM 1691 N N . SER B 1 9 ? 5.809 -6.957 -10.258 1 95.31 9 SER B N 1
ATOM 1692 C CA . SER B 1 9 ? 6.957 -6.125 -9.914 1 95.31 9 SER B CA 1
ATOM 1693 C C . SER B 1 9 ? 7.117 -4.965 -10.883 1 95.31 9 SER B C 1
ATOM 1695 O O . SER B 1 9 ? 6.938 -5.133 -12.094 1 95.31 9 SER B O 1
ATOM 1697 N N . VAL B 1 10 ? 7.559 -3.84 -10.344 1 90.75 10 VAL B N 1
ATOM 1698 C CA . VAL B 1 10 ? 7.746 -2.648 -11.164 1 90.75 10 VAL B CA 1
ATOM 1699 C C . VAL B 1 10 ? 9.008 -2.801 -12.016 1 90.75 10 VAL B C 1
ATOM 1701 O O . VAL B 1 10 ? 9.219 -2.047 -12.969 1 90.75 10 VAL B O 1
ATOM 1704 N N . ASN B 1 11 ? 9.773 -3.83 -11.766 1 89.12 11 ASN B N 1
ATOM 1705 C CA . ASN B 1 11 ? 11.047 -4.027 -12.461 1 89.12 11 ASN B CA 1
ATOM 1706 C C . ASN B 1 11 ? 10.984 -5.207 -13.422 1 89.12 11 ASN B C 1
ATOM 1708 O O . ASN B 1 11 ? 12.023 -5.711 -13.867 1 89.12 11 ASN B O 1
ATOM 1712 N N . GLU B 1 12 ? 9.836 -5.555 -13.812 1 87.56 12 GLU B N 1
ATOM 1713 C CA . GLU B 1 12 ? 9.664 -6.777 -14.594 1 87.56 12 GLU B CA 1
ATOM 1714 C C . GLU B 1 12 ? 10.453 -6.715 -15.898 1 87.56 12 GLU B C 1
ATOM 1716 O O . GLU B 1 12 ? 11.094 -7.691 -16.281 1 87.56 12 GLU B O 1
ATOM 1721 N N . LYS B 1 13 ? 10.484 -5.598 -16.547 1 83.38 13 LYS B N 1
ATOM 1722 C CA . LYS B 1 13 ? 11.133 -5.457 -17.844 1 83.38 13 LYS B CA 1
ATOM 1723 C C . LYS B 1 13 ? 12.648 -5.555 -17.719 1 83.38 13 LYS B C 1
ATOM 1725 O O . LYS B 1 13 ? 13.32 -6.074 -18.609 1 83.38 13 LYS B O 1
ATOM 1730 N N . LYS B 1 14 ? 13.242 -5.105 -16.625 1 84.12 14 LYS B N 1
ATOM 1731 C CA . LYS B 1 14 ? 14.688 -5.07 -16.422 1 84.12 14 LYS B CA 1
ATOM 1732 C C . LYS B 1 14 ? 15.164 -6.293 -15.641 1 84.12 14 LYS B C 1
ATOM 1734 O O . LYS B 1 14 ? 16.359 -6.477 -15.438 1 84.12 14 LYS B O 1
ATOM 1739 N N . GLY B 1 15 ? 14.219 -7.004 -15.344 1 88.56 15 GLY B N 1
ATOM 1740 C CA . GLY B 1 15 ? 14.555 -8.117 -14.461 1 88.56 15 GLY B CA 1
ATOM 1741 C C . GLY B 1 15 ? 14.133 -7.887 -13.023 1 88.56 15 GLY B C 1
ATOM 1742 O O . GLY B 1 15 ? 14.391 -6.82 -12.461 1 88.56 15 GLY B O 1
ATOM 1743 N N . SER B 1 16 ? 13.367 -8.773 -12.469 1 94.25 16 SER B N 1
ATOM 1744 C CA . SER B 1 16 ? 12.828 -8.703 -11.117 1 94.25 16 SER B CA 1
ATOM 1745 C C . SER B 1 16 ? 13.211 -9.938 -10.305 1 94.25 16 SER B C 1
ATOM 1747 O O . SER B 1 16 ? 13.055 -11.07 -10.773 1 94.25 16 SER B O 1
ATOM 1749 N N . TYR B 1 17 ? 13.773 -9.617 -9.125 1 97.06 17 TYR B N 1
ATOM 1750 C CA . TYR B 1 17 ? 14.117 -10.703 -8.211 1 97.06 17 TYR B CA 1
ATOM 1751 C C . TYR B 1 17 ? 12.898 -11.562 -7.91 1 97.06 17 TYR B C 1
ATOM 1753 O O . TYR B 1 17 ? 12.961 -12.789 -7.969 1 97.06 17 TYR B O 1
ATOM 1761 N N . SER B 1 18 ? 11.766 -10.93 -7.621 1 97.56 18 SER B N 1
ATOM 1762 C CA . SER B 1 18 ? 10.547 -11.664 -7.277 1 97.56 18 SER B CA 1
ATOM 1763 C C . SER B 1 18 ? 10.031 -12.469 -8.469 1 97.56 18 SER B C 1
ATOM 1765 O O . SER B 1 18 ? 9.523 -13.57 -8.297 1 97.56 18 SER B O 1
ATOM 1767 N N . SER B 1 19 ? 10.133 -11.922 -9.648 1 96.88 19 SER B N 1
ATOM 1768 C CA . SER B 1 19 ? 9.719 -12.648 -10.844 1 96.88 19 SER B CA 1
ATOM 1769 C C . SER B 1 19 ? 10.586 -13.883 -11.07 1 96.88 19 SER B C 1
ATOM 1771 O O . SER B 1 19 ? 10.07 -14.938 -11.445 1 96.88 19 SER B O 1
ATOM 1773 N N . HIS B 1 20 ? 11.914 -13.766 -10.891 1 97.62 20 HIS B N 1
ATOM 1774 C CA . HIS B 1 20 ? 12.82 -14.898 -11.023 1 97.62 20 HIS B CA 1
ATOM 1775 C C . HIS B 1 20 ? 12.508 -15.977 -9.984 1 97.62 20 HIS B C 1
ATOM 1777 O O . HIS B 1 20 ? 12.586 -17.172 -10.281 1 97.62 20 HIS B O 1
ATOM 1783 N N . LEU B 1 21 ? 12.195 -15.508 -8.781 1 98.31 21 LEU B N 1
ATOM 1784 C CA . LEU B 1 21 ? 11.758 -16.453 -7.758 1 98.31 21 LEU B CA 1
ATOM 1785 C C . LEU B 1 21 ? 10.539 -17.234 -8.227 1 98.31 21 LEU B C 1
ATOM 1787 O O . LEU B 1 21 ? 10.484 -18.453 -8.062 1 98.31 21 LEU B O 1
ATOM 1791 N N . SER B 1 22 ? 9.562 -16.547 -8.734 1 98.38 22 SER B N 1
ATOM 1792 C CA . SER B 1 22 ? 8.336 -17.156 -9.219 1 98.38 22 SER B CA 1
ATOM 1793 C C . SER B 1 22 ? 8.625 -18.172 -10.32 1 98.38 22 SER B C 1
ATOM 1795 O O . SER B 1 22 ? 8.086 -19.281 -10.305 1 98.38 22 SER B O 1
ATOM 1797 N N . ASP B 1 23 ? 9.484 -17.781 -11.273 1 98.06 23 ASP B N 1
ATOM 1798 C CA . ASP B 1 23 ? 9.844 -18.672 -12.367 1 98.06 23 ASP B CA 1
ATOM 1799 C C . ASP B 1 23 ? 10.492 -19.953 -11.844 1 98.06 23 ASP B C 1
ATOM 1801 O O . ASP B 1 23 ? 10.148 -21.047 -12.281 1 98.06 23 ASP B O 1
ATOM 1805 N N . LEU B 1 24 ? 11.43 -19.75 -10.922 1 98.5 24 LEU B N 1
ATOM 1806 C CA . LEU B 1 24 ? 12.125 -20.891 -10.344 1 98.5 24 LEU B CA 1
ATOM 1807 C C . LEU B 1 24 ? 11.148 -21.781 -9.586 1 98.5 24 LEU B C 1
ATOM 1809 O O . LEU B 1 24 ? 11.219 -23.016 -9.688 1 98.5 24 LEU B O 1
ATOM 1813 N N . PHE B 1 25 ? 10.242 -21.188 -8.812 1 98.81 25 PHE B N 1
ATOM 1814 C CA . PHE B 1 25 ? 9.227 -21.922 -8.062 1 98.81 25 PHE B CA 1
ATOM 1815 C C . PHE B 1 25 ? 8.359 -22.75 -9.008 1 98.81 25 PHE B C 1
ATOM 1817 O O . PHE B 1 25 ? 8.117 -23.938 -8.758 1 98.81 25 PHE B O 1
ATOM 1824 N N . ILE B 1 26 ? 7.906 -22.125 -10.07 1 98.62 26 ILE B N 1
ATOM 1825 C CA . ILE B 1 26 ? 7.016 -22.797 -11.016 1 98.62 26 ILE B CA 1
ATOM 1826 C C . ILE B 1 26 ? 7.754 -23.938 -11.703 1 98.62 26 ILE B C 1
ATOM 1828 O O . ILE B 1 26 ? 7.176 -25 -11.969 1 98.62 26 ILE B O 1
ATOM 1832 N N . LYS B 1 27 ? 9.023 -23.672 -12.023 1 98.38 27 LYS B N 1
ATOM 1833 C CA . LYS B 1 27 ? 9.828 -24.734 -12.602 1 98.38 27 LYS B CA 1
ATOM 1834 C C . LYS B 1 27 ? 9.844 -25.969 -11.703 1 98.38 27 LYS B C 1
ATOM 1836 O O . LYS B 1 27 ? 9.531 -27.078 -12.156 1 98.38 27 LYS B O 1
ATOM 1841 N N . PHE B 1 28 ? 10.148 -25.812 -10.445 1 98.69 28 PHE B N 1
ATOM 1842 C CA . PHE B 1 28 ? 10.18 -26.906 -9.5 1 98.69 28 PHE B CA 1
ATOM 1843 C C . PHE B 1 28 ? 8.797 -27.516 -9.312 1 98.69 28 PHE B C 1
ATOM 1845 O O . PHE B 1 28 ? 8.648 -28.734 -9.242 1 98.69 28 PHE B O 1
ATOM 1852 N N . TYR B 1 29 ? 7.785 -26.656 -9.234 1 98.62 29 TYR B N 1
ATOM 1853 C CA . TYR B 1 29 ? 6.418 -27.125 -9.055 1 98.62 29 TYR B CA 1
ATOM 1854 C C . TYR B 1 29 ? 6 -28.047 -10.195 1 98.62 29 TYR B C 1
ATOM 1856 O O . TYR B 1 29 ? 5.398 -29.094 -9.969 1 98.62 29 TYR B O 1
ATOM 1864 N N . LEU B 1 30 ? 6.328 -27.656 -11.406 1 98.12 30 LEU B N 1
ATOM 1865 C CA . LEU B 1 30 ? 5.922 -28.406 -12.586 1 98.12 30 LEU B CA 1
ATOM 1866 C C . LEU B 1 30 ? 6.691 -29.719 -12.68 1 98.12 30 LEU B C 1
ATOM 1868 O O . LEU B 1 30 ? 6.203 -30.688 -13.266 1 98.12 30 LEU B O 1
ATOM 1872 N N . GLU B 1 31 ? 7.875 -29.75 -12.117 1 98 31 GLU B N 1
ATOM 1873 C CA . GLU B 1 31 ? 8.609 -31.016 -12.039 1 98 31 GLU B CA 1
ATOM 1874 C C . GLU B 1 31 ? 7.875 -32.031 -11.164 1 98 31 GLU B C 1
ATOM 1876 O O . GLU B 1 31 ? 7.93 -33.219 -11.43 1 98 31 GLU B O 1
ATOM 1881 N N . ILE B 1 32 ? 7.164 -31.547 -10.227 1 97.56 32 ILE B N 1
ATOM 1882 C CA . ILE B 1 32 ? 6.457 -32.375 -9.266 1 97.56 32 ILE B CA 1
ATOM 1883 C C . ILE B 1 32 ? 5.043 -32.656 -9.773 1 97.56 32 ILE B C 1
ATOM 1885 O O . ILE B 1 32 ? 4.52 -33.75 -9.578 1 97.56 32 ILE B O 1
ATOM 1889 N N . HIS B 1 33 ? 4.461 -31.672 -10.383 1 98 33 HIS B N 1
ATOM 1890 C CA . HIS B 1 33 ? 3.086 -31.75 -10.867 1 98 33 HIS B CA 1
ATOM 1891 C C . HIS B 1 33 ? 3.006 -31.438 -12.359 1 98 33 HIS B C 1
ATOM 1893 O O . HIS B 1 33 ? 2.354 -30.469 -12.758 1 98 33 HIS B O 1
ATOM 1899 N N . PRO B 1 34 ? 3.549 -32.281 -13.156 1 97.69 34 PRO B N 1
ATOM 1900 C CA . PRO B 1 34 ? 3.65 -32 -14.594 1 97.69 34 PRO B CA 1
ATOM 1901 C C . PRO B 1 34 ? 2.285 -31.891 -15.266 1 97.69 34 PRO B C 1
ATOM 1903 O O . PRO B 1 34 ? 2.178 -31.344 -16.375 1 97.69 34 PRO B O 1
ATOM 1906 N N . GLU B 1 35 ? 1.241 -32.344 -14.641 1 97.81 35 GLU B N 1
ATOM 1907 C CA . GLU B 1 35 ? -0.075 -32.375 -15.273 1 97.81 35 GLU B CA 1
ATOM 1908 C C . GLU B 1 35 ? -0.879 -31.125 -14.977 1 97.81 35 GLU B C 1
ATOM 1910 O O . GLU B 1 35 ? -1.907 -30.875 -15.602 1 97.81 35 GLU B O 1
ATOM 1915 N N . ASP B 1 36 ? -0.489 -30.344 -13.984 1 98 36 ASP B N 1
ATOM 1916 C CA . ASP B 1 36 ? -1.229 -29.156 -13.602 1 98 36 ASP B CA 1
ATOM 1917 C C . ASP B 1 36 ? -1.11 -28.062 -14.672 1 98 36 ASP B C 1
ATOM 1919 O O . ASP B 1 36 ? -0.15 -28.062 -15.445 1 98 36 ASP B O 1
ATOM 1923 N N . GLN B 1 37 ? -2.111 -27.266 -14.75 1 98.38 37 GLN B N 1
ATOM 1924 C CA . GLN B 1 37 ? -2.16 -26.172 -15.734 1 98.38 37 GLN B CA 1
ATOM 1925 C C . GLN B 1 37 ? -1.722 -24.859 -15.117 1 98.38 37 GLN B C 1
ATOM 1927 O O . GLN B 1 37 ? -2.17 -24.484 -14.023 1 98.38 37 GLN B O 1
ATOM 1932 N N . ILE B 1 38 ? -0.818 -24.234 -15.82 1 98.31 38 ILE B N 1
ATOM 1933 C CA . ILE B 1 38 ? -0.275 -22.969 -15.328 1 98.31 38 ILE B CA 1
ATOM 1934 C C . ILE B 1 38 ? -0.699 -21.828 -16.25 1 98.31 38 ILE B C 1
ATOM 1936 O O . ILE B 1 38 ? -0.556 -21.922 -17.469 1 98.31 38 ILE B O 1
ATOM 1940 N N . GLU B 1 39 ? -1.265 -20.781 -15.742 1 98.5 39 GLU B N 1
ATOM 1941 C CA . GLU B 1 39 ? -1.484 -19.5 -16.422 1 98.5 39 GLU B CA 1
ATOM 1942 C C . GLU B 1 39 ? -0.686 -18.375 -15.758 1 98.5 39 GLU B C 1
ATOM 1944 O O . GLU B 1 39 ? -0.779 -18.172 -14.547 1 98.5 39 GLU B O 1
ATOM 1949 N N . VAL B 1 40 ? 0.097 -17.703 -16.547 1 98.38 40 VAL B N 1
ATOM 1950 C CA . VAL B 1 40 ? 0.955 -16.641 -16.016 1 98.38 40 VAL B CA 1
ATOM 1951 C C . VAL B 1 40 ? 0.484 -15.289 -16.547 1 98.38 40 VAL B C 1
ATOM 1953 O O . VAL B 1 40 ? 0.273 -15.117 -17.75 1 98.38 40 VAL B O 1
ATOM 1956 N N . TYR B 1 41 ? 0.291 -14.383 -15.633 1 98.44 41 TYR B N 1
ATOM 1957 C CA . TYR B 1 41 ? -0.043 -13.008 -16 1 98.44 41 TYR B CA 1
ATOM 1958 C C . TYR B 1 41 ? 0.936 -12.023 -15.367 1 98.44 41 TYR B C 1
ATOM 1960 O O . TYR B 1 41 ? 1.218 -12.094 -14.172 1 98.44 41 TYR B O 1
ATOM 1968 N N . ASP B 1 42 ? 1.489 -11.188 -16.188 1 97.81 42 ASP B N 1
ATOM 1969 C CA . ASP B 1 42 ? 2.189 -9.984 -15.742 1 97.81 42 ASP B CA 1
ATOM 1970 C C . ASP B 1 42 ? 1.251 -8.781 -15.703 1 97.81 42 ASP B C 1
ATOM 1972 O O . ASP B 1 42 ? 0.889 -8.242 -16.75 1 97.81 42 ASP B O 1
ATOM 1976 N N . LEU B 1 43 ? 0.932 -8.32 -14.492 1 97.94 43 LEU B N 1
ATOM 1977 C CA . LEU B 1 43 ? -0.078 -7.281 -14.32 1 97.94 43 LEU B CA 1
ATOM 1978 C C . LEU B 1 43 ? 0.345 -5.992 -15.016 1 97.94 43 LEU B C 1
ATOM 1980 O O . LEU B 1 43 ? -0.5 -5.164 -15.367 1 97.94 43 LEU B O 1
ATOM 1984 N N . ASN B 1 44 ? 1.617 -5.848 -15.18 1 96.38 44 ASN B N 1
ATOM 1985 C CA . ASN B 1 44 ? 2.131 -4.617 -15.773 1 96.38 44 ASN B CA 1
ATOM 1986 C C . ASN B 1 44 ? 1.673 -4.465 -17.219 1 96.38 44 ASN B C 1
ATOM 1988 O O . ASN B 1 44 ? 1.761 -3.377 -17.797 1 96.38 44 ASN B O 1
ATOM 1992 N N . GLN B 1 45 ? 1.176 -5.527 -17.797 1 95.94 45 GLN B N 1
ATOM 1993 C CA . GLN B 1 45 ? 0.829 -5.531 -19.203 1 95.94 45 GLN B CA 1
ATOM 1994 C C . GLN B 1 45 ? -0.659 -5.262 -19.406 1 95.94 45 GLN B C 1
ATOM 1996 O O . GLN B 1 45 ? -1.156 -5.312 -20.531 1 95.94 45 GLN B O 1
ATOM 2001 N N . PHE B 1 46 ? -1.366 -4.953 -18.375 1 96.94 46 PHE B N 1
ATOM 2002 C CA . PHE B 1 46 ? -2.814 -4.797 -18.438 1 96.94 46 PHE B CA 1
ATOM 2003 C C . PHE B 1 46 ? -3.234 -3.41 -17.969 1 96.94 46 PHE B C 1
ATOM 2005 O O . PHE B 1 46 ? -2.426 -2.67 -17.406 1 96.94 46 PHE B O 1
ATOM 2012 N N . GLY B 1 47 ? -4.531 -3.092 -18.188 1 95.19 47 GLY B N 1
ATOM 2013 C CA . GLY B 1 47 ? -5.051 -1.767 -17.891 1 95.19 47 GLY B CA 1
ATOM 2014 C C . GLY B 1 47 ? -4.891 -1.367 -16.438 1 95.19 47 GLY B C 1
ATOM 2015 O O . GLY B 1 47 ? -4.668 -0.194 -16.125 1 95.19 47 GLY B O 1
ATOM 2016 N N . LEU B 1 48 ? -4.941 -2.266 -15.562 1 95.75 48 LEU B N 1
ATOM 2017 C CA . LEU B 1 48 ? -4.902 -1.952 -14.141 1 95.75 48 LEU B CA 1
ATOM 2018 C C . LEU B 1 48 ? -3.537 -1.406 -13.734 1 95.75 48 LEU B C 1
ATOM 2020 O O . LEU B 1 48 ? -3.402 -0.76 -12.695 1 95.75 48 LEU B O 1
ATOM 2024 N N . ALA B 1 49 ? -2.475 -1.673 -14.523 1 95.06 49 ALA B N 1
ATOM 2025 C CA . ALA B 1 49 ? -1.149 -1.137 -14.219 1 95.06 49 ALA B CA 1
ATOM 2026 C C . ALA B 1 49 ? -1.142 0.387 -14.305 1 95.06 49 ALA B C 1
ATOM 2028 O O . ALA B 1 49 ? -0.333 1.047 -13.648 1 95.06 49 ALA B O 1
ATOM 2029 N N . ASN B 1 50 ? -2.129 0.912 -15.078 1 93.81 50 ASN B N 1
ATOM 2030 C CA . ASN B 1 50 ? -2.168 2.352 -15.312 1 93.81 50 ASN B CA 1
ATOM 2031 C C . ASN B 1 50 ? -3.434 2.979 -14.734 1 93.81 50 ASN B C 1
ATOM 2033 O O . ASN B 1 50 ? -3.756 4.129 -15.039 1 93.81 50 ASN B O 1
ATOM 2037 N N . THR B 1 51 ? -4.152 2.211 -13.992 1 95.62 51 THR B N 1
ATOM 2038 C CA . THR B 1 51 ? -5.418 2.686 -13.438 1 95.62 51 THR B CA 1
ATOM 2039 C C . THR B 1 51 ? -5.449 2.492 -11.922 1 95.62 51 THR B C 1
ATOM 2041 O O . THR B 1 51 ? -5.613 1.371 -11.438 1 95.62 51 THR B O 1
ATOM 2044 N N . ASN B 1 52 ? -5.219 3.584 -11.219 1 96.19 52 ASN B N 1
ATOM 2045 C CA . ASN B 1 52 ? -5.367 3.49 -9.773 1 96.19 52 ASN B CA 1
ATOM 2046 C C . ASN B 1 52 ? -6.711 4.051 -9.312 1 96.19 52 ASN B C 1
ATOM 2048 O O . ASN B 1 52 ? -7.352 4.812 -10.031 1 96.19 52 ASN B O 1
ATOM 2052 N N . LEU B 1 53 ? -7.156 3.592 -8.164 1 95.81 53 LEU B N 1
ATOM 2053 C CA . LEU B 1 53 ? -8.414 4.043 -7.578 1 95.81 53 LEU B CA 1
ATOM 2054 C C . LEU B 1 53 ? -8.312 5.496 -7.125 1 95.81 53 LEU B C 1
ATOM 2056 O O . LEU B 1 53 ? -7.477 5.832 -6.281 1 95.81 53 LEU B O 1
ATOM 2060 N N . THR B 1 54 ? -9.055 6.32 -7.758 1 93.75 54 THR B N 1
ATOM 2061 C CA . THR B 1 54 ? -9.102 7.742 -7.422 1 93.75 54 THR B CA 1
ATOM 2062 C C . THR B 1 54 ? -10.492 8.133 -6.93 1 93.75 54 THR B C 1
ATOM 2064 O O . THR B 1 54 ? -11.438 7.348 -7.027 1 93.75 54 THR B O 1
ATOM 2067 N N . ILE B 1 55 ? -10.555 9.281 -6.457 1 90.69 55 ILE B N 1
ATOM 2068 C CA . ILE B 1 55 ? -11.836 9.797 -5.996 1 90.69 55 ILE B CA 1
ATOM 2069 C C . ILE B 1 55 ? -12.828 9.836 -7.16 1 90.69 55 ILE B C 1
ATOM 2071 O O . ILE B 1 55 ? -13.992 9.461 -7 1 90.69 55 ILE B O 1
ATOM 2075 N N . LYS B 1 56 ? -12.352 10.234 -8.273 1 88.94 56 LYS B N 1
ATOM 2076 C CA . LYS B 1 56 ? -13.219 10.406 -9.43 1 88.94 56 LYS B CA 1
ATOM 2077 C C . LYS B 1 56 ? -13.719 9.055 -9.953 1 88.94 56 LYS B C 1
ATOM 2079 O O . LYS B 1 56 ? -14.922 8.852 -10.109 1 88.94 56 LYS B O 1
ATOM 2084 N N . ASN B 1 57 ? -12.812 8.141 -10.141 1 90.81 57 ASN B N 1
ATOM 2085 C CA . ASN B 1 57 ? -13.211 6.895 -10.781 1 90.81 57 ASN B CA 1
ATOM 2086 C C . ASN B 1 57 ? -13.82 5.922 -9.781 1 90.81 57 ASN B C 1
ATOM 2088 O O . ASN B 1 57 ? -14.398 4.906 -10.172 1 90.81 57 ASN B O 1
ATOM 2092 N N . PHE B 1 58 ? -13.648 6.273 -8.555 1 86.38 58 PHE B N 1
ATOM 2093 C CA . PHE B 1 58 ? -14.398 5.547 -7.531 1 86.38 58 PHE B CA 1
ATOM 2094 C C . PHE B 1 58 ? -15.867 5.953 -7.555 1 86.38 58 PHE B C 1
ATOM 2096 O O . PHE B 1 58 ? -16.75 5.094 -7.543 1 86.38 58 PHE B O 1
ATOM 2103 N N . GLU B 1 59 ? -16.078 7.203 -7.617 1 84.19 59 GLU B N 1
ATOM 2104 C CA . GLU B 1 59 ? -17.438 7.758 -7.582 1 84.19 59 GLU B CA 1
ATOM 2105 C C . GLU B 1 59 ? -18.234 7.34 -8.812 1 84.19 59 GLU B C 1
ATOM 2107 O O . GLU B 1 59 ? -19.391 6.945 -8.695 1 84.19 59 GLU B O 1
ATOM 2112 N N . ASP B 1 60 ? -17.609 7.426 -9.945 1 88.06 60 ASP B N 1
ATOM 2113 C CA . ASP B 1 60 ? -18.359 7.121 -11.156 1 88.06 60 ASP B CA 1
ATOM 2114 C C . ASP B 1 60 ? -18.234 5.648 -11.531 1 88.06 60 ASP B C 1
ATOM 2116 O O . ASP B 1 60 ? -18.734 5.219 -12.57 1 88.06 60 ASP B O 1
ATOM 2120 N N . LYS B 1 61 ? -17.5 4.875 -10.773 1 86.94 61 LYS B N 1
ATOM 2121 C CA . LYS B 1 61 ? -17.344 3.424 -10.844 1 86.94 61 LYS B CA 1
ATOM 2122 C C . LYS B 1 61 ? -16.625 3.006 -12.117 1 86.94 61 LYS B C 1
ATOM 2124 O O . LYS B 1 61 ? -16.672 1.838 -12.508 1 86.94 61 LYS B O 1
ATOM 2129 N N . THR B 1 62 ? -15.938 3.906 -12.703 1 95.19 62 THR B N 1
ATOM 2130 C CA . THR B 1 62 ? -15.234 3.564 -13.938 1 95.19 62 THR B CA 1
ATOM 2131 C C . THR B 1 62 ? -13.938 2.822 -13.625 1 95.19 62 THR B C 1
ATOM 2133 O O . THR B 1 62 ? -13.344 2.195 -14.508 1 95.19 62 THR B O 1
ATOM 2136 N N . PHE B 1 63 ? -13.484 2.879 -12.406 1 95.94 63 PHE B N 1
ATOM 2137 C CA . PHE B 1 63 ? -12.266 2.193 -11.992 1 95.94 63 PHE B CA 1
ATOM 2138 C C . PHE B 1 63 ? -12.344 0.706 -12.32 1 95.94 63 PHE B C 1
ATOM 2140 O O . PHE B 1 63 ? -11.43 0.151 -12.938 1 95.94 63 PHE B O 1
ATOM 2147 N N . TYR B 1 64 ? -13.453 0.066 -12.031 1 96.81 64 TYR B N 1
ATOM 2148 C CA . TYR B 1 64 ? -13.57 -1.386 -12.117 1 96.81 64 TYR B CA 1
ATOM 2149 C C . TYR B 1 64 ? -13.602 -1.846 -13.57 1 96.81 64 TYR B C 1
ATOM 2151 O O . TYR B 1 64 ? -13.102 -2.926 -13.898 1 96.81 64 TYR B O 1
ATOM 2159 N N . GLN B 1 65 ? -14.156 -1.032 -14.359 1 97 65 GLN B N 1
ATOM 2160 C CA . GLN B 1 65 ? -14.141 -1.334 -15.789 1 97 65 GLN B CA 1
ATOM 2161 C C . GLN B 1 65 ? -12.742 -1.187 -16.375 1 97 65 GLN B C 1
ATOM 2163 O O . GLN B 1 65 ? -12.25 -2.09 -17.047 1 97 65 GLN B O 1
ATOM 2168 N N . LYS B 1 66 ? -12.109 -0.064 -16.094 1 96.81 66 LYS B N 1
ATOM 2169 C CA . LYS B 1 66 ? -10.789 0.239 -16.641 1 96.81 66 LYS B CA 1
ATOM 2170 C C . LYS B 1 66 ? -9.742 -0.735 -16.109 1 96.81 66 LYS B C 1
ATOM 2172 O O . LYS B 1 66 ? -8.789 -1.076 -16.828 1 96.81 66 LYS B O 1
ATOM 2177 N N . ALA B 1 67 ? -9.914 -1.199 -14.891 1 97.44 67 ALA B N 1
ATOM 2178 C CA . ALA B 1 67 ? -8.984 -2.135 -14.266 1 97.44 67 ALA B CA 1
ATOM 2179 C C . ALA B 1 67 ? -9.328 -3.576 -14.617 1 97.44 67 ALA B C 1
ATOM 2181 O O . ALA B 1 67 ? -8.664 -4.512 -14.172 1 97.44 67 ALA B O 1
ATOM 2182 N N . GLU B 1 68 ? -10.391 -3.744 -15.414 1 97.81 68 GLU B N 1
ATOM 2183 C CA . GLU B 1 68 ? -10.844 -5.066 -15.82 1 97.81 68 GLU B CA 1
ATOM 2184 C C . GLU B 1 68 ? -11.102 -5.961 -14.609 1 97.81 68 GLU B C 1
ATOM 2186 O O . GLU B 1 68 ? -10.633 -7.102 -14.562 1 97.81 68 GLU B O 1
ATOM 2191 N N . SER B 1 69 ? -11.789 -5.438 -13.625 1 98.06 69 SER B N 1
ATOM 2192 C CA . SER B 1 69 ? -12.078 -6.098 -12.359 1 98.06 69 SER B CA 1
ATOM 2193 C C . SER B 1 69 ? -12.719 -7.461 -12.578 1 98.06 69 SER B C 1
ATOM 2195 O O . SER B 1 69 ? -12.25 -8.469 -12.039 1 98.06 69 SER B O 1
ATOM 2197 N N . ASP B 1 70 ? -13.688 -7.543 -13.461 1 98.38 70 ASP B N 1
ATOM 2198 C CA . ASP B 1 70 ? -14.406 -8.797 -13.688 1 98.38 70 ASP B CA 1
ATOM 2199 C C . ASP B 1 70 ? -13.484 -9.852 -14.297 1 98.38 70 ASP B C 1
ATOM 2201 O O . ASP B 1 70 ? -13.594 -11.031 -13.984 1 98.38 70 ASP B O 1
ATOM 2205 N N . PHE B 1 71 ? -12.664 -9.445 -15.164 1 98.75 71 PHE B N 1
ATOM 2206 C CA . PHE B 1 71 ? -11.719 -10.367 -15.773 1 98.75 71 PHE B CA 1
ATOM 2207 C C . PHE B 1 71 ? -10.836 -11.023 -14.711 1 98.75 71 PHE B C 1
ATOM 2209 O O . PHE B 1 71 ? -10.711 -12.25 -14.672 1 98.75 71 PHE B O 1
ATOM 2216 N N . TRP B 1 72 ? -10.289 -10.25 -13.859 1 98.81 72 TRP B N 1
ATOM 2217 C CA . TRP B 1 72 ? -9.375 -10.742 -12.836 1 98.81 72 TRP B CA 1
ATOM 2218 C C . TRP B 1 72 ? -10.117 -11.586 -11.805 1 98.81 72 TRP B C 1
ATOM 2220 O O . TRP B 1 72 ? -9.617 -12.625 -11.367 1 98.81 72 TRP B O 1
ATOM 2230 N N . ILE B 1 73 ? -11.281 -11.133 -11.391 1 98.88 73 ILE B N 1
ATOM 2231 C CA . ILE B 1 73 ? -12.078 -11.891 -10.438 1 98.88 73 ILE B CA 1
ATOM 2232 C C . ILE B 1 73 ? -12.43 -13.258 -11.023 1 98.88 73 ILE B C 1
ATOM 2234 O O . ILE B 1 73 ? -12.375 -14.273 -10.32 1 98.88 73 ILE B O 1
ATOM 2238 N N . ASN B 1 74 ? -12.758 -13.266 -12.312 1 98.81 74 ASN B N 1
ATOM 2239 C CA . ASN B 1 74 ? -13.055 -14.531 -12.969 1 98.81 74 ASN B CA 1
ATOM 2240 C C . ASN B 1 74 ? -11.836 -15.445 -13 1 98.81 74 ASN B C 1
ATOM 2242 O O . ASN B 1 74 ? -11.945 -16.656 -12.781 1 98.81 74 ASN B O 1
ATOM 2246 N N . LYS B 1 75 ? -10.648 -14.891 -13.305 1 98.88 75 LYS B N 1
ATOM 2247 C CA . LYS B 1 75 ? -9.414 -15.68 -13.266 1 98.88 75 LYS B CA 1
ATOM 2248 C C . LYS B 1 75 ? -9.195 -16.281 -11.883 1 98.88 75 LYS B C 1
ATOM 2250 O O . LYS B 1 75 ? -8.82 -17.453 -11.766 1 98.88 75 LYS B O 1
ATOM 2255 N N . LEU B 1 76 ? -9.43 -15.516 -10.859 1 98.94 76 LEU B N 1
ATOM 2256 C CA . LEU B 1 76 ? -9.25 -15.977 -9.484 1 98.94 76 LEU B CA 1
ATOM 2257 C C . LEU B 1 76 ? -10.25 -17.078 -9.148 1 98.94 76 LEU B C 1
ATOM 2259 O O . LEU B 1 76 ? -9.898 -18.062 -8.484 1 98.94 76 LEU B O 1
ATOM 2263 N N . ARG B 1 77 ? -11.438 -16.953 -9.625 1 98.69 77 ARG B N 1
ATOM 2264 C CA . ARG B 1 77 ? -12.492 -17.906 -9.328 1 98.69 77 ARG B CA 1
ATOM 2265 C C . ARG B 1 77 ? -12.195 -19.266 -9.977 1 98.69 77 ARG B C 1
ATOM 2267 O O . ARG B 1 77 ? -12.602 -20.297 -9.453 1 98.69 77 ARG B O 1
ATOM 2274 N N . LYS B 1 78 ? -11.477 -19.219 -11.008 1 98.56 78 LYS B N 1
ATOM 2275 C CA . LYS B 1 78 ? -11.219 -20.438 -11.766 1 98.56 78 LYS B CA 1
ATOM 2276 C C . LYS B 1 78 ? -9.922 -21.094 -11.312 1 98.56 78 LYS B C 1
ATOM 2278 O O . LYS B 1 78 ? -9.609 -22.219 -11.727 1 98.56 78 LYS B O 1
ATOM 2283 N N . ALA B 1 79 ? -9.172 -20.438 -10.461 1 98.81 79 ALA B N 1
ATOM 2284 C CA . ALA B 1 79 ? -7.871 -20.953 -10.039 1 98.81 79 ALA B CA 1
ATOM 2285 C C . ALA B 1 79 ? -8.008 -21.844 -8.797 1 98.81 79 ALA B C 1
ATOM 2287 O O . ALA B 1 79 ? -8.773 -21.516 -7.887 1 98.81 79 ALA B O 1
ATOM 2288 N N . ASP B 1 80 ? -7.27 -22.953 -8.797 1 98.81 80 ASP B N 1
ATOM 2289 C CA . ASP B 1 80 ? -7.18 -23.797 -7.609 1 98.81 80 ASP B CA 1
ATOM 2290 C C . ASP B 1 80 ? -6.129 -23.266 -6.637 1 98.81 80 ASP B C 1
ATOM 2292 O O . ASP B 1 80 ? -6.305 -23.344 -5.422 1 98.81 80 ASP B O 1
ATOM 2296 N N . LYS B 1 81 ? -5.02 -22.766 -7.152 1 98.81 81 LYS B N 1
ATOM 2297 C CA . LYS B 1 81 ? -3.918 -22.188 -6.387 1 98.81 81 LYS B CA 1
ATOM 2298 C C . LYS B 1 81 ? -3.361 -20.953 -7.078 1 98.81 81 LYS B C 1
ATOM 2300 O O . LYS B 1 81 ? -3.531 -20.781 -8.289 1 98.81 81 LYS B O 1
ATOM 2305 N N . ILE B 1 82 ? -2.74 -20.125 -6.242 1 98.94 82 ILE B N 1
ATOM 2306 C CA . ILE B 1 82 ? -2.189 -18.875 -6.762 1 98.94 82 ILE B CA 1
ATOM 2307 C C . ILE B 1 82 ? -0.712 -18.766 -6.387 1 98.94 82 ILE B C 1
ATOM 2309 O O . ILE B 1 82 ? -0.323 -19.109 -5.266 1 98.94 82 ILE B O 1
ATOM 2313 N N . VAL B 1 83 ? 0.109 -18.375 -7.309 1 98.94 83 VAL B N 1
ATOM 2314 C CA . VAL B 1 83 ? 1.456 -17.875 -7.055 1 98.94 83 VAL B CA 1
ATOM 2315 C C . VAL B 1 83 ? 1.508 -16.375 -7.316 1 98.94 83 VAL B C 1
ATOM 2317 O O . VAL B 1 83 ? 1.186 -15.922 -8.414 1 98.94 83 VAL B O 1
ATOM 2320 N N . PHE B 1 84 ? 1.845 -15.648 -6.297 1 98.94 84 PHE B N 1
ATOM 2321 C CA . PHE B 1 84 ? 1.858 -14.195 -6.398 1 98.94 84 PHE B CA 1
ATOM 2322 C C . PHE B 1 84 ? 3.252 -13.648 -6.117 1 98.94 84 PHE B C 1
ATOM 2324 O O . PHE B 1 84 ? 3.854 -13.961 -5.086 1 98.94 84 PHE B O 1
ATOM 2331 N N . SER B 1 85 ? 3.793 -12.859 -7.031 1 98.5 85 SER B N 1
ATOM 2332 C CA . SER B 1 85 ? 5.129 -12.312 -6.836 1 98.5 85 SER B CA 1
ATOM 2333 C C . SER B 1 85 ? 5.141 -10.805 -7.066 1 98.5 85 SER B C 1
ATOM 2335 O O . SER B 1 85 ? 4.492 -10.305 -7.984 1 98.5 85 SER B O 1
ATOM 2337 N N . THR B 1 86 ? 5.797 -10.086 -6.195 1 97.69 86 THR B N 1
ATOM 2338 C CA . THR B 1 86 ? 6.012 -8.648 -6.336 1 97.69 86 THR B CA 1
ATOM 2339 C C . THR B 1 86 ? 7.246 -8.203 -5.559 1 97.69 86 THR B C 1
ATOM 2341 O O . THR B 1 86 ? 7.641 -8.859 -4.586 1 97.69 86 THR B O 1
ATOM 2344 N N . SER B 1 87 ? 7.875 -7.199 -6.02 1 93.62 87 SER B N 1
ATOM 2345 C CA . SER B 1 87 ? 8.953 -6.574 -5.262 1 93.62 87 SER B CA 1
ATOM 2346 C C . SER B 1 87 ? 8.422 -5.523 -4.297 1 93.62 87 SER B C 1
ATOM 2348 O O . SER B 1 87 ? 7.285 -5.062 -4.441 1 93.62 87 SER B O 1
ATOM 2350 N N . MET B 1 88 ? 9.266 -5.23 -3.295 1 93.62 88 MET B N 1
ATOM 2351 C CA . MET B 1 88 ? 8.969 -4.074 -2.451 1 93.62 88 MET B CA 1
ATOM 2352 C C . MET B 1 88 ? 9.32 -2.777 -3.17 1 93.62 88 MET B C 1
ATOM 2354 O O . MET B 1 88 ? 10.398 -2.66 -3.762 1 93.62 88 MET B O 1
ATOM 2358 N N . THR B 1 89 ? 8.43 -1.888 -3.217 1 93.44 89 THR B N 1
ATOM 2359 C CA . THR B 1 89 ? 8.633 -0.545 -3.748 1 93.44 89 THR B CA 1
ATOM 2360 C C . THR B 1 89 ? 8.328 0.509 -2.688 1 93.44 89 THR B C 1
ATOM 2362 O O . THR B 1 89 ? 7.176 0.676 -2.285 1 93.44 89 THR B O 1
ATOM 2365 N N . ASN B 1 90 ? 9.375 1.111 -2.215 1 92.06 90 ASN B N 1
ATOM 2366 C CA . ASN B 1 90 ? 9.25 2.148 -1.195 1 92.06 90 ASN B CA 1
ATOM 2367 C C . ASN B 1 90 ? 8.445 1.662 0.004 1 92.06 90 ASN B C 1
ATOM 2369 O O . ASN B 1 90 ? 7.469 2.303 0.4 1 92.06 90 ASN B O 1
ATOM 2373 N N . PHE B 1 91 ? 8.836 0.468 0.535 1 90.88 91 PHE B N 1
ATOM 2374 C CA . PHE B 1 91 ? 8.422 -0.108 1.81 1 90.88 91 PHE B CA 1
ATOM 2375 C C . PHE B 1 91 ? 7.051 -0.76 1.691 1 90.88 91 PHE B C 1
ATOM 2377 O O . PHE B 1 91 ? 6.453 -1.152 2.697 1 90.88 91 PHE B O 1
ATOM 2384 N N . ASN B 1 92 ? 6.555 -0.888 0.522 1 92.5 92 ASN B N 1
ATOM 2385 C CA . ASN B 1 92 ? 5.273 -1.541 0.263 1 92.5 92 ASN B CA 1
ATOM 2386 C C . ASN B 1 92 ? 5.293 -2.307 -1.058 1 92.5 92 ASN B C 1
ATOM 2388 O O . ASN B 1 92 ? 6.289 -2.273 -1.785 1 92.5 92 ASN B O 1
ATOM 2392 N N . TYR B 1 93 ? 4.164 -3.031 -1.234 1 94.88 93 TYR B N 1
ATOM 2393 C CA . TYR B 1 93 ? 4.047 -3.602 -2.572 1 94.88 93 TYR B CA 1
ATOM 2394 C C . TYR B 1 93 ? 3.857 -2.508 -3.617 1 94.88 93 TYR B C 1
ATOM 2396 O O . TYR B 1 93 ? 3.602 -1.352 -3.273 1 94.88 93 TYR B O 1
ATOM 2404 N N . SER B 1 94 ? 4.047 -2.846 -4.848 1 96 94 SER B N 1
ATOM 2405 C CA . SER B 1 94 ? 4.035 -1.891 -5.949 1 96 94 SER B CA 1
ATOM 2406 C C . SER B 1 94 ? 2.656 -1.26 -6.121 1 96 94 SER B C 1
ATOM 2408 O O . SER B 1 94 ? 1.652 -1.823 -5.68 1 96 94 SER B O 1
ATOM 2410 N N . ALA B 1 95 ? 2.627 -0.109 -6.754 1 96.88 95 ALA B N 1
ATOM 2411 C CA . ALA B 1 95 ? 1.361 0.534 -7.094 1 96.88 95 ALA B CA 1
ATOM 2412 C C . ALA B 1 95 ? 0.488 -0.387 -7.941 1 96.88 95 ALA B C 1
ATOM 2414 O O . ALA B 1 95 ? -0.733 -0.425 -7.773 1 96.88 95 ALA B O 1
ATOM 2415 N N . THR B 1 96 ? 1.109 -1.104 -8.852 1 97.31 96 THR B N 1
AT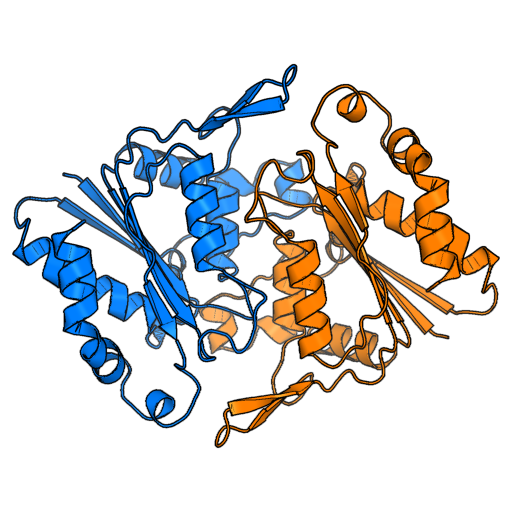OM 2416 C CA . THR B 1 96 ? 0.388 -2.064 -9.68 1 97.31 96 THR B CA 1
ATOM 2417 C C . THR B 1 96 ? -0.296 -3.119 -8.812 1 97.31 96 THR B C 1
ATOM 2419 O O . THR B 1 96 ? -1.459 -3.457 -9.039 1 97.31 96 THR B O 1
ATOM 2422 N N . THR B 1 97 ? 0.413 -3.59 -7.82 1 97.81 97 THR B N 1
ATOM 2423 C CA . THR B 1 97 ? -0.171 -4.551 -6.887 1 97.81 97 THR B CA 1
ATOM 2424 C C . THR B 1 97 ? -1.34 -3.928 -6.133 1 97.81 97 THR B C 1
ATOM 2426 O O . THR B 1 97 ? -2.385 -4.559 -5.961 1 97.81 97 THR B O 1
ATOM 2429 N N . LYS B 1 98 ? -1.168 -2.684 -5.656 1 97.25 98 LYS B N 1
ATOM 2430 C CA . LYS B 1 98 ? -2.256 -1.969 -4.992 1 97.25 98 LYS B CA 1
ATOM 2431 C C . LYS B 1 98 ? -3.484 -1.884 -5.895 1 97.25 98 LYS B C 1
ATOM 2433 O O . LYS B 1 98 ? -4.605 -2.119 -5.441 1 97.25 98 LYS B O 1
ATOM 2438 N N . ASN B 1 99 ? -3.254 -1.514 -7.133 1 97.69 99 ASN B N 1
ATOM 2439 C CA . ASN B 1 99 ? -4.355 -1.417 -8.086 1 97.69 99 ASN B CA 1
ATOM 2440 C C . ASN B 1 99 ? -5.062 -2.758 -8.266 1 97.69 99 ASN B C 1
ATOM 2442 O O . ASN B 1 99 ? -6.289 -2.811 -8.359 1 97.69 99 ASN B O 1
ATOM 2446 N N . PHE B 1 100 ? -4.309 -3.818 -8.312 1 98.69 100 PHE B N 1
ATOM 2447 C CA . PHE B 1 100 ? -4.867 -5.156 -8.461 1 98.69 100 PHE B CA 1
ATOM 2448 C C . PHE B 1 100 ? -5.773 -5.496 -7.281 1 98.69 100 PHE B C 1
ATOM 2450 O O . PHE B 1 100 ? -6.918 -5.914 -7.473 1 98.69 100 PHE B O 1
ATOM 2457 N N . PHE B 1 101 ? -5.289 -5.281 -6.074 1 98.06 101 PHE B N 1
ATOM 2458 C CA . PHE B 1 101 ? -6.078 -5.621 -4.898 1 98.06 101 PHE B CA 1
ATOM 2459 C C . PHE B 1 101 ? -7.316 -4.734 -4.801 1 98.06 101 PHE B C 1
ATOM 2461 O O . PHE B 1 101 ? -8.383 -5.195 -4.395 1 98.06 101 PHE B O 1
ATOM 2468 N N . ASP B 1 102 ? -7.168 -3.494 -5.168 1 97.69 102 ASP B N 1
ATOM 2469 C CA . ASP B 1 102 ? -8.344 -2.633 -5.203 1 97.69 102 ASP B CA 1
ATOM 2470 C C . ASP B 1 102 ? -9.359 -3.129 -6.23 1 97.69 102 ASP B C 1
ATOM 2472 O O . ASP B 1 102 ? -10.57 -2.99 -6.035 1 97.69 102 ASP B O 1
ATOM 2476 N N . ALA B 1 103 ? -8.898 -3.707 -7.277 1 98.12 103 ALA B N 1
ATOM 2477 C CA . ALA B 1 103 ? -9.758 -4.148 -8.367 1 98.12 103 ALA B CA 1
ATOM 2478 C C . ALA B 1 103 ? -10.492 -5.438 -8.008 1 98.12 103 ALA B C 1
ATOM 2480 O O . ALA B 1 103 ? -11.586 -5.699 -8.508 1 98.12 103 ALA B O 1
ATOM 2481 N N . ILE B 1 104 ? -9.906 -6.215 -7.117 1 98.62 104 ILE B N 1
ATOM 2482 C CA . ILE B 1 104 ? -10.508 -7.531 -6.922 1 98.62 104 ILE B CA 1
ATOM 2483 C C . ILE B 1 104 ? -11.219 -7.578 -5.57 1 98.62 104 ILE B C 1
ATOM 2485 O O . ILE B 1 104 ? -11.93 -8.539 -5.27 1 98.62 104 ILE B O 1
ATOM 2489 N N . THR B 1 105 ? -10.984 -6.602 -4.676 1 97.25 105 THR B N 1
ATOM 2490 C CA . THR B 1 105 ? -11.688 -6.52 -3.402 1 97.25 105 THR B CA 1
ATOM 2491 C C . THR B 1 105 ? -13.023 -5.793 -3.57 1 97.25 105 THR B C 1
ATOM 2493 O O . THR B 1 105 ? -13.117 -4.594 -3.305 1 97.25 105 THR B O 1
ATOM 2496 N N . VAL B 1 106 ? -14.031 -6.5 -3.998 1 96.38 106 VAL B N 1
ATOM 2497 C CA . VAL B 1 106 ? -15.312 -5.93 -4.41 1 96.38 106 VAL B CA 1
ATOM 2498 C C . VAL B 1 106 ? -16.453 -6.59 -3.633 1 96.38 106 VAL B C 1
ATOM 2500 O O . VAL B 1 106 ? -16.609 -7.812 -3.684 1 96.38 106 VAL B O 1
ATOM 2503 N N . PRO B 1 107 ? -17.219 -5.809 -2.959 1 94 107 PRO B N 1
ATOM 2504 C CA . PRO B 1 107 ? -18.359 -6.371 -2.217 1 94 107 PRO B CA 1
ATOM 2505 C C . PRO B 1 107 ? -19.312 -7.152 -3.107 1 94 107 PRO B C 1
ATOM 2507 O O . PRO B 1 107 ? -19.578 -6.754 -4.246 1 94 107 PRO B O 1
ATOM 2510 N N . ASN B 1 108 ? -19.766 -8.25 -2.584 1 96.12 108 ASN B N 1
ATOM 2511 C CA . ASN B 1 108 ? -20.734 -9.125 -3.221 1 96.12 108 ASN B CA 1
ATOM 2512 C C . ASN B 1 108 ? -20.141 -9.844 -4.426 1 96.12 108 ASN B C 1
ATOM 2514 O O . ASN B 1 108 ? -20.844 -10.57 -5.133 1 96.12 108 ASN B O 1
ATOM 2518 N N . LYS B 1 109 ? -18.906 -9.609 -4.699 1 97.75 109 LYS B N 1
ATOM 2519 C CA . LYS B 1 109 ? -18.234 -10.359 -5.746 1 97.75 109 LYS B CA 1
ATOM 2520 C C . LYS B 1 109 ? -17.125 -11.242 -5.164 1 97.75 109 LYS B C 1
ATOM 2522 O O . LYS B 1 109 ? -17.078 -12.445 -5.438 1 97.75 109 LYS B O 1
ATOM 2527 N N . THR B 1 110 ? -16.297 -10.625 -4.34 1 98.69 110 THR B N 1
ATOM 2528 C CA . THR B 1 110 ? -15.203 -11.422 -3.785 1 98.69 110 THR B CA 1
ATOM 2529 C C . THR B 1 110 ? -15.305 -11.492 -2.264 1 98.69 110 THR B C 1
ATOM 2531 O O . THR B 1 110 ? -14.57 -12.242 -1.622 1 98.69 110 THR B O 1
ATOM 2534 N N . PHE B 1 111 ? -16.188 -10.703 -1.678 1 96.94 111 PHE B N 1
ATOM 2535 C CA . PHE B 1 111 ? -16.5 -10.852 -0.262 1 96.94 111 PHE B CA 1
ATOM 2536 C C . PHE B 1 111 ? -17.906 -10.352 0.03 1 96.94 111 PHE B C 1
ATOM 2538 O O . PHE B 1 111 ? -18.5 -9.633 -0.781 1 96.94 111 PHE B O 1
ATOM 2545 N N . LEU B 1 112 ? -18.422 -10.773 1.173 1 95.44 112 LEU B N 1
ATOM 2546 C CA . LEU B 1 112 ? -19.688 -10.289 1.721 1 95.44 112 LEU B CA 1
ATOM 2547 C C . LEU B 1 112 ? -19.469 -9.547 3.031 1 95.44 112 LEU B C 1
ATOM 2549 O O . LEU B 1 112 ? -18.562 -9.891 3.801 1 95.44 112 LEU B O 1
ATOM 2553 N N . LEU B 1 113 ? -20.188 -8.492 3.16 1 87.12 113 LEU B N 1
ATOM 2554 C CA . LEU B 1 113 ? -20.203 -7.758 4.422 1 87.12 113 LEU B CA 1
ATOM 2555 C C . LEU B 1 113 ? -21.578 -7.789 5.062 1 87.12 113 LEU B C 1
ATOM 2557 O O . LEU B 1 113 ? -22.578 -7.402 4.434 1 87.12 113 LEU B O 1
ATOM 2561 N N . ASP B 1 114 ? -21.625 -8.375 6.27 1 85.38 114 ASP B N 1
ATOM 2562 C CA . ASP B 1 114 ? -22.828 -8.227 7.07 1 85.38 114 ASP B CA 1
ATOM 2563 C C . ASP B 1 114 ? -22.859 -6.875 7.777 1 85.38 114 ASP B C 1
ATOM 2565 O O . ASP B 1 114 ? -22.141 -6.66 8.758 1 85.38 114 ASP B O 1
ATOM 2569 N N . LYS B 1 115 ? -23.609 -6.016 7.402 1 76.75 115 LYS B N 1
ATOM 2570 C CA . LYS B 1 115 ? -23.625 -4.633 7.879 1 76.75 115 LYS B CA 1
ATOM 2571 C C . LYS B 1 115 ? -24.094 -4.559 9.328 1 76.75 115 LYS B C 1
ATOM 2573 O O . LYS B 1 115 ? -23.812 -3.576 10.023 1 76.75 115 LYS B O 1
ATOM 2578 N N . ASN B 1 116 ? -24.828 -5.566 9.727 1 79.25 116 ASN B N 1
ATOM 2579 C CA . ASN B 1 116 ? -25.328 -5.578 11.102 1 79.25 116 ASN B CA 1
ATOM 2580 C C . ASN B 1 116 ? -24.234 -6.004 12.086 1 79.25 116 ASN B C 1
ATOM 2582 O O . ASN B 1 116 ? -24.078 -5.391 13.141 1 79.25 116 ASN B O 1
ATOM 2586 N N . THR B 1 117 ? -23.516 -6.98 11.711 1 77.75 117 THR B N 1
ATOM 2587 C CA . THR B 1 117 ? -22.5 -7.543 12.602 1 77.75 117 THR B CA 1
ATOM 2588 C C . THR B 1 117 ? -21.125 -7.016 12.25 1 77.75 117 THR B C 1
ATOM 2590 O O . THR B 1 117 ? -20.188 -7.094 13.062 1 77.75 117 THR B O 1
ATOM 2593 N N . GLY B 1 118 ? -21.016 -6.535 11.008 1 77.12 118 GLY B N 1
ATOM 2594 C CA . GLY B 1 118 ? -19.703 -6.109 10.5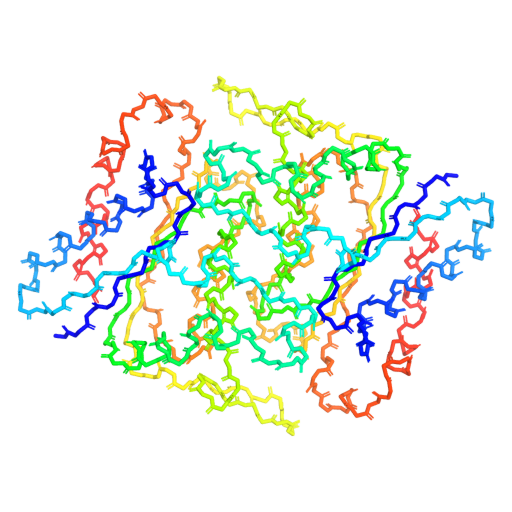39 1 77.12 118 GLY B CA 1
ATOM 2595 C C . GLY B 1 118 ? -18.828 -7.266 10.094 1 77.12 118 GLY B C 1
ATOM 2596 O O . GLY B 1 118 ? -17.656 -7.074 9.773 1 77.12 118 GLY B O 1
ATOM 2597 N N . LYS B 1 119 ? -19.531 -8.445 10.117 1 84.44 119 LYS B N 1
ATOM 2598 C CA . LYS B 1 119 ? -18.781 -9.641 9.766 1 84.44 119 LYS B CA 1
ATOM 2599 C C . LYS B 1 119 ? -18.547 -9.727 8.258 1 84.44 119 LYS B C 1
ATOM 2601 O O . LYS B 1 119 ? -19.438 -9.438 7.469 1 84.44 119 LYS B O 1
ATOM 2606 N N . TYR B 1 120 ? -17.312 -10.031 7.887 1 88.12 120 TYR B N 1
ATOM 2607 C CA . TYR B 1 120 ? -16.938 -10.242 6.492 1 88.12 120 TYR B CA 1
ATOM 2608 C C . TYR B 1 120 ? -16.766 -11.727 6.188 1 88.12 120 TYR B C 1
ATOM 2610 O O . TYR B 1 120 ? -16.297 -12.492 7.027 1 88.12 120 TYR B O 1
ATOM 2618 N N . THR B 1 121 ? -17.219 -12.156 5.023 1 95.06 121 THR B N 1
ATOM 2619 C CA . THR B 1 121 ? -17.016 -13.508 4.508 1 95.06 121 THR B CA 1
ATOM 2620 C C . THR B 1 121 ? -16.391 -13.469 3.119 1 95.06 121 THR B C 1
ATOM 2622 O O . THR B 1 121 ? -16.953 -12.891 2.189 1 95.06 121 THR B O 1
ATOM 2625 N N . GLY B 1 122 ? -15.188 -14.039 2.998 1 97.44 122 GLY B N 1
ATOM 2626 C CA . GLY B 1 122 ? -14.547 -14.133 1.693 1 97.44 122 GLY B CA 1
ATOM 2627 C C . GLY B 1 122 ? -15.227 -15.133 0.772 1 97.44 122 GLY B C 1
ATOM 2628 O O . GLY B 1 122 ? -15.75 -16.156 1.229 1 97.44 122 GLY B O 1
ATOM 2629 N N . LEU B 1 123 ? -15.141 -14.891 -0.505 1 98.62 123 LEU B N 1
ATOM 2630 C CA . LEU B 1 123 ? -15.906 -15.703 -1.445 1 98.62 123 LEU B CA 1
ATOM 2631 C C . LEU B 1 123 ? -14.977 -16.5 -2.357 1 98.62 123 LEU B C 1
ATOM 2633 O O . LEU B 1 123 ? -15.438 -17.328 -3.145 1 98.62 123 LEU B O 1
ATOM 2637 N N . LEU B 1 124 ? -13.711 -16.266 -2.297 1 98.81 124 LEU B N 1
ATOM 2638 C CA . LEU B 1 124 ? -12.766 -16.984 -3.145 1 98.81 124 LEU B CA 1
ATOM 2639 C C . LEU B 1 124 ? -12.312 -18.281 -2.477 1 98.81 124 LEU B C 1
ATOM 2641 O O . LEU B 1 124 ? -11.109 -18.547 -2.375 1 98.81 124 LEU B O 1
ATOM 2645 N N . LYS B 1 125 ? -13.25 -19.094 -2.107 1 98.56 125 LYS B N 1
ATOM 2646 C CA . LYS B 1 125 ? -13.008 -20.312 -1.339 1 98.56 125 LYS B CA 1
ATOM 2647 C C . LYS B 1 125 ? -12.438 -21.422 -2.223 1 98.56 125 LYS B C 1
ATOM 2649 O O . LYS B 1 125 ? -11.945 -22.438 -1.721 1 98.56 125 LYS B O 1
ATOM 2654 N N . ASN B 1 126 ? -12.547 -21.203 -3.498 1 98.62 126 ASN B N 1
ATOM 2655 C CA . ASN B 1 126 ? -12 -22.156 -4.453 1 98.62 126 ASN B CA 1
ATOM 2656 C C . ASN B 1 126 ? -10.477 -22.219 -4.379 1 98.62 126 ASN B C 1
ATOM 2658 O O . ASN B 1 126 ? -9.867 -23.188 -4.809 1 98.62 126 ASN B O 1
ATOM 2662 N N . ILE B 1 127 ? -9.859 -21.141 -3.887 1 98.81 127 ILE B N 1
ATOM 2663 C CA . ILE B 1 127 ? -8.406 -21.062 -3.844 1 98.81 127 ILE B CA 1
ATOM 2664 C C . ILE B 1 127 ? -7.883 -21.844 -2.629 1 98.81 127 ILE B C 1
ATOM 2666 O O . ILE B 1 127 ? -8.039 -21.391 -1.49 1 98.81 127 ILE B O 1
ATOM 2670 N N . GLN B 1 128 ? -7.176 -22.844 -2.918 1 98.62 128 GLN B N 1
ATOM 2671 C CA . GLN B 1 128 ? -6.816 -23.812 -1.877 1 98.62 128 GLN B CA 1
ATOM 2672 C C . GLN B 1 128 ? -5.461 -23.469 -1.264 1 98.62 128 GLN B C 1
ATOM 2674 O O . GLN B 1 128 ? -5.109 -23.984 -0.2 1 98.62 128 GLN B O 1
ATOM 2679 N N . ASN B 1 129 ? -4.699 -22.703 -1.96 1 98.81 129 ASN B N 1
ATOM 2680 C CA . ASN B 1 129 ? -3.416 -22.25 -1.438 1 98.81 129 ASN B CA 1
ATOM 2681 C C . ASN B 1 129 ? -2.861 -21.078 -2.252 1 98.81 129 ASN B C 1
ATOM 2683 O O . ASN B 1 129 ? -3.195 -20.922 -3.428 1 98.81 129 ASN B O 1
ATOM 2687 N N . VAL B 1 130 ? -2.084 -20.266 -1.593 1 98.88 130 VAL B N 1
ATOM 2688 C CA . VAL B 1 130 ? -1.391 -19.156 -2.229 1 98.88 130 VAL B CA 1
ATOM 2689 C C . VAL B 1 130 ? 0.085 -19.172 -1.834 1 98.88 130 VAL B C 1
ATOM 2691 O O . VAL B 1 130 ? 0.416 -19.203 -0.647 1 98.88 130 VAL B O 1
ATOM 2694 N N . GLN B 1 131 ? 0.989 -19.203 -2.809 1 98.88 131 GLN B N 1
ATOM 2695 C CA . GLN B 1 131 ? 2.412 -18.984 -2.564 1 98.88 131 GLN B CA 1
ATOM 2696 C C . GLN B 1 131 ? 2.816 -17.547 -2.896 1 98.88 131 GLN B C 1
ATOM 2698 O O . GLN B 1 131 ? 2.729 -17.125 -4.051 1 98.88 131 GLN B O 1
ATOM 2703 N N . ILE B 1 132 ? 3.254 -16.891 -1.861 1 98.69 132 ILE B N 1
ATOM 2704 C CA . ILE B 1 132 ? 3.666 -15.5 -2.006 1 98.69 132 ILE B CA 1
ATOM 2705 C C . ILE B 1 132 ? 5.191 -15.422 -2.039 1 98.69 132 ILE B C 1
ATOM 2707 O O . ILE B 1 132 ? 5.863 -15.883 -1.115 1 98.69 132 ILE B O 1
ATOM 2711 N N . LEU B 1 133 ? 5.742 -14.867 -3.117 1 98.62 133 LEU B N 1
ATOM 2712 C CA . LEU B 1 133 ? 7.172 -14.734 -3.365 1 98.62 133 LEU B CA 1
ATOM 2713 C C . LEU B 1 133 ? 7.547 -13.273 -3.596 1 98.62 133 LEU B C 1
ATOM 2715 O O . LEU B 1 133 ? 7.223 -12.703 -4.641 1 98.62 133 LEU B O 1
ATOM 2719 N N . THR B 1 134 ? 8.242 -12.695 -2.607 1 97.38 134 THR B N 1
ATOM 2720 C CA . THR B 1 134 ? 8.531 -11.266 -2.697 1 97.38 134 THR B CA 1
ATOM 2721 C C . THR B 1 134 ? 10.023 -11 -2.537 1 97.38 134 THR B C 1
ATOM 2723 O O . THR B 1 134 ? 10.781 -11.914 -2.201 1 97.38 134 THR B O 1
ATOM 2726 N N . ALA B 1 135 ? 10.43 -9.836 -2.934 1 96.12 135 ALA B N 1
ATOM 2727 C CA . ALA B 1 135 ? 11.812 -9.391 -2.777 1 96.12 135 ALA B CA 1
ATOM 2728 C C . ALA B 1 135 ? 11.875 -8.008 -2.143 1 96.12 135 ALA B C 1
ATOM 2730 O O . ALA B 1 135 ? 10.938 -7.211 -2.279 1 96.12 135 ALA B O 1
ATOM 2731 N N . GLN B 1 136 ? 12.945 -7.777 -1.449 1 93.25 136 GLN B N 1
ATOM 2732 C CA . GLN B 1 136 ? 13.188 -6.461 -0.874 1 93.25 136 GLN B CA 1
ATOM 2733 C C . GLN B 1 136 ? 14.672 -6.113 -0.887 1 93.25 136 GLN B C 1
ATOM 2735 O O . GLN B 1 136 ? 15.523 -7.008 -0.872 1 93.25 136 GLN B O 1
ATOM 2740 N N . GLY B 1 137 ? 14.945 -4.836 -0.861 1 90.12 137 GLY B N 1
ATOM 2741 C CA . GLY B 1 137 ? 16.312 -4.367 -0.939 1 90.12 137 GLY B CA 1
ATOM 2742 C C . GLY B 1 137 ? 17.094 -4.586 0.344 1 90.12 137 GLY B C 1
ATOM 2743 O O . GLY B 1 137 ? 18.234 -5.059 0.311 1 90.12 137 GLY B O 1
ATOM 2744 N N . ALA B 1 138 ? 16.5 -4.328 1.479 1 88.38 138 ALA B N 1
ATOM 2745 C CA . ALA B 1 138 ? 17.172 -4.414 2.773 1 88.38 138 ALA B CA 1
ATOM 2746 C C . ALA B 1 138 ? 17.062 -5.824 3.35 1 88.38 138 ALA B C 1
ATOM 2748 O O . ALA B 1 138 ? 16.125 -6.566 3.039 1 88.38 138 ALA B O 1
ATOM 2749 N N . PRO B 1 139 ? 18 -6.195 4.168 1 88.81 139 PRO B N 1
ATOM 2750 C CA . PRO B 1 139 ? 17.844 -7.434 4.93 1 88.81 139 PRO B CA 1
ATOM 2751 C C . PRO B 1 139 ? 16.625 -7.41 5.852 1 88.81 139 PRO B C 1
ATOM 2753 O O . PRO B 1 139 ? 16.172 -6.336 6.254 1 88.81 139 PRO B O 1
ATOM 2756 N N . LEU B 1 140 ? 16.141 -8.57 6.148 1 87.25 140 LEU B N 1
ATOM 2757 C CA . LEU B 1 140 ? 15.031 -8.672 7.086 1 87.25 140 LEU B CA 1
ATOM 2758 C C . LEU B 1 140 ? 15.383 -8.008 8.414 1 87.25 140 LEU B C 1
ATOM 2760 O O . LEU B 1 140 ? 16.516 -8.125 8.898 1 87.25 140 LEU B O 1
ATOM 2764 N N . GLY B 1 141 ? 14.453 -7.367 8.961 1 80.56 141 GLY B N 1
ATOM 2765 C CA . GLY B 1 141 ? 14.633 -6.797 10.289 1 80.56 141 GLY B CA 1
ATOM 2766 C C . GLY B 1 141 ? 15.133 -5.367 10.258 1 80.56 141 GLY B C 1
ATOM 2767 O O . GLY B 1 141 ? 15.086 -4.664 11.273 1 80.56 141 GLY B O 1
ATOM 2768 N N . TRP B 1 142 ? 15.625 -4.91 9.094 1 77.94 142 TRP B N 1
ATOM 2769 C CA . TRP B 1 142 ? 16.141 -3.547 9.023 1 77.94 142 TRP B CA 1
ATOM 2770 C C . TRP B 1 142 ? 15.016 -2.531 9.211 1 77.94 142 TRP B C 1
ATOM 2772 O O . TRP B 1 142 ? 15.203 -1.509 9.875 1 77.94 142 TRP B O 1
ATOM 2782 N N . TYR B 1 143 ? 13.828 -2.924 8.562 1 71.31 143 TYR B N 1
ATOM 2783 C CA . TYR B 1 143 ? 12.664 -2.068 8.727 1 71.31 143 TYR B CA 1
ATOM 2784 C C . TYR B 1 143 ? 11.484 -2.855 9.281 1 71.31 143 TYR B C 1
ATOM 2786 O O . TYR B 1 143 ? 10.883 -3.676 8.578 1 71.31 143 TYR B O 1
ATOM 2794 N N . PRO B 1 144 ? 11.125 -2.639 10.445 1 66.19 144 PRO B N 1
ATOM 2795 C CA . PRO B 1 144 ? 10.102 -3.459 11.109 1 66.19 144 PRO B CA 1
ATOM 2796 C C . PRO B 1 144 ? 8.703 -3.244 10.523 1 66.19 144 PRO B C 1
ATOM 2798 O O . PRO B 1 144 ? 7.789 -4.016 10.812 1 66.19 144 PRO B O 1
ATOM 2801 N N . PHE B 1 145 ? 8.398 -2.314 9.812 1 63.03 145 PHE B N 1
ATOM 2802 C CA . PHE B 1 145 ? 6.996 -1.998 9.555 1 63.03 145 PHE B CA 1
ATOM 2803 C C . PHE B 1 145 ? 6.66 -2.199 8.086 1 63.03 145 PHE B C 1
ATOM 2805 O O . PHE B 1 145 ? 5.484 -2.191 7.707 1 63.03 145 PHE B O 1
ATOM 2812 N N . GLY B 1 146 ? 7.508 -2.746 7.332 1 64.44 146 GLY B N 1
ATOM 2813 C CA . GLY B 1 146 ? 7.27 -2.984 5.918 1 64.44 146 GLY B CA 1
ATOM 2814 C C . GLY B 1 146 ? 7.172 -4.457 5.57 1 64.44 146 GLY B C 1
ATOM 2815 O O . GLY B 1 146 ? 8.109 -5.031 5.012 1 64.44 146 GLY B O 1
ATOM 2816 N N . ASN B 1 147 ? 5.926 -4.949 5.969 1 82.19 147 ASN B N 1
ATOM 2817 C CA . ASN B 1 147 ? 5.77 -6.359 5.629 1 82.19 147 ASN B CA 1
ATOM 2818 C C . ASN B 1 147 ? 4.742 -6.555 4.52 1 82.19 147 ASN B C 1
ATOM 2820 O O . ASN B 1 147 ? 3.613 -6.977 4.777 1 82.19 147 ASN B O 1
ATOM 2824 N N . HIS B 1 148 ? 5.242 -6.211 3.293 1 90.31 148 HIS B N 1
ATOM 2825 C CA . HIS B 1 148 ? 4.375 -6.277 2.121 1 90.31 148 HIS B CA 1
ATOM 2826 C C . HIS B 1 148 ? 3.893 -7.699 1.869 1 90.31 148 HIS B C 1
ATOM 2828 O O . HIS B 1 148 ? 2.756 -7.906 1.437 1 90.31 148 HIS B O 1
ATOM 2834 N N . SER B 1 149 ? 4.684 -8.719 2.26 1 93 149 SER B N 1
ATOM 2835 C CA . SER B 1 149 ? 4.301 -10.109 2.082 1 93 149 SER B CA 1
ATOM 2836 C C . SER B 1 149 ? 3.145 -10.492 3.002 1 93 149 SER B C 1
ATOM 2838 O O . SER B 1 149 ? 2.18 -11.125 2.568 1 93 149 SER B O 1
ATOM 2840 N N . ALA B 1 150 ? 3.254 -10.062 4.277 1 90.12 150 ALA B N 1
ATOM 2841 C CA . ALA B 1 150 ? 2.201 -10.359 5.246 1 90.12 150 ALA B CA 1
ATOM 2842 C C . ALA B 1 150 ? 0.889 -9.695 4.852 1 90.12 150 ALA B C 1
ATOM 2844 O O . ALA B 1 150 ? -0.19 -10.25 5.059 1 90.12 150 ALA B O 1
ATOM 2845 N N . LEU B 1 151 ? 0.996 -8.531 4.316 1 90.88 151 LEU B N 1
ATOM 2846 C CA . LEU B 1 151 ? -0.202 -7.828 3.879 1 90.88 151 LEU B CA 1
ATOM 2847 C C . LEU B 1 151 ? -0.876 -8.562 2.725 1 90.88 151 LEU B C 1
ATOM 2849 O O . LEU B 1 151 ? -2.1 -8.719 2.713 1 90.88 151 LEU B O 1
ATOM 2853 N N . ILE B 1 152 ? -0.103 -9 1.795 1 96 152 ILE B N 1
ATOM 2854 C CA . ILE B 1 152 ? -0.636 -9.75 0.66 1 96 152 ILE B CA 1
ATOM 2855 C C . ILE B 1 152 ? -1.335 -11.016 1.154 1 96 152 ILE B C 1
ATOM 2857 O O . ILE B 1 152 ? -2.449 -11.32 0.725 1 96 152 ILE B O 1
ATOM 2861 N N . LYS B 1 153 ? -0.692 -11.711 2.08 1 95.62 153 LYS B N 1
ATOM 2862 C CA . LYS B 1 153 ? -1.273 -12.914 2.668 1 95.62 153 LYS B CA 1
ATOM 2863 C C . LYS B 1 153 ? -2.637 -12.617 3.289 1 95.62 153 LYS B C 1
ATOM 2865 O O . LYS B 1 153 ? -3.604 -13.344 3.049 1 95.62 153 LYS B O 1
ATOM 2870 N N . GLN B 1 154 ? -2.703 -11.578 3.988 1 92.56 154 GLN B N 1
ATOM 2871 C CA . GLN B 1 154 ? -3.924 -11.227 4.707 1 92.56 154 GLN B CA 1
ATOM 2872 C C . GLN B 1 154 ? -5.055 -10.898 3.736 1 92.56 154 GLN B C 1
ATOM 2874 O O . GLN B 1 154 ? -6.211 -11.258 3.977 1 92.56 154 GLN B O 1
ATOM 2879 N N . ILE B 1 155 ? -4.742 -10.195 2.711 1 95.44 155 ILE B N 1
ATOM 2880 C CA . ILE B 1 155 ? -5.773 -9.805 1.755 1 95.44 155 ILE B CA 1
ATOM 2881 C C . ILE B 1 155 ? -6.363 -11.055 1.098 1 95.44 155 ILE B C 1
ATOM 2883 O O . ILE B 1 155 ? -7.582 -11.188 0.99 1 95.44 155 ILE B O 1
ATOM 2887 N N . PHE B 1 156 ? -5.5 -11.992 0.726 1 97.88 156 PHE B N 1
ATOM 2888 C CA . PHE B 1 156 ? -6.004 -13.219 0.132 1 97.88 156 PHE B CA 1
ATOM 2889 C C . PHE B 1 156 ? -6.855 -13.992 1.13 1 97.88 156 PHE B C 1
ATOM 2891 O O . PHE B 1 156 ? -7.902 -14.539 0.77 1 97.88 156 PHE B O 1
ATOM 2898 N N . GLU B 1 157 ? -6.402 -14.047 2.385 1 96.12 157 GLU B N 1
ATOM 2899 C CA . GLU B 1 157 ? -7.184 -14.727 3.414 1 96.12 157 GLU B CA 1
ATOM 2900 C C . GLU B 1 157 ? -8.531 -14.047 3.623 1 96.12 157 GLU B C 1
ATOM 2902 O O . GLU B 1 157 ? -9.555 -14.719 3.766 1 96.12 157 GLU B O 1
ATOM 2907 N N . PHE B 1 158 ? -8.539 -12.766 3.621 1 94.44 158 PHE B N 1
ATOM 2908 C CA . PHE B 1 158 ? -9.781 -12.008 3.76 1 94.44 158 PHE B CA 1
ATOM 2909 C C . PHE B 1 158 ? -10.75 -12.359 2.643 1 94.44 158 PHE B C 1
ATOM 2911 O O . PHE B 1 158 ? -11.961 -12.477 2.877 1 94.44 158 PHE B O 1
ATOM 2918 N N . LEU B 1 159 ? -10.25 -12.531 1.458 1 97.62 159 LEU B N 1
ATOM 2919 C CA . LEU B 1 159 ? -11.086 -12.758 0.286 1 97.62 159 LEU B CA 1
ATOM 2920 C C . LEU B 1 159 ? -11.555 -14.211 0.231 1 97.62 159 LEU B C 1
ATOM 2922 O O . LEU B 1 159 ? -12.328 -14.586 -0.654 1 97.62 159 LEU B O 1
ATOM 2926 N N . GLY B 1 160 ? -11.031 -15.055 1.167 1 98.12 160 GLY B N 1
ATOM 2927 C CA . GLY B 1 160 ? -11.578 -16.391 1.291 1 98.12 160 GLY B CA 1
ATOM 2928 C C . GLY B 1 160 ? -10.594 -17.484 0.89 1 98.12 160 GLY B C 1
ATOM 2929 O O . GLY B 1 160 ? -10.867 -18.672 1.064 1 98.12 160 GLY B O 1
ATOM 2930 N N . ALA B 1 161 ? -9.453 -17.047 0.38 1 98.69 161 ALA B N 1
ATOM 2931 C CA . ALA B 1 161 ? -8.438 -18.016 -0.019 1 98.69 161 ALA B CA 1
ATOM 2932 C C . ALA B 1 161 ? -7.805 -18.672 1.201 1 98.69 161 ALA B C 1
ATOM 2934 O O . ALA B 1 161 ? -7.676 -18.062 2.258 1 98.69 161 ALA B O 1
ATOM 2935 N N . LYS B 1 162 ? -7.453 -19.906 1.054 1 98.31 162 LYS B N 1
ATOM 2936 C CA . LYS B 1 162 ? -6.586 -20.562 2.031 1 98.31 162 LYS B CA 1
ATOM 2937 C C . LYS B 1 162 ? -5.117 -20.281 1.731 1 98.31 162 LYS B C 1
ATOM 2939 O O . LYS B 1 162 ? -4.664 -20.469 0.599 1 98.31 162 LYS B O 1
ATOM 2944 N N . VAL B 1 163 ? -4.496 -19.75 2.693 1 97.81 163 VAL B N 1
ATOM 2945 C CA . VAL B 1 163 ? -3.062 -19.531 2.549 1 97.81 163 VAL B CA 1
ATOM 2946 C C . VAL B 1 163 ? -2.295 -20.422 3.516 1 97.81 163 VAL B C 1
ATOM 2948 O O . VAL B 1 163 ? -2.055 -20.047 4.664 1 97.81 163 VAL B O 1
ATOM 2951 N N . ARG B 1 164 ? -1.826 -21.5 3 1 97.56 164 ARG B N 1
ATOM 2952 C CA . ARG B 1 164 ? -1.188 -22.516 3.822 1 97.56 164 ARG B CA 1
ATOM 2953 C C . ARG B 1 164 ? 0.332 -22.406 3.758 1 97.56 164 ARG B C 1
ATOM 2955 O O . ARG B 1 164 ? 1.029 -22.797 4.699 1 97.56 164 ARG B O 1
ATOM 2962 N N . SER B 1 165 ? 0.775 -21.922 2.684 1 97.06 165 SER B N 1
ATOM 2963 C CA . SER B 1 165 ? 2.213 -21.781 2.475 1 97.06 165 SER B CA 1
ATOM 2964 C C . SER B 1 165 ? 2.764 -20.562 3.195 1 97.06 165 SER B C 1
ATOM 2966 O O . SER B 1 165 ? 2.115 -19.516 3.232 1 97.06 165 SER B O 1
ATOM 2968 N N . ASP B 1 166 ? 3.959 -20.719 3.697 1 95 166 ASP B N 1
ATOM 2969 C CA . ASP B 1 166 ? 4.695 -19.531 4.133 1 95 166 ASP B CA 1
ATOM 2970 C C . ASP B 1 166 ? 5.102 -18.672 2.943 1 95 166 ASP B C 1
ATOM 2972 O O . ASP B 1 166 ? 5.473 -19.188 1.889 1 95 166 ASP B O 1
ATOM 2976 N N . PHE B 1 167 ? 4.996 -17.391 3.158 1 96 167 PHE B N 1
ATOM 2977 C CA . PHE B 1 167 ? 5.566 -16.562 2.107 1 96 167 PHE B CA 1
ATOM 2978 C C . PHE B 1 167 ? 7.09 -16.594 2.168 1 96 167 PHE B C 1
ATOM 2980 O O . PHE B 1 167 ? 7.672 -16.859 3.223 1 96 167 PHE B O 1
ATOM 2987 N N . PHE B 1 168 ? 7.719 -16.375 1.052 1 97.69 168 PHE B N 1
ATOM 2988 C CA . PHE B 1 168 ? 9.172 -16.297 0.945 1 97.69 168 PHE B CA 1
ATOM 2989 C C . PHE B 1 168 ? 9.625 -14.914 0.518 1 97.69 168 PHE B C 1
ATOM 2991 O O . PHE B 1 168 ? 9.094 -14.352 -0.446 1 97.69 168 PHE B O 1
ATOM 2998 N N . VAL B 1 169 ? 10.57 -14.375 1.282 1 96.25 169 VAL B N 1
ATOM 2999 C CA . VAL B 1 169 ? 11.109 -13.055 0.994 1 96.25 169 VAL B CA 1
ATOM 3000 C C . VAL B 1 169 ? 12.586 -13.164 0.632 1 96.25 169 VAL B C 1
ATOM 3002 O O . VAL B 1 169 ? 13.398 -13.602 1.447 1 96.25 169 VAL B O 1
ATOM 3005 N N . LEU B 1 170 ? 12.914 -12.844 -0.612 1 96.88 170 LEU B N 1
ATOM 3006 C CA . LEU B 1 170 ? 14.312 -12.648 -0.97 1 96.88 170 LEU B CA 1
ATOM 3007 C C . LEU B 1 170 ? 14.805 -11.273 -0.534 1 96.88 170 LEU B C 1
ATOM 3009 O O . LEU B 1 170 ? 14.523 -10.273 -1.198 1 96.88 170 LEU B O 1
ATOM 3013 N N . ASP B 1 171 ? 15.562 -11.25 0.548 1 93.69 171 ASP B N 1
ATOM 3014 C CA . ASP B 1 171 ? 15.938 -9.984 1.174 1 93.69 171 ASP B CA 1
ATOM 3015 C C . ASP B 1 171 ? 17.359 -9.594 0.802 1 93.69 171 ASP B C 1
ATOM 3017 O O . ASP B 1 171 ? 18.125 -10.414 0.269 1 93.69 171 ASP B O 1
ATOM 3021 N N . GLY B 1 172 ? 17.703 -8.32 0.963 1 91.69 172 GLY B N 1
ATOM 3022 C CA . GLY B 1 172 ? 19.062 -7.812 0.821 1 91.69 172 GLY B CA 1
ATOM 3023 C C . GLY B 1 172 ? 19.5 -7.652 -0.625 1 91.69 172 GLY B C 1
ATOM 3024 O O . GLY B 1 172 ? 20.688 -7.707 -0.937 1 91.69 172 GLY B O 1
ATOM 3025 N N . THR B 1 173 ? 18.547 -7.441 -1.509 1 92.69 173 THR B N 1
ATOM 3026 C CA . THR B 1 173 ? 18.875 -7.406 -2.93 1 92.69 173 THR B CA 1
ATOM 3027 C C . THR B 1 173 ? 19.703 -6.16 -3.266 1 92.69 173 THR B C 1
ATOM 3029 O O . THR B 1 173 ? 20.359 -6.105 -4.305 1 92.69 173 THR B O 1
ATOM 3032 N N . LYS B 1 174 ? 19.688 -5.102 -2.373 1 88.5 174 LYS B N 1
ATOM 3033 C CA . LYS B 1 174 ? 20.359 -3.846 -2.678 1 88.5 174 LYS B CA 1
ATOM 3034 C C . LYS B 1 174 ? 21.641 -3.699 -1.86 1 88.5 174 LYS B C 1
ATOM 3036 O O . LYS B 1 174 ? 22.281 -2.645 -1.883 1 88.5 174 LYS B O 1
ATOM 3041 N N . VAL B 1 175 ? 21.969 -4.715 -1.164 1 88.12 175 VAL B N 1
ATOM 3042 C CA . VAL B 1 175 ? 23.141 -4.621 -0.301 1 88.12 175 VAL B CA 1
ATOM 3043 C C . VAL B 1 175 ? 24.25 -5.527 -0.831 1 88.12 175 VAL B C 1
ATOM 3045 O O . VAL B 1 175 ? 23.984 -6.609 -1.359 1 88.12 175 VAL B O 1
ATOM 3048 N N . ALA B 1 176 ? 25.516 -5.07 -0.645 1 88.19 176 ALA B N 1
ATOM 3049 C CA . ALA B 1 176 ? 26.656 -5.906 -1.005 1 88.19 176 ALA B CA 1
ATOM 3050 C C . ALA B 1 176 ? 26.734 -7.145 -0.119 1 88.19 176 ALA B C 1
ATOM 3052 O O . ALA B 1 176 ? 26.406 -7.086 1.07 1 88.19 176 ALA B O 1
ATOM 3053 N N . PRO B 1 177 ? 27.109 -8.328 -0.703 1 89.5 177 PRO B N 1
ATOM 3054 C CA . PRO B 1 177 ? 27.562 -8.523 -2.078 1 89.5 177 PRO B CA 1
ATOM 3055 C C . PRO B 1 177 ? 26.438 -8.898 -3.037 1 89.5 177 PRO B C 1
ATOM 3057 O O . PRO B 1 177 ? 26.688 -9.141 -4.219 1 89.5 177 PRO B O 1
ATOM 3060 N N . ASN B 1 178 ? 25.203 -8.945 -2.527 1 89.81 178 ASN B N 1
ATOM 3061 C CA . ASN B 1 178 ? 24.078 -9.453 -3.309 1 89.81 178 ASN B CA 1
ATOM 3062 C C . ASN B 1 178 ? 23.797 -8.57 -4.52 1 89.81 178 ASN B C 1
ATOM 3064 O O . ASN B 1 178 ? 23.469 -9.07 -5.598 1 89.81 178 ASN B O 1
ATOM 3068 N N . ASN B 1 179 ? 24 -7.289 -4.285 1 88.06 179 ASN B N 1
ATOM 3069 C CA . ASN B 1 179 ? 23.672 -6.332 -5.34 1 88.06 179 ASN B CA 1
ATOM 3070 C C . ASN B 1 179 ? 24.688 -6.383 -6.477 1 88.06 179 ASN B C 1
ATOM 3072 O O . ASN B 1 179 ? 24.531 -5.703 -7.492 1 88.06 179 ASN B O 1
ATOM 3076 N N . GLN B 1 180 ? 25.672 -7.203 -6.289 1 90.06 180 GLN B N 1
ATOM 3077 C CA . GLN B 1 180 ? 26.719 -7.312 -7.305 1 90.06 180 GLN B CA 1
ATOM 3078 C C . GLN B 1 180 ? 26.562 -8.602 -8.109 1 90.06 180 GLN B C 1
ATOM 3080 O O . GLN B 1 180 ? 27.312 -8.828 -9.07 1 90.06 180 GLN B O 1
ATOM 3085 N N . LYS B 1 181 ? 25.672 -9.43 -7.824 1 93.12 181 LYS B N 1
ATOM 3086 C CA . LYS B 1 181 ? 25.422 -10.695 -8.508 1 93.12 181 LYS B CA 1
ATOM 3087 C C . LYS B 1 181 ? 24.312 -10.547 -9.539 1 93.12 181 LYS B C 1
ATOM 3089 O O . LYS B 1 181 ? 23.375 -9.766 -9.359 1 93.12 181 LYS B O 1
ATOM 3094 N N . PRO B 1 182 ? 24.547 -11.383 -10.625 1 95.31 182 PRO B N 1
ATOM 3095 C CA . PRO B 1 182 ? 23.344 -11.477 -11.477 1 95.31 182 PRO B CA 1
ATOM 3096 C C . PRO B 1 182 ? 22.125 -11.977 -10.719 1 95.31 182 PRO B C 1
ATOM 3098 O O . PRO B 1 182 ? 22.25 -12.82 -9.828 1 95.31 182 PRO B O 1
ATOM 3101 N N . ILE B 1 183 ? 20.953 -11.453 -11.086 1 96 183 ILE B N 1
ATOM 3102 C CA . ILE B 1 183 ? 19.703 -11.766 -10.398 1 96 183 ILE B CA 1
ATOM 3103 C C . ILE B 1 183 ? 19.531 -13.281 -10.32 1 96 183 ILE B C 1
ATOM 3105 O O . ILE B 1 183 ? 19.25 -13.82 -9.25 1 96 183 ILE B O 1
ATOM 3109 N N . ALA B 1 184 ? 19.688 -13.953 -11.469 1 95.12 184 ALA B N 1
ATOM 3110 C CA . ALA B 1 184 ? 19.5 -15.398 -11.531 1 95.12 184 ALA B CA 1
ATOM 3111 C C . ALA B 1 184 ? 20.422 -16.125 -10.547 1 95.12 184 ALA B C 1
ATOM 3113 O O . ALA B 1 184 ? 20.016 -17.094 -9.906 1 95.12 184 ALA B O 1
ATOM 3114 N N . ASP B 1 185 ? 21.641 -15.602 -10.43 1 96.38 185 ASP B N 1
ATOM 3115 C CA . ASP B 1 185 ? 22.609 -16.219 -9.531 1 96.38 185 ASP B CA 1
ATOM 3116 C C . ASP B 1 185 ? 22.203 -16.031 -8.07 1 96.38 185 ASP B C 1
ATOM 3118 O O . ASP B 1 185 ? 22.328 -16.953 -7.262 1 96.38 185 ASP B O 1
ATOM 3122 N N . PHE B 1 186 ? 21.766 -14.883 -7.781 1 96.81 186 PHE B N 1
ATOM 3123 C CA . PHE B 1 186 ? 21.344 -14.602 -6.414 1 96.81 186 PHE B CA 1
ATOM 3124 C C . PHE B 1 186 ? 20.141 -15.445 -6.035 1 96.81 186 PHE B C 1
ATOM 3126 O O . PHE B 1 186 ? 20.094 -16.047 -4.953 1 96.81 186 PHE B O 1
ATOM 3133 N N . VAL B 1 187 ? 19.188 -15.578 -6.887 1 97.44 187 VAL B N 1
ATOM 3134 C CA . VAL B 1 187 ? 17.984 -16.375 -6.652 1 97.44 187 VAL B CA 1
ATOM 3135 C C . VAL B 1 187 ? 18.359 -17.844 -6.516 1 97.44 187 VAL B C 1
ATOM 3137 O O . VAL B 1 187 ? 17.828 -18.562 -5.656 1 97.44 187 VAL B O 1
ATOM 3140 N N . ALA B 1 188 ? 19.312 -18.297 -7.301 1 96.62 188 ALA B N 1
ATOM 3141 C CA . ALA B 1 188 ? 19.734 -19.703 -7.309 1 96.62 188 ALA B CA 1
ATOM 3142 C C . ALA B 1 188 ? 20.344 -20.094 -5.969 1 96.62 188 ALA B C 1
ATOM 3144 O O . ALA B 1 188 ? 20.328 -21.281 -5.605 1 96.62 188 ALA B O 1
ATOM 3145 N N . GLN B 1 189 ? 20.875 -19.094 -5.297 1 96.88 189 GLN B N 1
ATOM 3146 C CA . GLN B 1 189 ? 21.422 -19.375 -3.975 1 96.88 189 GLN B CA 1
ATOM 3147 C C . GLN B 1 189 ? 20.344 -19.891 -3.025 1 96.88 189 GLN B C 1
ATOM 3149 O O . GLN B 1 189 ? 20.656 -20.516 -2.012 1 96.88 189 GLN B O 1
ATOM 3154 N N . ARG B 1 190 ? 19.094 -19.609 -3.365 1 97.62 190 ARG B N 1
ATOM 3155 C CA . ARG B 1 190 ? 17.984 -20.016 -2.516 1 97.62 190 ARG B CA 1
ATOM 3156 C C . ARG B 1 190 ? 17.203 -21.172 -3.139 1 97.62 190 ARG B C 1
ATOM 3158 O O . ARG B 1 190 ? 16.078 -21.469 -2.734 1 97.62 190 ARG B O 1
ATOM 3165 N N . GLN B 1 191 ? 17.75 -21.859 -4.035 1 97.69 191 GLN B N 1
ATOM 3166 C CA . GLN B 1 191 ? 17.031 -22.859 -4.828 1 97.69 191 GLN B CA 1
ATOM 3167 C C . GLN B 1 191 ? 16.5 -23.984 -3.947 1 97.69 191 GLN B C 1
ATOM 3169 O O . GLN B 1 191 ? 15.414 -24.5 -4.188 1 97.69 191 GLN B O 1
ATOM 3174 N N . ASN B 1 192 ? 17.234 -24.406 -2.963 1 98.12 192 ASN B N 1
ATOM 3175 C CA . ASN B 1 192 ? 16.781 -25.484 -2.098 1 98.12 192 ASN B CA 1
ATOM 3176 C C . ASN B 1 192 ? 15.523 -25.094 -1.32 1 98.12 192 ASN B C 1
ATOM 3178 O O . ASN B 1 192 ? 14.586 -25.875 -1.203 1 98.12 192 ASN B O 1
ATOM 3182 N N . GLN B 1 193 ? 15.547 -23.875 -0.849 1 98.12 193 GLN B N 1
ATOM 3183 C CA . GLN B 1 193 ? 14.367 -23.391 -0.142 1 98.12 193 GLN B CA 1
ATOM 3184 C C . GLN B 1 193 ? 13.164 -23.297 -1.073 1 98.12 193 GLN B C 1
ATOM 3186 O O . GLN B 1 193 ? 12.047 -23.656 -0.694 1 98.12 193 GLN B O 1
ATOM 3191 N N . ILE B 1 194 ? 13.391 -22.812 -2.227 1 98.38 194 ILE B N 1
ATOM 3192 C CA . ILE B 1 194 ? 12.32 -22.656 -3.199 1 98.38 194 ILE B CA 1
ATOM 3193 C C . ILE B 1 194 ? 11.781 -24.016 -3.617 1 98.38 194 ILE B C 1
ATOM 3195 O O . ILE B 1 194 ? 10.578 -24.188 -3.816 1 98.38 194 ILE B O 1
ATOM 3199 N N . LYS B 1 195 ? 12.664 -24.969 -3.752 1 98.19 195 LYS B N 1
ATOM 3200 C CA . LYS B 1 195 ? 12.242 -26.328 -4.09 1 98.19 195 LYS B CA 1
ATOM 3201 C C . LYS B 1 195 ? 11.359 -26.922 -2.996 1 98.19 195 LYS B C 1
ATOM 3203 O O . LYS B 1 195 ? 10.336 -27.547 -3.289 1 98.19 195 LYS B O 1
ATOM 3208 N N . ILE B 1 196 ? 11.719 -26.703 -1.766 1 98.12 196 ILE B N 1
ATOM 3209 C CA . ILE B 1 196 ? 10.938 -27.203 -0.636 1 98.12 196 ILE B CA 1
ATOM 3210 C C . ILE B 1 196 ? 9.555 -26.547 -0.638 1 98.12 196 ILE B C 1
ATOM 3212 O O . ILE B 1 196 ? 8.547 -27.219 -0.397 1 98.12 196 ILE B O 1
ATOM 3216 N N . LEU B 1 197 ? 9.508 -25.234 -0.926 1 98.12 197 LEU B N 1
ATOM 3217 C CA . LEU B 1 197 ? 8.227 -24.547 -1.026 1 98.12 197 LEU B CA 1
ATOM 3218 C C . LEU B 1 197 ? 7.359 -25.172 -2.115 1 98.12 197 LEU B C 1
ATOM 3220 O O . LEU B 1 197 ? 6.16 -25.375 -1.92 1 98.12 197 LEU B O 1
ATOM 3224 N N . ALA B 1 198 ? 7.945 -25.438 -3.195 1 98.25 198 ALA B N 1
ATOM 3225 C CA . ALA B 1 198 ? 7.219 -26.031 -4.316 1 98.25 198 ALA B CA 1
ATOM 3226 C C . ALA B 1 198 ? 6.691 -27.422 -3.961 1 98.25 198 ALA B C 1
ATOM 3228 O O . ALA B 1 198 ? 5.562 -27.766 -4.312 1 98.25 198 ALA B O 1
ATOM 3229 N N . GLU B 1 199 ? 7.5 -28.188 -3.273 1 97.5 199 GLU B N 1
ATOM 3230 C CA . GLU B 1 199 ? 7.137 -29.531 -2.879 1 97.5 199 GLU B CA 1
ATOM 3231 C C . GLU B 1 199 ? 5.949 -29.531 -1.921 1 97.5 199 GLU B C 1
ATOM 3233 O O . GLU B 1 199 ? 5.125 -30.453 -1.944 1 97.5 199 GLU B O 1
ATOM 3238 N N . ASN B 1 200 ? 5.898 -28.5 -1.138 1 97.19 200 ASN B N 1
ATOM 3239 C CA . ASN B 1 200 ? 4.867 -28.438 -0.108 1 97.19 200 ASN B CA 1
ATOM 3240 C C . ASN B 1 200 ? 3.643 -27.656 -0.589 1 97.19 200 ASN B C 1
ATOM 3242 O O . ASN B 1 200 ? 2.693 -27.453 0.171 1 97.19 200 ASN B O 1
ATOM 3246 N N . PHE B 1 201 ? 3.691 -27.188 -1.788 1 97.5 201 PHE B N 1
ATOM 3247 C CA . PHE B 1 201 ? 2.65 -26.312 -2.318 1 97.5 201 PHE B CA 1
ATOM 3248 C C . PHE B 1 201 ? 1.525 -27.141 -2.941 1 97.5 201 PHE B C 1
ATOM 3250 O O . PHE B 1 201 ? 0.348 -26.812 -2.766 1 97.5 201 PHE B O 1
#

Sequence (402 aa):
MNILVIKSSVNEKKGSYSSHLSDLFIKFYLEIHPEDQIEVYDLNQFGLANTNLTIKNFEDKTFYQKAESDFWINKLRKADKIVFSTSMTNFNYSATTKNFFDAITVPNKTFLLDKNTGKYTGLLKNIQNVQILTAQGAPLGWYPFGNHSALIKQIFEFLGAKVRSDFFVLDGTKVAPNNQKPIADFVAQRQNQIKILAENFMNILVIKSSVNEKKGSYSSHLSDLFIKFYLEIHPEDQIEVYDLNQFGLANTNLTIKNFEDKTFYQKAESDFWINKLRKADKIVFSTSMTNFNYSATTKNFFDAITVPNKTFLLDKNTGKYTGLLKNIQNVQILTAQGAPLGWYPFGNHSALIKQIFEFLGAKVRSDFFVLDGTKVAPNNQKPIADFVAQRQNQIKILAENF

Secondary structure (DSSP, 8-state):
-EEEEEE--TTTTT--HHHHHHHHHHHHHHHH-TTSEEEEEEGGGSGGGG----HHHHHSSHHHHHTTHHHHHHHHHH-SEEEEEEEEETTEE-HHHHHHHHHH--BTTTEEE-TTT--EEE--TT--EEEEEEE-SSPTTS-SS--HHHHHHHHHHHTT----SPPEEE--TTSTTGGGS-HHHHHHTTHHHHHHHHHT-/-EEEEEE--TTGGG--HHHHHHHHHHHHHHHH-TTSEEEEEEGGGSGGGG----HHHHHSSHHHHHTTHHHHHHHHHH-SEEEEEEEEETTEE-HHHHHHHHHH--BTTTEEE-TTT--EEE--TT--EEEEEEE-SSPTTSSTT--HHHHHHHHHHHTT----SPPEEE--TTSTTGGGS-HHHHHHTTHHHHHHHHHT-

Organism: Mesomycoplasma hyopneumoniae (strain 232) (NCBI:txid295358)

Foldseek 3Di:
DEEEEEEEEPCVVVDDLQVLLSVLLVVLLCVVVVPYHYDYDYLCVAQLVVQADDPVCVVVVCLLVSSVLVVVLVVLLVGQEYEYEYEDDPLAGDRSVNSNLVNPPDDPRQWHADPVVRDIGADSQSHAEYEYGYEYQADPPPDPGHDNRVVVVVSCVRNNHDHDADYDYHYNCNHPPNVVDDSNVSSVVCSVVSSVRSVVD/DEEEEEEEEPCVVVDDLQVLLSVLLVVLLCVVVVPYHYDYDYLCVAQLVVQADDPVCVVVVCLLVSSVLVVVLVVLLPGQEYEYEYEDDPLAGDRSVNSNLVNPPDDPRQWHADPVVRDIGADSQSHAEYEYGYEYQADPPPDDPRDNRVVVVVSCVRNNHDHDADYDYHYNCNHPPNVVDDSNVSSVVCSVVSSVRSVVD

Radius of gyration: 21.18 Å; Cα contacts (8 Å, |Δi|>4): 895; chains: 2; bounding box: 54×65×43 Å

InterPro domains:
  IPR003680 Flavodoxin-like fold [PF02525] (1-189)
  IPR023048 NADH:quinone oxidoreductase, FMN-dependent [MF_01216] (1-198)
  IPR029039 Flavoprotein-like superfamily [G3DSA:3.40.50.360] (1-201)
  IPR029039 Flavoprotein-like superfamily [SSF52218] (1-181)
  IPR050104 FMN-dependent NADH:quinone oxidoreductase, azoreductase type 1 [PTHR43741] (1-189)

pLDDT: mean 94.46, std 6.28, range [63.03, 98.94]

Nearest PDB structures (foldseek):
  3w78-assembly2_D  TM=7.539E-01  e=5.376E-14  Bacillus sp. B29
  2z9b-assembly1_A-2  TM=8.307E-01  e=8.995E-13  Escherichia coli
  4n9q-assembly1_A  TM=7.813E-01  e=5.568E-13  Pseudomonas aeruginosa PAO1
  3r6w-assembly1_A-2  TM=7.357E-01  e=2.492E-12  Pseudomonas aeruginosa
  3lcm-assembly1_B  TM=8.064E-01  e=4.586E-10  Streptococcus mutans UA159